Protein AF-A0A510KUV2-F1 (afdb_monomer_lite)

Radius of gyration: 23.82 Å; chains: 1; bounding box: 65×64×58 Å

Secondary structure (DSSP, 8-state):
-HHHHHHHHHHHHHHHHHHHTSS---HHHHHHHHHHTTTTTS-HHHHHHHHHHHHHHHHHHTTHHHH-HHHHHHHHHHHHHHHHT---STTSTTHHHHHHHIIIIIIHHHHHHS----HHHHHHHHHHHH-TT-SEEEEES-TTS-HHHHHHHHHHHHHTT-EEEEEETTTTEEEEEEEEEEETTEEEEEEEEEHHHHHHHHHHHH---TTTS---EEEEEETTTTEEEEEEE-HHHHTSTT--HHHHHHHHHHHHHHHHS-HHHHHHHHHHTTTTEEEEEEEHHHHS-HHHHHHHHHHHT--SHHHHHHHHHHHH-HHHHHHHHHHHHHHHHHHHHHHHHH--HHHHHGGGGGGGGGG-HHHHHHHHHHHHHHHHHHHHHHT--TTTSS-GGG---TT-EES-HHHHHHHHHTT---TT--HHHHHHHHHHHHHHHHHHHHHHHHHHHHHTSEEEEEE-TTS-EEEEEEEEETTEEEEEEEEHHHHHHHTT-GGGTTT-

Organism: NCBI:txid157687

pLDDT: mean 79.47, std 15.06, range [34.81, 98.44]

Structure (mmCIF, N/CA/C/O backbone):
data_AF-A0A510KUV2-F1
#
_entry.id   AF-A0A510KUV2-F1
#
loop_
_atom_site.group_PDB
_atom_site.id
_atom_site.type_symbol
_atom_site.label_atom_id
_atom_site.label_alt_id
_atom_site.label_comp_id
_atom_site.label_asym_id
_atom_site.label_entity_id
_atom_site.label_seq_id
_atom_site.pdbx_PDB_ins_code
_atom_site.Cartn_x
_atom_site.Cartn_y
_atom_site.Cartn_z
_atom_site.occupancy
_atom_site.B_iso_or_equiv
_atom_site.auth_seq_id
_atom_site.auth_comp_id
_atom_site.auth_asym_id
_atom_site.auth_atom_id
_atom_site.pdbx_PDB_model_num
ATOM 1 N N . MET A 1 1 ? 6.037 -0.897 -26.583 1.00 34.81 1 MET A N 1
ATOM 2 C CA . MET A 1 1 ? 5.662 -2.328 -26.552 1.00 34.81 1 MET A CA 1
ATOM 3 C C . MET A 1 1 ? 5.945 -2.971 -25.187 1.00 34.81 1 MET A C 1
ATOM 5 O O . MET A 1 1 ? 5.189 -3.845 -24.806 1.00 34.81 1 MET A O 1
ATOM 9 N N . LEU A 1 2 ? 6.930 -2.485 -24.410 1.00 50.53 2 LEU A N 1
ATOM 10 C CA . LEU A 1 2 ? 7.262 -2.973 -23.054 1.00 50.53 2 LEU A CA 1
ATOM 11 C C . LEU A 1 2 ? 6.284 -2.563 -21.923 1.00 50.53 2 LEU A C 1
ATOM 13 O O . LEU A 1 2 ? 6.117 -3.315 -20.972 1.00 50.53 2 LEU A O 1
ATOM 17 N N . LYS A 1 3 ? 5.611 -1.405 -22.005 1.00 57.34 3 LYS A N 1
ATOM 18 C CA . LYS A 1 3 ? 4.780 -0.874 -20.898 1.00 57.34 3 LYS A CA 1
ATOM 19 C C . LYS A 1 3 ? 3.388 -1.525 -20.783 1.00 57.34 3 LYS A C 1
ATOM 21 O O . LYS A 1 3 ? 3.021 -1.964 -19.701 1.00 57.34 3 LYS A O 1
ATOM 26 N N . LYS A 1 4 ? 2.708 -1.778 -21.905 1.00 57.59 4 LYS A N 1
ATOM 27 C CA . LYS A 1 4 ? 1.543 -2.684 -21.951 1.00 57.59 4 LYS A CA 1
ATOM 28 C C . LYS A 1 4 ? 1.831 -4.065 -21.336 1.00 57.59 4 LYS A C 1
ATOM 30 O O . LYS A 1 4 ? 1.107 -4.514 -20.451 1.00 57.59 4 LYS A O 1
ATOM 35 N N . SER A 1 5 ? 2.951 -4.691 -21.705 1.00 70.12 5 SER A N 1
ATOM 36 C CA . SER A 1 5 ? 3.403 -5.950 -21.088 1.00 70.12 5 SER A CA 1
ATOM 37 C C . SER A 1 5 ? 3.533 -5.850 -19.562 1.00 70.12 5 SER A C 1
ATOM 39 O O . SER A 1 5 ? 3.232 -6.812 -18.865 1.00 70.12 5 SER A O 1
ATOM 41 N N . TYR A 1 6 ? 3.932 -4.689 -19.036 1.00 78.75 6 TYR A N 1
ATOM 42 C CA . TYR A 1 6 ? 4.097 -4.451 -17.602 1.00 78.75 6 TYR A CA 1
ATOM 43 C C . TYR A 1 6 ? 2.765 -4.455 -16.837 1.00 78.75 6 TYR A C 1
ATOM 45 O O . TYR A 1 6 ? 2.638 -5.134 -15.822 1.00 78.75 6 TYR A O 1
ATOM 53 N N . ILE A 1 7 ? 1.737 -3.765 -17.344 1.00 84.56 7 ILE A N 1
ATOM 54 C CA . ILE A 1 7 ? 0.406 -3.728 -16.703 1.00 84.56 7 ILE A CA 1
ATOM 55 C C . ILE A 1 7 ? -0.229 -5.121 -16.686 1.00 84.56 7 ILE A C 1
ATOM 57 O O . ILE A 1 7 ? -0.811 -5.532 -15.676 1.00 84.56 7 ILE A O 1
ATOM 61 N N . LYS A 1 8 ? -0.098 -5.859 -17.796 1.00 86.62 8 LYS A N 1
ATOM 62 C CA . LYS A 1 8 ? -0.562 -7.246 -17.891 1.00 86.62 8 LYS A CA 1
ATOM 63 C C . LYS A 1 8 ? 0.186 -8.153 -16.916 1.00 86.62 8 LYS A C 1
ATOM 65 O O . LYS A 1 8 ? -0.460 -8.877 -16.167 1.00 86.62 8 LYS A O 1
ATOM 70 N N . ASN A 1 9 ? 1.514 -8.053 -16.872 1.00 88.19 9 ASN A N 1
ATOM 71 C CA . ASN A 1 9 ? 2.348 -8.804 -15.937 1.00 88.19 9 ASN A CA 1
ATOM 72 C C . ASN A 1 9 ? 1.904 -8.585 -14.485 1.00 88.19 9 ASN A C 1
ATOM 74 O O . ASN A 1 9 ? 1.613 -9.542 -13.774 1.00 88.19 9 ASN A O 1
ATOM 78 N N . ASN A 1 10 ? 1.766 -7.324 -14.065 1.00 91.50 10 ASN A N 1
ATOM 79 C CA . ASN A 1 10 ? 1.342 -7.005 -12.702 1.00 91.50 10 ASN A CA 1
ATOM 80 C C . ASN A 1 10 ? -0.032 -7.594 -12.391 1.00 91.50 10 ASN A C 1
ATOM 82 O O . ASN A 1 10 ? -0.239 -8.137 -11.311 1.00 91.50 10 ASN A O 1
ATOM 86 N N . ARG A 1 11 ? -0.973 -7.525 -13.341 1.00 92.38 11 ARG A N 1
ATOM 87 C CA . ARG A 1 11 ? -2.305 -8.111 -13.173 1.00 92.38 11 ARG A CA 1
ATOM 88 C C . ARG A 1 11 ? -2.234 -9.623 -12.947 1.00 92.38 11 ARG A C 1
ATOM 90 O O . ARG A 1 11 ? -2.893 -10.119 -12.039 1.00 92.38 11 ARG A O 1
ATOM 97 N N . GLU A 1 12 ? -1.452 -10.332 -13.756 1.00 92.12 12 GLU A N 1
ATOM 98 C CA . GLU A 1 12 ? -1.302 -11.788 -13.669 1.00 92.12 12 GLU A CA 1
ATOM 99 C C . GLU A 1 12 ? -0.668 -12.225 -12.342 1.00 92.12 12 GLU A C 1
ATOM 101 O O . GLU A 1 12 ? -1.142 -13.185 -11.730 1.00 92.12 12 GLU A O 1
ATOM 106 N N . VAL A 1 13 ? 0.355 -11.505 -11.867 1.00 93.50 13 VAL A N 1
ATOM 107 C CA . VAL A 1 13 ? 0.997 -11.793 -10.574 1.00 93.50 13 VAL A CA 1
ATOM 108 C C . VAL A 1 13 ? 0.054 -11.472 -9.406 1.00 93.50 13 VAL A C 1
ATOM 110 O O . VAL A 1 13 ? -0.105 -12.308 -8.516 1.00 93.50 13 VAL A O 1
ATOM 113 N N . ILE A 1 14 ? -0.653 -10.331 -9.437 1.00 95.69 14 ILE A N 1
ATOM 114 C CA . ILE A 1 14 ? -1.653 -9.975 -8.412 1.00 95.69 14 ILE A CA 1
ATOM 115 C C . ILE A 1 14 ? -2.740 -11.047 -8.312 1.00 95.69 14 ILE A C 1
ATOM 117 O O . ILE A 1 14 ? -3.031 -11.511 -7.215 1.00 95.69 14 ILE A O 1
ATOM 121 N N . ASP A 1 15 ? -3.336 -11.454 -9.436 1.00 94.00 15 ASP A N 1
ATOM 122 C CA . ASP A 1 15 ? -4.409 -12.455 -9.437 1.00 94.00 15 ASP A CA 1
ATOM 123 C C . ASP A 1 15 ? -3.908 -13.820 -8.936 1.00 94.00 15 ASP A C 1
ATOM 125 O O . ASP A 1 15 ? -4.649 -14.564 -8.290 1.00 94.00 15 ASP A O 1
ATOM 129 N N . ARG A 1 16 ? -2.638 -14.160 -9.194 1.00 92.31 16 ARG A N 1
ATOM 130 C CA . ARG A 1 16 ? -2.026 -15.387 -8.673 1.00 92.31 16 ARG A CA 1
ATOM 131 C C . ARG A 1 16 ? -1.849 -15.336 -7.157 1.00 92.31 16 ARG A C 1
ATOM 133 O O . ARG A 1 16 ? -2.196 -16.315 -6.497 1.00 92.31 16 ARG A O 1
ATOM 140 N N . TYR A 1 17 ? -1.331 -14.235 -6.614 1.00 94.00 17 TYR A N 1
ATOM 141 C CA . TYR A 1 17 ? -1.189 -14.055 -5.165 1.00 94.00 17 TYR A CA 1
ATOM 142 C C . TYR A 1 17 ? -2.551 -13.984 -4.468 1.00 94.00 17 TYR A C 1
ATOM 144 O O . TYR A 1 17 ? -2.753 -14.659 -3.463 1.00 94.00 17 TYR A O 1
ATOM 152 N N . GLU A 1 18 ? -3.526 -13.284 -5.051 1.00 94.25 18 GLU A N 1
ATOM 153 C CA . GLU A 1 18 ? -4.900 -13.249 -4.541 1.00 94.25 18 GLU A CA 1
ATOM 154 C C . GLU A 1 18 ? -5.516 -14.650 -4.484 1.00 94.25 18 GLU A C 1
ATOM 156 O O . GLU A 1 18 ? -6.133 -15.008 -3.484 1.00 94.25 18 GLU A O 1
ATOM 161 N N . LYS A 1 19 ? -5.294 -15.477 -5.513 1.00 92.06 19 LYS A N 1
ATOM 162 C CA . LYS A 1 19 ? -5.758 -16.868 -5.530 1.00 92.06 19 LYS A CA 1
ATOM 163 C C . LYS A 1 19 ? -5.098 -17.726 -4.451 1.00 92.06 19 LYS A C 1
ATOM 165 O O . LYS A 1 19 ? -5.760 -18.580 -3.870 1.00 92.06 19 LYS A O 1
ATOM 170 N N . LEU A 1 20 ? -3.808 -17.526 -4.178 1.00 90.56 20 LEU A N 1
ATOM 171 C CA . LEU A 1 20 ? -3.130 -18.244 -3.094 1.00 90.56 20 LEU A CA 1
ATOM 172 C C . LEU A 1 20 ? -3.740 -17.906 -1.729 1.00 90.56 20 LEU A C 1
ATOM 174 O O . LEU A 1 20 ? -3.715 -18.754 -0.844 1.00 90.56 20 LEU A O 1
ATOM 178 N N . TYR A 1 21 ? -4.267 -16.687 -1.567 1.00 90.62 21 TYR A N 1
ATOM 179 C CA . TYR A 1 21 ? -4.764 -16.148 -0.294 1.00 90.62 21 TYR A CA 1
ATOM 180 C C . TYR A 1 21 ? -6.306 -16.138 -0.223 1.00 90.62 21 TYR A C 1
ATOM 182 O O . TYR A 1 21 ? -6.891 -15.556 0.690 1.00 90.62 21 TYR A O 1
ATOM 190 N N . GLU A 1 22 ? -6.993 -16.757 -1.192 1.00 84.94 22 GLU A N 1
ATOM 191 C CA . GLU A 1 22 ? -8.449 -16.653 -1.356 1.00 84.94 22 GLU A CA 1
ATOM 192 C C . GLU A 1 22 ? -9.222 -17.200 -0.142 1.00 84.94 22 GLU A C 1
ATOM 194 O O . GLU A 1 22 ? -10.175 -16.564 0.342 1.00 84.94 22 GLU A O 1
ATOM 199 N N . GLU A 1 23 ? -8.794 -18.365 0.351 1.00 76.94 23 GLU A N 1
ATOM 200 C CA . GLU A 1 23 ? -9.389 -19.052 1.500 1.00 76.94 23 GLU A CA 1
ATOM 201 C C . GLU A 1 23 ? -8.731 -18.635 2.819 1.00 76.94 23 GLU A C 1
ATOM 203 O O . GLU A 1 23 ? -9.425 -18.204 3.740 1.00 76.94 23 GLU A O 1
ATOM 208 N N . LYS A 1 24 ? -7.401 -18.746 2.899 1.00 85.25 24 LYS A N 1
ATOM 209 C CA . LYS A 1 24 ? -6.587 -18.394 4.066 1.00 85.25 24 LYS A CA 1
ATOM 210 C C . LYS A 1 24 ? -5.170 -18.020 3.640 1.00 85.25 24 LYS A C 1
ATOM 212 O O . LYS A 1 24 ? -4.728 -18.406 2.560 1.00 85.25 24 LYS A O 1
ATOM 217 N N . ILE A 1 25 ? -4.458 -17.327 4.518 1.00 88.44 25 ILE A N 1
ATOM 218 C CA . ILE A 1 25 ? -3.015 -17.113 4.398 1.00 88.44 25 ILE A CA 1
ATOM 219 C C . ILE A 1 25 ? -2.347 -18.237 5.189 1.00 88.44 25 ILE A C 1
ATOM 221 O O . ILE A 1 25 ? -2.632 -18.413 6.369 1.00 88.44 25 ILE A O 1
ATOM 225 N N . ASP A 1 26 ? -1.535 -19.047 4.515 1.00 91.38 26 ASP A N 1
ATOM 226 C CA . ASP A 1 26 ? -0.843 -20.193 5.111 1.00 91.38 26 ASP A CA 1
ATOM 227 C C . ASP A 1 26 ? 0.569 -20.265 4.532 1.00 91.38 26 ASP A C 1
ATOM 229 O O . ASP A 1 26 ? 0.781 -20.633 3.368 1.00 91.38 26 ASP A O 1
ATOM 233 N N . ILE A 1 27 ? 1.537 -19.858 5.351 1.00 93.69 27 ILE A N 1
ATOM 234 C CA . ILE A 1 27 ? 2.932 -19.741 4.945 1.00 93.69 27 ILE A CA 1
ATOM 235 C C . ILE A 1 27 ? 3.556 -21.118 4.703 1.00 93.69 27 ILE A C 1
ATOM 237 O O . ILE A 1 27 ? 4.362 -21.275 3.785 1.00 93.69 27 ILE A O 1
ATOM 241 N N . GLU A 1 28 ? 3.178 -22.143 5.467 1.00 93.94 28 GLU A N 1
ATOM 242 C CA . GLU A 1 28 ? 3.708 -23.496 5.258 1.00 93.94 28 GLU A CA 1
ATOM 243 C C . GLU A 1 28 ? 3.168 -24.114 3.965 1.00 93.94 28 GLU A C 1
ATOM 245 O O . GLU A 1 28 ? 3.926 -24.709 3.191 1.00 93.94 28 GLU A O 1
ATOM 250 N N . TYR A 1 29 ? 1.889 -23.889 3.663 1.00 92.31 29 TYR A N 1
ATOM 251 C CA . TYR A 1 29 ? 1.299 -24.262 2.380 1.00 92.31 29 TYR A CA 1
ATOM 252 C C . TYR A 1 29 ? 1.978 -23.547 1.204 1.00 92.31 29 TYR A C 1
ATOM 254 O O . TYR A 1 29 ? 2.283 -24.173 0.186 1.00 92.31 29 TYR A O 1
ATOM 262 N N . LEU A 1 30 ? 2.278 -22.253 1.340 1.00 92.12 30 LEU A N 1
ATOM 263 C CA . LEU A 1 30 ? 3.019 -21.492 0.333 1.00 92.12 30 LEU A CA 1
ATOM 264 C C . LEU A 1 30 ? 4.423 -22.078 0.097 1.00 92.12 30 LEU A C 1
ATOM 266 O O . LEU A 1 30 ? 4.804 -22.314 -1.055 1.00 92.12 30 LEU A O 1
ATOM 270 N N . LYS A 1 31 ? 5.182 -22.362 1.166 1.00 94.06 31 LYS A N 1
ATOM 271 C CA . LYS A 1 31 ? 6.497 -23.021 1.067 1.00 94.06 31 LYS A CA 1
ATOM 272 C C . LYS A 1 31 ? 6.384 -24.369 0.357 1.00 94.06 31 LYS A C 1
ATOM 274 O O . LYS A 1 31 ? 7.181 -24.673 -0.530 1.00 94.06 31 LYS A O 1
ATOM 279 N N . GLN A 1 32 ? 5.373 -25.170 0.700 1.00 93.69 32 GLN A N 1
ATOM 280 C CA . GLN A 1 32 ? 5.108 -26.439 0.027 1.00 93.69 32 GLN A CA 1
ATOM 281 C C . GLN A 1 32 ? 4.841 -26.235 -1.473 1.00 93.69 32 GLN A C 1
ATOM 283 O O . GLN A 1 32 ? 5.453 -26.916 -2.296 1.00 93.69 32 GLN A O 1
ATOM 288 N N . LYS A 1 33 ? 4.004 -25.261 -1.855 1.00 91.00 33 LYS A N 1
ATOM 289 C CA . LYS A 1 33 ? 3.731 -24.943 -3.267 1.00 91.00 33 LYS A CA 1
ATOM 290 C C . LYS A 1 33 ? 4.984 -24.542 -4.038 1.00 91.00 33 LYS A C 1
ATOM 292 O O . LYS A 1 33 ? 5.142 -24.939 -5.197 1.00 91.00 33 LYS A O 1
ATOM 297 N N . LEU A 1 34 ? 5.894 -23.802 -3.409 1.00 90.19 34 LEU A N 1
ATOM 298 C CA . LEU A 1 34 ? 7.186 -23.446 -3.999 1.00 90.19 34 LEU A CA 1
ATOM 299 C C . LEU A 1 34 ? 8.051 -24.683 -4.265 1.00 90.19 34 LEU A C 1
ATOM 301 O O . LEU A 1 34 ? 8.547 -24.839 -5.385 1.00 90.19 34 LEU A O 1
ATOM 305 N N . ARG A 1 35 ? 8.151 -25.601 -3.295 1.00 91.31 35 ARG A N 1
ATOM 306 C CA . ARG A 1 35 ? 8.882 -26.876 -3.438 1.00 91.31 35 ARG A CA 1
ATOM 307 C C . ARG A 1 35 ? 8.279 -27.776 -4.523 1.00 91.31 35 ARG A C 1
ATOM 309 O O . ARG A 1 35 ? 9.002 -28.332 -5.350 1.00 91.31 35 ARG A O 1
ATOM 316 N N . GLU A 1 36 ? 6.949 -27.862 -4.583 1.00 91.19 36 GLU A N 1
ATOM 317 C CA . GLU A 1 36 ? 6.207 -28.595 -5.625 1.00 91.19 36 GLU A CA 1
ATOM 318 C C . GLU A 1 36 ? 6.411 -27.985 -7.022 1.00 91.19 36 GLU A C 1
ATOM 320 O O . GLU A 1 36 ? 6.270 -28.656 -8.048 1.00 91.19 36 GLU A O 1
ATOM 325 N N . GLY A 1 37 ? 6.834 -26.723 -7.080 1.00 86.12 37 GLY A N 1
ATOM 326 C CA . GLY A 1 37 ? 7.112 -26.024 -8.319 1.00 86.12 37 GLY A CA 1
ATOM 327 C C . GLY A 1 37 ? 5.900 -25.341 -8.930 1.00 86.12 37 GLY A C 1
ATOM 328 O O . GLY A 1 37 ? 5.857 -25.178 -10.146 1.00 86.12 37 GLY A O 1
ATOM 329 N N . TYR A 1 38 ? 4.952 -24.901 -8.103 1.00 87.06 38 TYR A N 1
ATOM 330 C CA . TYR A 1 38 ? 3.820 -24.066 -8.516 1.00 87.06 38 TYR A CA 1
ATOM 331 C C . TYR A 1 38 ? 4.264 -22.834 -9.330 1.00 87.06 38 TYR A C 1
ATOM 333 O O . TYR A 1 38 ? 3.587 -22.425 -10.267 1.00 87.06 38 TYR A O 1
ATOM 341 N N . PHE A 1 39 ? 5.453 -22.309 -9.019 1.00 82.56 39 PHE A N 1
ATOM 342 C CA . PHE A 1 39 ? 6.078 -21.153 -9.664 1.00 82.56 39 PHE A CA 1
ATOM 343 C C . PHE A 1 39 ? 7.127 -21.524 -10.736 1.00 82.56 39 PHE A C 1
ATOM 345 O O . PHE A 1 39 ? 7.815 -20.653 -11.250 1.00 82.56 39 PHE A O 1
ATOM 352 N N . LYS A 1 40 ? 7.298 -22.809 -11.100 1.00 68.56 40 LYS A N 1
ATOM 353 C CA . LYS A 1 40 ? 8.342 -23.236 -12.065 1.00 68.56 40 LYS A CA 1
ATOM 354 C C . LYS A 1 40 ? 8.146 -22.676 -13.475 1.00 68.56 40 LYS A C 1
ATOM 356 O O . LYS A 1 40 ? 9.126 -22.532 -14.195 1.00 68.56 40 LYS A O 1
ATOM 361 N N . ASN A 1 41 ? 6.902 -22.393 -13.858 1.00 64.00 41 ASN A N 1
ATOM 362 C CA . ASN A 1 41 ? 6.564 -21.820 -15.164 1.00 64.00 41 ASN A CA 1
ATOM 363 C C . ASN A 1 41 ? 6.624 -20.286 -15.171 1.00 64.00 41 ASN A C 1
ATOM 365 O O . ASN A 1 41 ? 6.270 -19.668 -16.171 1.00 64.00 41 ASN A O 1
ATOM 369 N N . GLU A 1 42 ? 7.003 -19.674 -14.052 1.00 66.62 42 GLU A N 1
ATOM 370 C CA . GLU A 1 42 ? 7.110 -18.232 -13.941 1.00 66.62 42 GLU A CA 1
ATOM 371 C C . GLU A 1 42 ? 8.475 -17.758 -14.423 1.00 66.62 42 GLU A C 1
ATOM 373 O O . GLU A 1 42 ? 9.508 -18.342 -14.088 1.00 66.62 42 GLU A O 1
ATOM 378 N N . ASP A 1 43 ? 8.477 -16.685 -15.211 1.00 73.44 43 ASP A N 1
ATOM 379 C CA . ASP A 1 43 ? 9.721 -16.017 -15.542 1.00 73.44 43 ASP A CA 1
ATOM 380 C C . ASP A 1 43 ? 10.171 -15.198 -14.326 1.00 73.44 43 ASP A C 1
ATOM 382 O O . ASP A 1 43 ? 9.413 -14.379 -13.806 1.00 73.44 43 ASP A O 1
ATOM 386 N N . VAL A 1 44 ? 11.407 -15.393 -13.865 1.00 81.81 44 VAL A N 1
ATOM 387 C CA . VAL A 1 44 ? 12.016 -14.550 -12.818 1.00 81.81 44 VAL A CA 1
ATOM 388 C C . VAL A 1 44 ? 11.949 -13.069 -13.218 1.00 81.81 44 VAL A C 1
ATOM 390 O O . VAL A 1 44 ? 11.810 -12.199 -12.360 1.00 81.81 44 VAL A O 1
ATOM 393 N N . GLU A 1 45 ? 11.956 -12.793 -14.522 1.00 80.88 45 GLU A N 1
ATOM 394 C CA . GLU A 1 45 ? 11.702 -11.478 -15.106 1.00 80.88 45 GLU A CA 1
ATOM 395 C C . GLU A 1 45 ? 10.321 -10.906 -14.732 1.00 80.88 45 GLU A C 1
ATOM 397 O O . GLU A 1 45 ? 10.225 -9.748 -14.322 1.00 80.88 45 GLU A O 1
ATOM 402 N N . SER A 1 46 ? 9.256 -11.712 -14.796 1.00 85.50 46 SER A N 1
ATOM 403 C CA . SER A 1 46 ? 7.893 -11.303 -14.425 1.00 85.50 46 SER A CA 1
ATOM 404 C C . SER A 1 46 ? 7.795 -10.875 -12.964 1.00 85.50 46 SER A C 1
ATOM 406 O O . SER A 1 46 ? 7.212 -9.832 -12.650 1.00 85.50 46 SER A O 1
ATOM 408 N N . LEU A 1 47 ? 8.416 -11.642 -12.068 1.00 89.38 47 LEU A N 1
ATOM 409 C CA . LEU A 1 47 ? 8.460 -11.325 -10.641 1.00 89.38 47 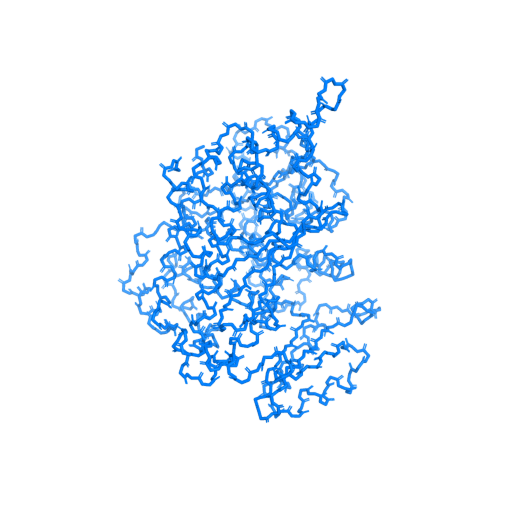LEU A CA 1
ATOM 410 C C . LEU A 1 47 ? 9.342 -10.102 -10.356 1.00 89.38 47 LEU A C 1
ATOM 412 O O . LEU A 1 47 ? 9.010 -9.303 -9.481 1.00 89.38 47 LEU A O 1
ATOM 416 N N . ALA A 1 48 ? 10.432 -9.910 -11.105 1.00 85.50 48 ALA A N 1
ATOM 417 C CA . ALA A 1 48 ? 11.279 -8.723 -10.990 1.00 85.50 48 ALA A CA 1
ATOM 418 C C . ALA A 1 48 ? 10.538 -7.446 -11.426 1.00 85.50 48 ALA A C 1
ATOM 420 O O . ALA A 1 48 ? 10.598 -6.430 -10.737 1.00 85.50 48 ALA A O 1
ATOM 421 N N . TYR A 1 49 ? 9.762 -7.495 -12.515 1.00 85.88 49 TYR A N 1
ATOM 422 C CA . TYR A 1 49 ? 8.869 -6.392 -12.884 1.00 85.88 49 TYR A CA 1
ATOM 423 C C . TYR A 1 49 ? 7.850 -6.088 -11.781 1.00 85.88 49 TYR A C 1
ATOM 425 O O . TYR A 1 49 ? 7.611 -4.917 -11.467 1.00 85.88 49 TYR A O 1
ATOM 433 N N . PHE A 1 50 ? 7.282 -7.137 -11.181 1.00 91.12 50 PHE A N 1
ATOM 434 C CA . PHE A 1 50 ? 6.328 -6.988 -10.092 1.00 91.12 50 PHE A CA 1
ATOM 435 C C . PHE A 1 50 ? 6.969 -6.418 -8.819 1.00 91.12 50 PHE A C 1
ATOM 437 O O . PHE A 1 50 ? 6.332 -5.635 -8.122 1.00 91.12 50 PHE A O 1
ATOM 444 N N . ARG A 1 51 ? 8.245 -6.715 -8.545 1.00 91.44 51 ARG A N 1
ATOM 445 C CA . ARG A 1 51 ? 8.992 -6.120 -7.426 1.00 91.44 51 ARG A CA 1
ATOM 446 C C . ARG A 1 51 ? 9.041 -4.597 -7.532 1.00 91.44 51 ARG A C 1
ATOM 448 O O . ARG A 1 51 ? 8.614 -3.917 -6.608 1.00 91.44 51 ARG A O 1
ATOM 455 N N . VAL A 1 52 ? 9.412 -4.073 -8.702 1.00 89.25 52 VAL A N 1
ATOM 456 C CA . VAL A 1 52 ? 9.390 -2.622 -8.971 1.00 89.25 52 VAL A CA 1
ATOM 457 C C . VAL A 1 52 ? 7.984 -2.035 -8.799 1.00 89.25 52 VAL A C 1
ATOM 459 O O . VAL A 1 52 ? 7.833 -0.908 -8.330 1.00 89.25 52 VAL A O 1
ATOM 462 N N . PHE A 1 53 ? 6.943 -2.794 -9.156 1.00 92.38 53 PHE A N 1
ATOM 463 C CA . PHE A 1 53 ? 5.559 -2.365 -8.968 1.00 92.38 53 PHE A CA 1
ATOM 464 C C . PHE A 1 53 ? 5.191 -2.263 -7.479 1.00 92.38 53 PHE A C 1
ATOM 466 O O . PHE A 1 53 ? 4.594 -1.264 -7.075 1.00 92.38 53 PHE A O 1
ATOM 473 N N . ILE A 1 54 ? 5.563 -3.256 -6.663 1.00 95.00 54 ILE A N 1
ATOM 474 C CA . ILE A 1 54 ? 5.353 -3.247 -5.206 1.00 95.00 54 ILE A CA 1
ATOM 475 C C . ILE A 1 54 ? 6.123 -2.090 -4.562 1.00 95.00 54 ILE A C 1
ATOM 477 O O . ILE A 1 54 ? 5.544 -1.342 -3.774 1.00 95.00 54 ILE A O 1
ATOM 481 N N . ASP A 1 55 ? 7.390 -1.897 -4.936 1.00 91.44 55 ASP A N 1
ATOM 482 C CA . ASP A 1 55 ? 8.211 -0.787 -4.443 1.00 91.44 55 ASP A CA 1
ATOM 483 C C . ASP A 1 55 ? 7.556 0.560 -4.780 1.00 91.44 55 ASP A C 1
ATOM 485 O O . ASP A 1 55 ? 7.478 1.471 -3.952 1.00 91.44 55 ASP A O 1
ATOM 489 N N . GLY A 1 56 ? 7.003 0.669 -5.990 1.00 91.50 56 GLY A N 1
ATOM 490 C CA . GLY A 1 56 ? 6.216 1.819 -6.405 1.00 91.50 56 GLY A CA 1
ATOM 491 C C . GLY A 1 56 ? 4.960 2.021 -5.559 1.00 91.50 56 GLY A C 1
ATOM 492 O O . GLY A 1 56 ? 4.708 3.140 -5.121 1.00 91.50 56 GLY A O 1
ATOM 493 N N . CYS A 1 57 ? 4.204 0.961 -5.266 1.00 94.06 57 CYS A N 1
ATOM 494 C CA . CYS A 1 57 ? 3.046 1.031 -4.370 1.00 94.06 57 CYS A CA 1
ATOM 495 C C . CYS A 1 57 ? 3.443 1.560 -2.984 1.00 94.06 57 CYS A C 1
ATOM 497 O O . CYS A 1 57 ? 2.786 2.456 -2.459 1.00 94.06 57 CYS A O 1
ATOM 499 N N . MET A 1 58 ? 4.550 1.063 -2.426 1.00 91.31 58 MET A N 1
ATOM 500 C CA . MET A 1 58 ? 5.056 1.489 -1.121 1.00 91.31 58 MET A CA 1
ATOM 501 C C . MET A 1 58 ? 5.432 2.980 -1.105 1.00 91.31 58 MET A C 1
ATOM 503 O O . MET A 1 58 ? 5.082 3.695 -0.165 1.00 91.31 58 MET A O 1
ATOM 507 N N . LEU A 1 59 ? 6.102 3.464 -2.157 1.00 88.31 59 LEU A N 1
ATOM 508 C CA . LEU A 1 59 ? 6.502 4.869 -2.305 1.00 88.31 59 LEU A CA 1
ATOM 509 C C . LEU A 1 59 ? 5.331 5.824 -2.542 1.00 88.31 59 LEU A C 1
ATOM 511 O O . LEU A 1 59 ? 5.364 6.972 -2.096 1.00 88.31 59 LEU A O 1
ATOM 515 N N . LEU A 1 60 ? 4.328 5.388 -3.306 1.00 90.00 60 LEU A N 1
ATOM 516 C CA . LEU A 1 60 ? 3.148 6.199 -3.583 1.00 90.00 60 LEU A CA 1
ATOM 517 C C . LEU A 1 60 ? 2.243 6.293 -2.356 1.00 90.00 60 LEU A C 1
ATOM 519 O O . LEU A 1 60 ? 1.733 7.379 -2.090 1.00 90.00 60 LEU A O 1
ATOM 523 N N . PHE A 1 61 ? 2.080 5.187 -1.620 1.00 89.94 61 PHE A N 1
ATOM 524 C CA . PHE A 1 61 ? 1.210 5.122 -0.450 1.00 89.94 61 PHE A CA 1
ATOM 525 C C . PHE A 1 61 ? 1.771 5.867 0.761 1.00 89.94 61 PHE A C 1
ATOM 527 O O . PHE A 1 61 ? 1.046 6.660 1.345 1.00 89.94 61 PHE A O 1
ATOM 534 N N . ASN A 1 62 ? 3.048 5.656 1.104 1.00 84.38 62 ASN A N 1
ATOM 535 C CA . ASN A 1 62 ? 3.683 6.298 2.263 1.00 84.38 62 ASN A CA 1
ATOM 536 C C . ASN A 1 62 ? 4.284 7.669 1.883 1.00 84.38 62 ASN A C 1
ATOM 538 O O . ASN A 1 62 ? 5.458 7.957 2.153 1.00 84.38 62 ASN A O 1
ATOM 542 N N . ASN A 1 63 ? 3.530 8.498 1.151 1.00 77.12 63 ASN A N 1
ATOM 543 C CA . ASN A 1 63 ? 4.032 9.779 0.646 1.00 77.12 63 ASN A CA 1
ATOM 544 C C . ASN A 1 63 ? 4.295 10.795 1.766 1.00 77.12 63 ASN A C 1
ATOM 546 O O . ASN A 1 63 ? 5.159 11.657 1.609 1.00 77.12 63 ASN A O 1
ATOM 550 N N . GLU A 1 64 ? 3.645 10.660 2.917 1.00 70.31 64 GLU A N 1
ATOM 551 C CA . GLU A 1 64 ? 3.878 11.471 4.106 1.00 70.31 64 GLU A CA 1
ATOM 552 C C . GLU A 1 64 ? 5.326 11.357 4.603 1.00 70.31 64 GLU A C 1
ATOM 554 O O . GLU A 1 64 ? 5.919 12.359 5.020 1.00 70.31 64 GLU A O 1
ATOM 559 N N . LYS A 1 65 ? 5.959 10.182 4.444 1.00 69.88 65 LYS A N 1
ATOM 560 C CA . LYS A 1 65 ? 7.394 9.997 4.719 1.00 69.88 65 LYS A CA 1
ATOM 561 C C . LYS A 1 65 ? 8.284 10.808 3.781 1.00 69.88 65 LYS A C 1
ATOM 563 O O . LYS A 1 65 ? 9.414 11.109 4.143 1.00 69.88 65 LYS A O 1
ATOM 568 N N . THR A 1 66 ? 7.783 11.185 2.601 1.00 62.66 66 THR A N 1
ATOM 569 C CA . THR A 1 66 ? 8.442 12.107 1.654 1.00 62.66 66 THR A CA 1
ATOM 570 C C . THR A 1 66 ? 7.987 13.563 1.762 1.00 62.66 66 THR A C 1
ATOM 572 O O . THR A 1 66 ? 8.573 14.432 1.115 1.00 62.66 66 THR A O 1
ATOM 575 N N . GLU A 1 67 ? 7.003 13.871 2.602 1.00 63.38 67 GLU A N 1
ATOM 576 C CA . GLU A 1 67 ? 6.599 15.250 2.892 1.00 63.38 67 GLU A CA 1
ATOM 577 C C . GLU A 1 67 ? 7.275 15.792 4.160 1.00 63.38 67 GLU A C 1
ATOM 579 O O . GLU A 1 67 ? 7.586 16.988 4.225 1.00 63.38 67 GLU A O 1
ATOM 584 N N . ASN A 1 68 ? 7.578 14.926 5.138 1.00 65.62 68 ASN A N 1
ATOM 585 C CA . ASN A 1 68 ? 8.275 15.314 6.364 1.00 65.62 68 ASN A CA 1
ATOM 586 C C . ASN A 1 68 ? 9.772 15.570 6.108 1.00 65.62 68 ASN A C 1
ATOM 588 O O . ASN A 1 68 ? 10.576 14.647 5.965 1.00 65.62 68 ASN A O 1
ATOM 592 N N . ASN A 1 69 ? 10.148 16.851 6.075 1.00 59.09 69 ASN A N 1
ATOM 593 C CA . ASN A 1 69 ? 11.480 17.299 5.672 1.00 59.09 69 ASN A CA 1
ATOM 594 C C . ASN A 1 69 ? 12.602 16.663 6.508 1.00 59.09 69 ASN A C 1
ATOM 596 O O . ASN A 1 69 ? 13.620 16.255 5.958 1.00 59.09 69 ASN A O 1
ATOM 600 N N . ASN A 1 70 ? 12.412 16.534 7.821 1.00 66.00 70 ASN A N 1
ATOM 601 C CA . ASN A 1 70 ? 13.482 16.108 8.717 1.00 66.00 70 ASN A CA 1
ATOM 602 C C . ASN A 1 70 ? 13.643 14.590 8.792 1.00 66.00 70 ASN A C 1
ATOM 604 O O . ASN A 1 70 ? 14.781 14.116 8.798 1.00 66.00 70 ASN A O 1
ATOM 608 N N . LEU A 1 71 ? 12.544 13.832 8.694 1.00 68.62 71 LEU A N 1
ATOM 609 C CA . LEU A 1 71 ? 12.618 12.384 8.491 1.00 68.62 71 LEU A CA 1
ATOM 610 C C . LEU A 1 71 ? 13.402 12.077 7.206 1.00 68.62 71 LEU A C 1
ATOM 612 O O . LEU A 1 71 ? 14.380 11.343 7.246 1.00 68.62 71 LEU A O 1
ATOM 616 N N . ILE A 1 72 ? 13.075 12.731 6.087 1.00 64.50 72 ILE A N 1
ATOM 617 C CA . ILE A 1 72 ? 13.791 12.556 4.809 1.00 64.50 72 ILE A CA 1
ATOM 618 C C . ILE A 1 72 ? 15.263 12.940 4.907 1.00 64.50 72 ILE A C 1
ATOM 620 O O . ILE A 1 72 ? 16.109 12.277 4.310 1.00 64.50 72 ILE A O 1
ATOM 624 N N . ILE A 1 73 ? 15.589 14.017 5.621 1.00 63.88 73 ILE A N 1
ATOM 625 C CA . ILE A 1 73 ? 16.977 14.449 5.804 1.00 63.88 73 ILE A CA 1
ATOM 626 C C . ILE A 1 73 ? 17.764 13.407 6.611 1.00 63.88 73 ILE A C 1
ATOM 628 O O . ILE A 1 73 ? 18.914 13.133 6.270 1.00 63.88 73 ILE A O 1
ATOM 632 N N . GLN A 1 74 ? 17.173 12.799 7.642 1.00 66.69 74 GLN A N 1
ATOM 633 C CA . GLN A 1 74 ? 17.815 11.714 8.394 1.00 66.69 74 GLN A CA 1
ATOM 634 C C . GLN A 1 74 ? 17.945 10.438 7.564 1.00 66.69 74 GLN A C 1
ATOM 636 O O . GLN A 1 74 ? 19.052 9.910 7.447 1.00 66.69 74 GLN A O 1
ATOM 641 N N . LEU A 1 75 ? 16.858 10.028 6.898 1.00 63.94 75 LEU A N 1
ATOM 642 C CA . LEU A 1 75 ? 16.832 8.948 5.908 1.00 63.94 75 LEU A CA 1
ATOM 643 C C . LEU A 1 75 ? 17.986 9.103 4.917 1.00 63.94 75 LEU A C 1
ATOM 645 O O . LEU A 1 75 ? 18.751 8.182 4.672 1.00 63.94 75 LEU A O 1
ATOM 649 N N . ALA A 1 76 ? 18.172 10.308 4.397 1.00 59.69 76 ALA A N 1
ATOM 650 C CA . ALA A 1 76 ? 19.215 10.626 3.447 1.00 59.69 76 ALA A CA 1
ATOM 651 C C . ALA A 1 76 ? 20.642 10.619 3.994 1.00 59.69 76 ALA A C 1
ATOM 653 O O . ALA A 1 76 ? 21.566 10.229 3.275 1.00 59.69 76 ALA A O 1
ATOM 654 N N . LYS A 1 77 ? 20.837 11.110 5.223 1.00 62.69 77 LYS A N 1
ATOM 655 C CA . LYS A 1 77 ? 22.144 11.131 5.890 1.00 62.69 77 LYS A CA 1
ATOM 656 C C . LYS A 1 77 ? 22.625 9.705 6.135 1.00 62.69 77 LYS A C 1
ATOM 658 O O . LYS A 1 77 ? 23.718 9.368 5.691 1.00 62.69 77 LYS A O 1
ATOM 663 N N . GLU A 1 78 ? 21.791 8.857 6.731 1.00 59.78 78 GLU A N 1
ATOM 664 C CA . GLU A 1 78 ? 22.146 7.453 6.954 1.00 59.78 78 GLU A CA 1
ATOM 665 C C . GLU A 1 78 ? 22.248 6.667 5.649 1.00 59.78 78 GLU A C 1
ATOM 667 O O . GLU A 1 78 ? 23.151 5.851 5.482 1.00 59.78 78 GLU A O 1
ATOM 672 N N . TYR A 1 79 ? 21.402 6.957 4.660 1.00 59.50 79 TYR A N 1
ATOM 673 C CA . TYR A 1 79 ? 21.524 6.318 3.355 1.00 59.50 79 TYR A CA 1
ATOM 674 C C . TYR A 1 79 ? 22.841 6.692 2.656 1.00 59.50 79 TYR A C 1
ATOM 676 O O . TYR A 1 79 ? 23.499 5.837 2.072 1.00 59.50 79 TYR A O 1
ATOM 684 N N . LYS A 1 80 ? 23.331 7.932 2.794 1.00 54.50 80 LYS A N 1
ATOM 685 C CA . LYS A 1 80 ? 24.687 8.296 2.346 1.00 54.50 80 LYS A CA 1
ATOM 686 C C . LYS A 1 80 ? 25.766 7.460 3.054 1.00 54.50 80 LYS A C 1
ATOM 688 O O . LYS A 1 80 ? 26.748 7.079 2.417 1.00 54.50 80 LYS A O 1
ATOM 693 N N . GLU A 1 81 ? 25.588 7.133 4.333 1.00 52.22 81 GLU A N 1
ATOM 694 C CA . GLU A 1 81 ? 26.512 6.279 5.093 1.00 52.22 81 GLU A CA 1
ATOM 695 C C . GLU A 1 81 ? 26.476 4.813 4.635 1.00 52.22 81 GLU A C 1
ATOM 697 O O . GLU A 1 81 ? 27.540 4.239 4.373 1.00 52.22 81 GLU A O 1
ATOM 702 N N . ILE A 1 82 ? 25.279 4.249 4.421 1.00 48.72 82 ILE A N 1
ATOM 703 C CA . ILE A 1 82 ? 25.057 2.895 3.881 1.00 48.72 82 ILE A CA 1
ATOM 704 C C . ILE A 1 82 ? 25.838 2.699 2.567 1.00 48.72 82 ILE A C 1
ATOM 706 O O . ILE A 1 82 ? 26.521 1.687 2.389 1.00 48.72 82 ILE A O 1
ATOM 710 N N . PHE A 1 83 ? 25.846 3.707 1.689 1.00 46.50 83 PHE A N 1
ATOM 711 C CA . PHE A 1 83 ? 26.531 3.665 0.387 1.00 46.50 83 PHE A CA 1
ATOM 712 C C . PHE A 1 83 ? 27.998 4.062 0.415 1.00 46.50 83 PHE A C 1
ATOM 714 O O . PHE A 1 83 ? 28.795 3.556 -0.383 1.00 46.50 83 PHE A O 1
ATOM 721 N N . SER A 1 84 ? 28.387 4.940 1.344 1.00 43.78 84 SER A N 1
ATOM 722 C CA . SER A 1 84 ? 29.801 5.219 1.621 1.00 43.78 84 SER A CA 1
ATOM 723 C C . SER A 1 84 ? 30.555 3.954 2.046 1.00 43.78 84 SER A C 1
ATOM 725 O O . SER A 1 84 ? 31.780 3.865 1.947 1.00 43.78 84 SER A O 1
ATOM 727 N N . GLY A 1 85 ? 29.815 2.932 2.492 1.00 36.62 85 GLY A N 1
ATOM 728 C CA . GLY A 1 85 ? 30.376 1.722 3.054 1.00 36.62 85 GLY A CA 1
ATOM 729 C C . GLY A 1 85 ? 30.966 1.947 4.448 1.00 36.62 85 GLY A C 1
ATOM 730 O O . GLY A 1 85 ? 31.651 1.060 4.962 1.00 36.62 85 GLY A O 1
ATOM 731 N N . ASN A 1 86 ? 30.671 3.078 5.090 1.00 39.06 86 ASN A N 1
ATOM 732 C CA . ASN A 1 86 ? 30.823 3.257 6.532 1.00 39.06 86 ASN A CA 1
ATOM 733 C C . ASN A 1 86 ? 29.632 2.617 7.261 1.00 39.06 86 ASN A C 1
ATOM 735 O O . ASN A 1 86 ? 28.918 3.251 8.024 1.00 39.06 86 ASN A O 1
ATOM 739 N N . LEU A 1 87 ? 29.414 1.327 7.003 1.00 45.50 87 LEU A N 1
ATOM 740 C CA . LEU A 1 87 ? 28.413 0.520 7.689 1.00 45.50 87 LEU A CA 1
ATOM 741 C C . LEU A 1 87 ? 28.978 0.100 9.051 1.00 45.50 87 LEU A C 1
ATOM 743 O O . LEU A 1 87 ? 29.614 -0.948 9.176 1.00 45.50 87 LEU A O 1
ATOM 747 N N . SER A 1 88 ? 28.759 0.933 10.067 1.00 40.03 88 SER A N 1
ATOM 748 C CA . SER A 1 88 ? 28.795 0.506 11.472 1.00 40.03 88 SER A CA 1
ATOM 749 C C . SER A 1 88 ? 27.586 -0.382 11.826 1.00 40.03 88 SER A C 1
ATOM 751 O O . SER A 1 88 ? 27.632 -1.100 12.822 1.00 40.03 88 SER A O 1
ATOM 753 N N . ASN A 1 89 ? 26.542 -0.397 10.983 1.00 42.62 89 ASN A N 1
ATOM 754 C CA . ASN A 1 89 ? 25.361 -1.252 11.123 1.00 42.62 89 ASN A CA 1
ATOM 755 C C . ASN A 1 89 ? 25.606 -2.682 10.606 1.00 42.62 89 ASN A C 1
ATOM 757 O O . ASN A 1 89 ? 26.055 -2.912 9.481 1.00 42.62 89 ASN A O 1
ATOM 761 N N . SER A 1 90 ? 25.289 -3.660 11.454 1.00 42.25 90 SER A N 1
ATOM 762 C CA . SER A 1 90 ? 25.618 -5.086 11.318 1.00 42.25 90 SER A CA 1
ATOM 763 C C . SER A 1 90 ? 24.808 -5.855 10.264 1.00 42.25 90 SER A C 1
ATOM 765 O O . SER A 1 90 ? 25.217 -6.954 9.895 1.00 42.25 90 SER A O 1
ATOM 767 N N . ILE A 1 91 ? 23.708 -5.302 9.746 1.00 45.34 91 ILE A N 1
ATOM 768 C CA . ILE A 1 91 ? 22.713 -6.059 8.962 1.00 45.34 91 ILE A CA 1
ATOM 769 C C . ILE A 1 91 ? 23.121 -6.253 7.482 1.00 45.34 91 ILE A C 1
ATOM 771 O O . ILE A 1 91 ? 22.812 -7.283 6.894 1.00 45.34 91 ILE A O 1
ATOM 775 N N . LEU A 1 92 ? 23.899 -5.339 6.881 1.00 46.72 92 LEU A N 1
ATOM 776 C CA . LEU A 1 92 ? 24.167 -5.322 5.422 1.00 46.72 92 LEU A CA 1
ATOM 777 C C . LEU A 1 92 ? 25.641 -5.556 5.035 1.00 46.72 92 LEU A C 1
ATOM 779 O O . LEU A 1 92 ? 26.067 -5.323 3.900 1.00 46.72 92 LEU A O 1
ATOM 783 N N . LYS A 1 93 ? 26.474 -6.019 5.973 1.00 43.88 93 LYS A N 1
ATOM 784 C CA . LYS A 1 93 ? 27.926 -6.149 5.749 1.00 43.88 93 LYS A CA 1
ATOM 785 C C . LYS A 1 93 ? 28.280 -7.144 4.631 1.00 43.88 93 LYS A C 1
ATOM 787 O O . LYS A 1 93 ? 29.241 -6.912 3.898 1.00 43.88 93 LYS A O 1
ATOM 792 N N . ASN A 1 94 ? 27.501 -8.217 4.482 1.00 45.50 94 ASN A N 1
ATOM 793 C CA . ASN A 1 94 ? 27.706 -9.246 3.453 1.00 45.50 94 ASN A CA 1
ATOM 794 C C . ASN A 1 94 ? 27.156 -8.820 2.078 1.00 45.50 94 ASN A C 1
ATOM 796 O O . ASN A 1 94 ? 27.796 -9.057 1.052 1.00 45.50 94 ASN A O 1
ATOM 800 N N . GLU A 1 95 ? 26.033 -8.104 2.073 1.00 50.16 95 GLU A N 1
ATOM 801 C CA . GLU A 1 95 ? 25.398 -7.492 0.898 1.00 50.16 95 GLU A CA 1
ATOM 802 C C . GLU A 1 95 ? 26.339 -6.484 0.207 1.00 50.16 95 GLU A C 1
ATOM 804 O O . GLU A 1 95 ? 26.472 -6.464 -1.017 1.00 50.16 95 GLU A O 1
ATOM 809 N N . ARG A 1 96 ? 27.129 -5.730 0.990 1.00 50.78 96 ARG A N 1
ATOM 810 C CA . ARG A 1 96 ? 28.122 -4.759 0.490 1.00 50.78 96 ARG A CA 1
ATOM 811 C C . ARG A 1 96 ? 29.086 -5.337 -0.552 1.00 50.78 96 ARG A C 1
ATOM 813 O O . ARG A 1 96 ? 29.415 -4.659 -1.526 1.00 50.78 96 ARG A O 1
ATOM 820 N N . LYS A 1 97 ? 29.585 -6.562 -0.347 1.00 54.12 97 LYS A N 1
ATOM 821 C CA . LYS A 1 97 ? 30.530 -7.199 -1.281 1.00 54.12 97 LYS A CA 1
ATOM 822 C C . LYS A 1 97 ? 29.824 -7.606 -2.574 1.00 54.12 97 LYS A C 1
ATOM 824 O O . LYS A 1 97 ? 30.335 -7.313 -3.650 1.00 54.12 97 LYS A O 1
ATOM 829 N N . LYS A 1 98 ? 28.626 -8.189 -2.457 1.00 56.28 98 LYS A N 1
ATOM 830 C CA . LYS A 1 98 ? 27.764 -8.571 -3.585 1.00 56.28 98 LYS A CA 1
ATOM 831 C C . LYS A 1 98 ? 27.437 -7.358 -4.464 1.00 56.28 98 LYS A C 1
ATOM 833 O O . LYS A 1 98 ? 27.633 -7.420 -5.677 1.00 56.28 98 LYS A O 1
ATOM 838 N N . TYR A 1 99 ? 27.060 -6.234 -3.853 1.00 56.09 99 TYR A N 1
ATOM 839 C CA . TYR A 1 99 ? 26.767 -4.988 -4.563 1.00 56.09 99 TYR A CA 1
ATOM 840 C C . TYR A 1 99 ? 27.998 -4.357 -5.202 1.00 56.09 99 TYR A C 1
ATOM 842 O O . TYR A 1 99 ? 27.945 -3.958 -6.365 1.00 56.09 99 TYR A O 1
ATOM 850 N N . LYS A 1 100 ? 29.128 -4.314 -4.486 1.00 55.69 100 LYS A N 1
ATOM 851 C CA . LYS A 1 100 ? 30.393 -3.823 -5.041 1.00 55.69 100 LYS A CA 1
ATOM 852 C C . LYS A 1 100 ? 30.809 -4.651 -6.262 1.00 55.69 100 LYS A C 1
ATOM 854 O O . LYS A 1 100 ? 31.086 -4.086 -7.316 1.00 55.69 100 LYS A O 1
ATOM 859 N N . ASP A 1 101 ? 30.798 -5.975 -6.156 1.00 58.62 101 ASP A N 1
ATOM 860 C CA . ASP A 1 101 ? 31.174 -6.857 -7.261 1.00 58.62 101 ASP A CA 1
ATOM 861 C C . ASP A 1 101 ? 30.201 -6.727 -8.444 1.00 58.62 101 ASP A C 1
ATOM 863 O O . ASP A 1 101 ? 30.633 -6.668 -9.594 1.00 58.62 101 ASP A O 1
ATOM 867 N N . PHE A 1 102 ? 28.896 -6.602 -8.192 1.00 60.06 102 PHE A N 1
ATOM 868 C CA . PHE A 1 102 ? 27.897 -6.345 -9.231 1.00 60.06 102 PHE A CA 1
ATOM 869 C C . PHE A 1 102 ? 28.149 -5.024 -9.972 1.00 60.06 102 PHE A C 1
ATOM 871 O O . PHE A 1 102 ? 28.220 -4.998 -11.204 1.00 60.06 102 PHE A O 1
ATOM 878 N N . ILE A 1 103 ? 28.337 -3.941 -9.221 1.00 56.81 103 ILE A N 1
ATOM 879 C CA . ILE A 1 103 ? 28.610 -2.602 -9.737 1.00 56.81 103 ILE A CA 1
ATOM 880 C C . ILE A 1 103 ? 29.859 -2.603 -10.625 1.00 56.81 103 ILE A C 1
ATOM 882 O O . ILE A 1 103 ? 29.808 -2.199 -11.791 1.00 56.81 103 ILE A O 1
ATOM 886 N N . PHE A 1 104 ? 30.986 -3.065 -10.080 1.00 59.03 104 PHE A N 1
ATOM 887 C CA . PHE A 1 104 ? 32.282 -2.890 -10.725 1.00 59.03 104 PHE A CA 1
ATOM 888 C C . PHE A 1 104 ? 32.533 -3.937 -11.809 1.00 59.03 104 PHE A C 1
ATOM 890 O O . PHE A 1 104 ? 33.098 -3.603 -12.851 1.00 59.03 104 PHE A O 1
ATOM 897 N N . ASN A 1 105 ? 32.075 -5.175 -11.607 1.00 60.09 105 ASN A N 1
ATOM 898 C CA . ASN A 1 105 ? 32.380 -6.275 -12.520 1.00 60.09 105 ASN A CA 1
ATOM 899 C C . ASN A 1 105 ? 31.282 -6.516 -13.556 1.00 60.09 105 ASN A C 1
ATOM 901 O O . ASN A 1 105 ? 31.591 -7.038 -14.617 1.00 60.09 105 ASN A O 1
ATOM 905 N N . LYS A 1 106 ? 30.015 -6.156 -13.300 1.00 59.50 106 LYS A N 1
ATOM 906 C CA . LYS A 1 106 ? 28.910 -6.428 -14.243 1.00 59.50 106 LYS A CA 1
ATOM 907 C C . LYS A 1 106 ? 28.278 -5.165 -14.811 1.00 59.50 106 LYS A C 1
ATOM 909 O O . LYS A 1 106 ? 28.068 -5.097 -16.018 1.00 59.50 106 LYS A O 1
ATOM 914 N N . TYR A 1 107 ? 27.970 -4.172 -13.980 1.00 60.22 107 TYR A N 1
ATOM 915 C CA . TYR A 1 107 ? 27.252 -2.977 -14.429 1.00 60.22 107 TYR A CA 1
ATOM 916 C C . TYR A 1 107 ? 28.140 -2.022 -15.232 1.00 60.22 107 TYR A C 1
ATOM 918 O O . TYR A 1 107 ? 27.767 -1.625 -16.331 1.00 60.22 107 TYR A O 1
ATOM 926 N N . LEU A 1 108 ? 29.353 -1.722 -14.755 1.00 60.25 108 LEU A N 1
ATOM 927 C CA . LEU A 1 108 ? 30.307 -0.923 -15.533 1.00 60.25 108 LEU A CA 1
ATOM 928 C C . LEU A 1 108 ? 30.689 -1.607 -16.851 1.00 60.25 108 LEU A C 1
ATOM 930 O O . LEU A 1 108 ? 30.827 -0.933 -17.868 1.00 60.25 108 LEU A O 1
ATOM 934 N N . GLN A 1 109 ? 30.829 -2.936 -16.857 1.00 61.84 109 GLN A N 1
ATOM 935 C CA . GLN A 1 109 ? 31.061 -3.690 -18.091 1.00 61.84 109 GLN A CA 1
ATOM 936 C C . GLN A 1 109 ? 29.853 -3.624 -19.032 1.00 61.84 109 GLN A C 1
ATOM 938 O O . GLN A 1 109 ? 30.044 -3.400 -20.223 1.00 61.84 109 GLN A O 1
ATOM 943 N N . TYR A 1 110 ? 28.625 -3.747 -18.513 1.00 57.34 110 TYR A N 1
ATOM 944 C CA . TYR A 1 110 ? 27.397 -3.544 -19.287 1.00 57.34 110 TYR A CA 1
ATOM 945 C C . TYR A 1 110 ? 27.366 -2.147 -19.911 1.00 57.34 110 TYR A C 1
ATOM 947 O O . TYR A 1 110 ? 27.304 -2.050 -21.126 1.00 57.34 110 TYR A O 1
ATOM 955 N N . LEU A 1 111 ? 27.536 -1.081 -19.124 1.00 55.66 111 LEU A N 1
ATOM 956 C CA . LEU A 1 111 ? 27.538 0.290 -19.644 1.00 55.66 111 LEU A CA 1
ATOM 957 C C . LEU A 1 111 ? 28.636 0.532 -20.690 1.00 55.66 111 LEU A C 1
ATOM 959 O O . LEU A 1 111 ? 28.396 1.217 -21.679 1.00 55.66 111 LEU A O 1
ATOM 963 N N . ASN A 1 112 ? 29.826 -0.048 -20.496 1.00 56.34 112 ASN A N 1
ATOM 964 C CA . ASN A 1 112 ? 30.927 0.048 -21.458 1.00 56.34 112 ASN A CA 1
ATOM 965 C C . ASN A 1 112 ? 30.703 -0.807 -22.724 1.00 56.34 112 ASN A C 1
ATOM 967 O O . ASN A 1 112 ? 31.327 -0.527 -23.745 1.00 56.34 112 ASN A O 1
ATOM 971 N N . SER A 1 113 ? 29.871 -1.856 -22.659 1.00 52.62 113 SER A N 1
ATOM 972 C CA . SER A 1 113 ? 29.598 -2.792 -23.767 1.00 52.62 113 SER A CA 1
ATOM 973 C C . SER A 1 113 ? 28.308 -2.484 -24.526 1.00 52.62 113 SER A C 1
ATOM 975 O O . SER A 1 113 ? 28.218 -2.805 -25.711 1.00 52.62 113 SER A O 1
ATOM 977 N N . THR A 1 114 ? 27.343 -1.796 -23.910 1.00 51.84 114 THR A N 1
ATOM 978 C CA . THR A 1 114 ? 26.314 -1.058 -24.641 1.00 51.84 114 THR A CA 1
ATOM 979 C C . THR A 1 114 ? 27.012 0.043 -25.419 1.00 51.84 114 THR A C 1
ATOM 981 O O . THR A 1 114 ? 27.412 1.067 -24.870 1.00 51.84 114 THR A O 1
ATOM 984 N N . SER A 1 115 ? 27.182 -0.193 -26.714 1.00 43.84 115 SER A N 1
ATOM 985 C CA . SER A 1 115 ? 27.746 0.701 -27.720 1.00 43.84 115 SER A CA 1
ATOM 986 C C . SER A 1 115 ? 26.858 1.927 -27.954 1.00 43.84 115 SER A C 1
ATOM 988 O O . SER A 1 115 ? 26.430 2.215 -29.067 1.00 43.84 115 SER A O 1
ATOM 990 N N . SER A 1 116 ? 26.570 2.685 -26.902 1.00 48.59 116 SER A N 1
ATOM 991 C CA . SER A 1 116 ? 25.964 3.995 -27.041 1.00 48.59 116 SER A CA 1
ATOM 992 C C . SER A 1 116 ? 27.099 5.016 -27.160 1.00 48.59 116 SER A C 1
ATOM 994 O O . SER A 1 116 ? 27.905 5.208 -26.247 1.00 48.59 116 SER A O 1
ATOM 996 N N . ASN A 1 117 ? 27.162 5.700 -28.301 1.00 51.25 117 ASN A N 1
ATOM 997 C CA . ASN A 1 117 ? 27.905 6.956 -28.422 1.00 51.25 117 ASN A CA 1
ATOM 998 C C . ASN A 1 117 ? 27.191 8.117 -27.711 1.00 51.25 117 ASN A C 1
ATOM 1000 O O . ASN A 1 117 ? 27.604 9.264 -27.868 1.00 51.25 117 ASN A O 1
ATOM 1004 N N . ASP A 1 118 ? 26.150 7.812 -26.936 1.00 53.06 118 ASP A N 1
ATOM 1005 C CA . ASP A 1 118 ? 25.359 8.768 -26.192 1.00 53.06 118 ASP A CA 1
ATOM 1006 C C . ASP A 1 118 ? 26.227 9.447 -25.124 1.00 53.06 118 ASP A C 1
ATOM 1008 O O . ASP A 1 118 ? 26.861 8.798 -24.280 1.00 53.06 118 ASP A O 1
ATOM 1012 N N . ALA A 1 119 ? 26.297 10.773 -25.213 1.00 58.59 119 ALA A N 1
ATOM 1013 C CA . ALA A 1 119 ? 27.045 11.597 -24.280 1.00 58.59 119 ALA A CA 1
ATOM 1014 C C . ALA A 1 119 ? 26.494 11.445 -22.854 1.00 58.59 119 ALA A C 1
ATOM 1016 O O . ALA A 1 119 ? 27.287 11.397 -21.913 1.00 58.59 119 ALA A O 1
ATOM 1017 N N . ASP A 1 120 ? 25.180 11.245 -22.713 1.00 52.66 120 ASP A N 1
ATOM 1018 C CA . ASP A 1 120 ? 24.490 11.137 -21.428 1.00 52.66 120 ASP A CA 1
ATOM 1019 C C . ASP A 1 120 ? 24.866 9.828 -20.706 1.00 52.66 120 ASP A C 1
ATOM 1021 O O . ASP A 1 120 ? 25.063 9.803 -19.489 1.00 52.66 120 ASP A O 1
ATOM 1025 N N . VAL A 1 121 ? 25.063 8.734 -21.452 1.00 55.09 121 VAL A N 1
ATOM 1026 C CA . VAL A 1 121 ? 25.504 7.436 -20.903 1.00 55.09 121 VAL A CA 1
ATOM 1027 C C . VAL A 1 121 ? 26.984 7.472 -20.515 1.00 55.09 121 VAL A C 1
ATOM 1029 O O . VAL A 1 121 ? 27.367 6.958 -19.462 1.00 55.09 121 VAL A O 1
ATOM 1032 N N . LYS A 1 122 ? 27.837 8.115 -21.323 1.00 61.56 122 LYS A N 1
ATOM 1033 C CA . LYS A 1 122 ? 29.255 8.319 -20.973 1.00 61.56 122 LYS A CA 1
ATOM 1034 C C . LYS A 1 122 ? 29.400 9.213 -19.742 1.00 61.56 122 LYS A C 1
ATOM 1036 O O . LYS A 1 122 ? 30.232 8.935 -18.877 1.00 61.56 122 LYS A O 1
ATOM 1041 N N . GLU A 1 123 ? 28.584 10.258 -19.639 1.00 61.94 123 GLU A N 1
ATOM 1042 C CA . GLU A 1 123 ? 28.512 11.115 -18.459 1.00 61.94 123 GLU A CA 1
ATOM 1043 C C . GLU A 1 123 ? 28.036 10.333 -17.228 1.00 61.94 123 GLU A C 1
ATOM 1045 O O . GLU A 1 123 ? 28.655 10.451 -16.170 1.00 61.94 123 GLU A O 1
ATOM 1050 N N . LEU A 1 124 ? 27.038 9.453 -17.370 1.00 59.47 124 LEU A N 1
ATOM 1051 C CA . LEU A 1 124 ? 26.596 8.556 -16.300 1.00 59.47 124 LEU A CA 1
ATOM 1052 C C . LEU A 1 124 ? 27.737 7.673 -15.783 1.00 59.47 124 LEU A C 1
ATOM 1054 O O . LEU A 1 124 ? 27.986 7.639 -14.580 1.00 59.47 124 LEU A O 1
ATOM 1058 N N . VAL A 1 125 ? 28.469 7.005 -16.682 1.00 60.22 125 VAL A N 1
ATOM 1059 C CA . VAL A 1 125 ? 29.628 6.161 -16.330 1.00 60.22 125 VAL A CA 1
ATOM 1060 C C . VAL A 1 125 ? 30.717 6.977 -15.633 1.00 60.22 125 VAL A C 1
ATOM 1062 O O . VAL A 1 125 ? 31.323 6.518 -14.663 1.00 60.22 125 VAL A O 1
ATOM 1065 N N . ASN A 1 126 ? 30.985 8.192 -16.108 1.00 63.31 126 ASN A N 1
ATOM 1066 C CA . ASN A 1 126 ? 32.006 9.058 -15.527 1.00 63.31 126 ASN A CA 1
ATOM 1067 C C . ASN A 1 126 ? 31.592 9.591 -14.149 1.00 63.31 126 ASN A C 1
ATOM 1069 O O . ASN A 1 126 ? 32.413 9.601 -13.233 1.00 63.31 126 ASN A O 1
ATOM 1073 N N . ASN A 1 127 ? 30.330 9.984 -13.972 1.00 61.22 127 ASN A N 1
ATOM 1074 C CA . ASN A 1 127 ? 29.780 10.407 -12.684 1.00 61.22 127 ASN A CA 1
ATOM 1075 C C . ASN A 1 127 ? 29.748 9.241 -11.686 1.00 61.22 127 ASN A C 1
ATOM 1077 O O . ASN A 1 127 ? 30.084 9.436 -10.519 1.00 61.22 127 ASN A O 1
ATOM 1081 N N . PHE A 1 128 ? 29.454 8.027 -12.159 1.00 57.69 128 PHE A N 1
ATOM 1082 C CA . PHE A 1 128 ? 29.556 6.789 -11.387 1.00 57.69 128 PHE A CA 1
ATOM 1083 C C . PHE A 1 128 ? 30.975 6.546 -10.871 1.00 57.69 128 PHE A C 1
ATOM 1085 O O . PHE A 1 128 ? 31.178 6.332 -9.680 1.00 57.69 128 PHE A O 1
ATOM 1092 N N . LYS A 1 129 ? 31.975 6.610 -11.757 1.00 60.66 129 LYS A N 1
ATOM 1093 C CA . LYS A 1 129 ? 33.386 6.397 -11.395 1.00 60.66 129 LYS A CA 1
ATOM 1094 C C . LYS A 1 129 ? 33.926 7.460 -10.433 1.00 60.66 129 LYS A C 1
ATOM 1096 O O . LYS A 1 129 ? 34.829 7.155 -9.662 1.00 60.66 129 LYS A O 1
ATOM 1101 N N . LYS A 1 130 ? 33.405 8.691 -10.494 1.00 62.94 130 LYS A N 1
ATOM 1102 C CA . LYS A 1 130 ? 33.801 9.801 -9.611 1.00 62.94 130 LYS A CA 1
ATOM 1103 C C . LYS A 1 130 ? 33.231 9.674 -8.201 1.00 62.94 130 LYS A C 1
ATOM 1105 O O . LYS A 1 130 ? 33.894 10.089 -7.258 1.00 62.94 130 LYS A O 1
ATOM 1110 N N . ASP A 1 131 ? 32.019 9.140 -8.064 1.00 57.12 131 ASP A N 1
ATOM 1111 C CA . ASP A 1 131 ? 31.366 8.965 -6.769 1.00 57.12 131 ASP A CA 1
ATOM 1112 C C . ASP A 1 131 ? 30.491 7.705 -6.765 1.00 57.12 131 ASP A C 1
ATOM 1114 O O . ASP A 1 131 ? 29.303 7.706 -7.110 1.00 57.12 131 ASP A O 1
ATOM 1118 N N . THR A 1 132 ? 31.114 6.604 -6.354 1.00 51.25 132 THR A N 1
ATOM 1119 C CA . THR A 1 132 ? 30.500 5.273 -6.280 1.00 51.25 132 THR A CA 1
ATOM 1120 C C . THR A 1 132 ? 29.525 5.143 -5.110 1.00 51.25 132 THR A C 1
ATOM 1122 O O . THR A 1 132 ? 28.963 4.073 -4.904 1.00 51.25 132 THR A O 1
ATOM 1125 N N . HIS A 1 133 ? 29.345 6.211 -4.326 1.00 50.62 133 HIS A N 1
ATOM 1126 C CA . HIS A 1 133 ? 28.421 6.274 -3.197 1.00 50.62 133 HIS A CA 1
ATOM 1127 C C . HIS A 1 133 ? 27.065 6.879 -3.583 1.00 50.62 133 HIS A C 1
ATOM 1129 O O . HIS A 1 133 ? 26.172 6.992 -2.745 1.00 50.62 133 HIS A O 1
ATOM 1135 N N . LYS A 1 134 ? 26.889 7.287 -4.845 1.00 53.88 134 LYS A N 1
ATOM 1136 C CA . LYS A 1 134 ? 25.595 7.737 -5.364 1.00 53.88 134 LYS A CA 1
ATOM 1137 C C . LYS A 1 134 ? 24.763 6.532 -5.787 1.00 53.88 134 LYS A C 1
ATOM 1139 O O . LYS A 1 134 ? 25.257 5.603 -6.397 1.00 53.88 134 LYS A O 1
ATOM 1144 N N . PHE A 1 135 ? 23.481 6.548 -5.463 1.00 50.50 135 PHE A N 1
ATOM 1145 C CA . PHE A 1 135 ? 22.567 5.465 -5.826 1.00 50.50 135 PHE A CA 1
ATOM 1146 C C . PHE A 1 135 ? 21.662 5.813 -7.015 1.00 50.50 135 PHE A C 1
ATOM 1148 O O . PHE A 1 135 ? 21.257 4.966 -7.810 1.00 50.50 135 PHE A O 1
ATOM 1155 N N . ILE A 1 136 ? 21.379 7.106 -7.136 1.00 60.81 136 ILE A N 1
ATOM 1156 C CA . ILE A 1 136 ? 20.556 7.693 -8.179 1.00 60.81 136 ILE A CA 1
ATOM 1157 C C . ILE A 1 136 ? 21.504 8.475 -9.072 1.00 60.81 136 ILE A C 1
ATOM 1159 O O . ILE A 1 136 ? 22.061 9.498 -8.659 1.00 60.81 136 ILE A O 1
ATOM 1163 N N . TYR A 1 137 ? 21.690 7.988 -10.289 1.00 62.44 137 TYR A N 1
ATOM 1164 C CA . TYR A 1 137 ? 22.566 8.618 -11.262 1.00 62.44 137 TYR A CA 1
ATOM 1165 C C . TYR A 1 137 ? 21.733 9.442 -12.218 1.00 62.44 137 TYR A C 1
ATOM 1167 O O . TYR A 1 137 ? 21.160 8.894 -13.153 1.00 62.44 137 TYR A O 1
ATOM 1175 N N . LEU A 1 138 ? 21.653 10.750 -11.979 1.00 64.19 138 LEU A N 1
ATOM 1176 C CA . LEU A 1 138 ? 20.982 11.649 -12.907 1.00 64.19 138 LEU A CA 1
ATOM 1177 C C . LEU A 1 138 ? 21.908 11.926 -14.098 1.00 64.19 138 LEU A C 1
ATOM 1179 O O . LEU A 1 138 ? 23.037 12.388 -13.915 1.00 64.19 138 LEU A O 1
ATOM 1183 N N . THR A 1 139 ? 21.425 11.640 -15.303 1.00 56.47 139 THR A N 1
ATOM 1184 C CA . THR A 1 139 ? 22.052 12.034 -16.573 1.00 56.47 139 THR A CA 1
ATOM 1185 C C . THR A 1 139 ? 21.636 13.435 -16.994 1.00 56.47 139 THR A C 1
ATOM 1187 O O . THR A 1 139 ? 22.353 14.105 -17.725 1.00 56.47 139 THR A O 1
ATOM 1190 N N . LYS A 1 140 ? 20.482 13.907 -16.509 1.00 60.41 140 LYS A N 1
ATOM 1191 C CA . LYS A 1 140 ? 19.959 15.238 -16.805 1.00 60.41 140 LYS A CA 1
ATOM 1192 C C . LYS A 1 140 ? 19.234 15.814 -15.597 1.00 60.41 140 LYS A C 1
ATOM 1194 O O . LYS A 1 140 ? 18.458 15.121 -14.943 1.00 60.41 140 LYS A O 1
ATOM 1199 N N . GLY A 1 141 ? 19.461 17.100 -15.330 1.00 59.09 141 GLY A N 1
ATOM 1200 C CA . GLY A 1 141 ? 19.009 17.787 -14.115 1.00 59.09 141 GLY A CA 1
ATOM 1201 C C . GLY A 1 141 ? 20.145 17.952 -13.099 1.00 59.09 141 GLY A C 1
ATOM 1202 O O . GLY A 1 141 ? 21.105 17.191 -13.104 1.00 59.09 141 GLY A O 1
ATOM 1203 N N . ASN A 1 142 ? 20.078 18.988 -12.258 1.00 53.66 142 ASN A N 1
ATOM 1204 C CA . ASN A 1 142 ? 21.201 19.348 -11.389 1.00 53.66 142 ASN A CA 1
ATOM 1205 C C . ASN A 1 142 ? 21.504 18.239 -10.353 1.00 53.66 142 ASN A C 1
ATOM 1207 O O . ASN A 1 142 ? 20.666 17.937 -9.501 1.00 53.66 142 ASN A O 1
ATOM 1211 N N . ASN A 1 143 ? 22.705 17.654 -10.423 1.00 56.22 143 ASN A N 1
ATOM 1212 C CA . ASN A 1 143 ? 23.189 16.614 -9.508 1.00 56.22 143 ASN A CA 1
ATOM 1213 C C . ASN A 1 143 ? 23.384 17.115 -8.065 1.00 56.22 143 ASN A C 1
ATOM 1215 O O . ASN A 1 143 ? 23.394 16.291 -7.141 1.00 56.22 143 ASN A O 1
ATOM 1219 N N . ASP A 1 144 ? 23.460 18.437 -7.877 1.00 56.88 144 ASP A N 1
ATOM 1220 C CA . ASP A 1 144 ? 23.560 19.113 -6.577 1.00 56.88 144 ASP A CA 1
ATOM 1221 C C . ASP A 1 144 ? 22.213 19.241 -5.860 1.00 56.88 144 ASP A C 1
ATOM 1223 O O . ASP A 1 144 ? 22.139 19.757 -4.747 1.00 56.88 144 ASP A O 1
ATOM 1227 N N . LYS A 1 145 ? 21.125 18.764 -6.479 1.00 60.53 145 LYS A N 1
ATOM 1228 C CA . LYS A 1 145 ? 19.830 18.677 -5.808 1.00 60.53 145 LYS A CA 1
ATOM 1229 C C . LYS A 1 145 ? 19.950 17.881 -4.512 1.00 60.53 145 LYS A C 1
ATOM 1231 O O . LYS A 1 145 ? 20.520 16.784 -4.492 1.00 60.53 145 LYS A O 1
ATOM 1236 N N . GLU A 1 146 ? 19.330 18.417 -3.465 1.00 63.94 146 GLU A N 1
ATOM 1237 C CA . GLU A 1 146 ? 19.135 17.714 -2.206 1.00 63.94 146 GLU A CA 1
ATOM 1238 C C . GLU A 1 146 ? 18.484 16.349 -2.455 1.00 63.94 146 GLU A C 1
ATOM 1240 O O . GLU A 1 146 ? 17.655 16.167 -3.354 1.00 63.94 146 GLU A O 1
ATOM 1245 N N . ILE A 1 147 ? 18.873 15.377 -1.639 1.00 65.12 147 ILE A N 1
ATOM 1246 C CA . ILE A 1 147 ? 18.335 14.014 -1.614 1.00 65.12 147 ILE A CA 1
ATOM 1247 C C . ILE A 1 147 ? 16.802 13.964 -1.670 1.00 65.12 147 ILE A C 1
ATOM 1249 O O . ILE A 1 147 ? 16.255 13.186 -2.444 1.00 65.12 147 ILE A O 1
ATOM 1253 N N . ARG A 1 148 ? 16.118 14.859 -0.948 1.00 67.94 148 ARG A N 1
ATOM 1254 C CA . ARG A 1 148 ? 14.665 15.003 -0.960 1.00 67.94 148 ARG A CA 1
ATOM 1255 C C . ARG A 1 148 ? 14.154 15.201 -2.377 1.00 67.94 148 ARG A C 1
ATOM 1257 O O . ARG A 1 148 ? 13.311 14.443 -2.841 1.00 67.94 148 ARG A O 1
ATOM 1264 N N . SER A 1 149 ? 14.730 16.161 -3.100 1.00 70.06 149 SER A N 1
ATOM 1265 C CA . SER A 1 149 ? 14.345 16.404 -4.484 1.00 70.06 149 SER A CA 1
ATOM 1266 C C . SER A 1 149 ? 14.612 15.166 -5.342 1.00 70.06 149 SER A C 1
ATOM 1268 O O . SER A 1 149 ? 13.794 14.822 -6.185 1.00 70.06 149 SER A O 1
ATOM 1270 N N . LYS A 1 150 ? 15.711 14.433 -5.134 1.00 72.94 150 LYS A N 1
ATOM 1271 C CA . LYS A 1 150 ? 15.974 13.188 -5.885 1.00 72.94 150 LYS A CA 1
ATOM 1272 C C . LYS A 1 150 ? 14.903 12.118 -5.629 1.00 72.94 150 LYS A C 1
ATOM 1274 O O . LYS A 1 150 ? 14.430 11.521 -6.593 1.00 72.94 150 LYS A O 1
ATOM 1279 N N . LEU A 1 151 ? 14.474 11.937 -4.380 1.00 74.19 151 LEU A N 1
ATOM 1280 C CA . LEU A 1 151 ? 13.407 11.001 -4.008 1.00 74.19 151 LEU A CA 1
ATOM 1281 C C . LEU A 1 151 ? 12.045 11.413 -4.566 1.00 74.19 151 LEU A C 1
ATOM 1283 O O . LEU A 1 151 ? 11.370 10.590 -5.180 1.00 74.19 151 LEU A O 1
ATOM 1287 N N . GLU A 1 152 ? 11.685 12.693 -4.459 1.00 76.38 152 GLU A N 1
ATOM 1288 C CA . GLU A 1 152 ? 10.478 13.243 -5.088 1.00 76.38 152 GLU A CA 1
ATOM 1289 C C . GLU A 1 152 ? 10.469 12.961 -6.596 1.00 76.38 152 GLU A C 1
ATOM 1291 O O . GLU A 1 152 ? 9.437 12.627 -7.171 1.00 76.38 152 GLU A O 1
ATOM 1296 N N . ASN A 1 153 ? 11.626 13.046 -7.256 1.00 76.19 153 ASN A N 1
ATOM 1297 C CA . ASN A 1 153 ? 11.724 12.769 -8.684 1.00 76.19 153 ASN A CA 1
ATOM 1298 C C . ASN A 1 153 ? 11.587 11.285 -9.027 1.00 76.19 153 ASN A C 1
ATOM 1300 O O . ASN A 1 153 ? 10.940 10.983 -10.028 1.00 76.19 153 ASN A O 1
ATOM 1304 N N . ILE A 1 154 ? 12.123 10.368 -8.217 1.00 78.19 154 ILE A N 1
ATOM 1305 C CA . ILE A 1 154 ? 11.860 8.931 -8.393 1.00 78.19 154 ILE A CA 1
ATOM 1306 C C . ILE A 1 154 ? 10.373 8.646 -8.222 1.00 78.19 154 ILE A C 1
ATOM 1308 O O . ILE A 1 154 ? 9.762 8.044 -9.102 1.00 78.19 154 ILE A O 1
ATOM 1312 N N . ARG A 1 155 ? 9.779 9.132 -7.130 1.00 83.00 155 ARG A N 1
ATOM 1313 C CA . ARG A 1 155 ? 8.355 8.955 -6.842 1.00 83.00 155 ARG A CA 1
ATOM 1314 C C . ARG A 1 155 ? 7.488 9.498 -7.977 1.00 83.00 155 ARG A C 1
ATOM 1316 O O . ARG A 1 155 ? 6.601 8.797 -8.444 1.00 83.00 155 ARG A O 1
ATOM 1323 N N . ASN A 1 156 ? 7.784 10.696 -8.481 1.00 82.19 156 ASN A N 1
ATOM 1324 C CA . ASN A 1 156 ? 7.083 11.272 -9.632 1.00 82.19 156 ASN A CA 1
ATOM 1325 C C . ASN A 1 156 ? 7.272 10.436 -10.906 1.00 82.19 156 ASN A C 1
ATOM 1327 O O . ASN A 1 156 ? 6.323 10.252 -11.663 1.00 82.19 156 ASN A O 1
ATOM 1331 N N . SER A 1 157 ? 8.471 9.891 -11.131 1.00 83.12 157 SER A N 1
ATOM 1332 C CA . SER A 1 157 ? 8.725 8.991 -12.264 1.00 83.12 157 SER A CA 1
ATOM 1333 C C . SER A 1 157 ? 7.850 7.736 -12.173 1.00 83.12 157 SER A C 1
ATOM 1335 O O . SER A 1 157 ? 7.291 7.305 -13.179 1.00 83.12 157 SER A O 1
ATOM 1337 N N . ILE A 1 158 ? 7.691 7.176 -10.970 1.00 86.44 158 ILE A N 1
ATOM 1338 C CA . ILE A 1 158 ? 6.827 6.019 -10.696 1.00 86.44 158 ILE A CA 1
ATOM 1339 C C . ILE A 1 158 ? 5.352 6.377 -10.883 1.00 86.44 158 ILE A C 1
ATOM 1341 O O . ILE A 1 158 ? 4.671 5.713 -11.662 1.00 86.44 158 ILE A O 1
ATOM 1345 N N . ALA A 1 159 ? 4.890 7.457 -10.247 1.00 85.38 159 ALA A N 1
ATOM 1346 C CA . ALA A 1 159 ? 3.520 7.966 -10.333 1.00 85.38 159 ALA A CA 1
ATOM 1347 C C . ALA A 1 159 ? 3.044 8.170 -11.777 1.00 85.38 159 ALA A C 1
ATOM 1349 O O . ALA A 1 159 ? 1.867 7.985 -12.059 1.00 85.38 159 ALA A O 1
ATOM 1350 N N . HIS A 1 160 ? 3.952 8.543 -12.681 1.00 83.75 160 HIS A N 1
ATOM 1351 C CA . HIS A 1 160 ? 3.641 8.838 -14.079 1.00 83.75 160 HIS A CA 1
ATOM 1352 C C . HIS A 1 160 ? 4.067 7.737 -15.063 1.00 83.75 160 HIS A C 1
ATOM 1354 O O . HIS A 1 160 ? 4.056 7.960 -16.276 1.00 83.75 160 HIS A O 1
ATOM 1360 N N . MET A 1 161 ? 4.462 6.549 -14.582 1.00 80.50 161 MET A N 1
ATOM 1361 C CA . MET A 1 161 ? 4.922 5.434 -15.431 1.00 80.50 161 MET A CA 1
ATOM 1362 C C . MET A 1 161 ? 6.078 5.820 -16.374 1.00 80.50 161 MET A C 1
ATOM 1364 O O . MET A 1 161 ? 6.199 5.360 -17.519 1.00 80.50 161 MET A O 1
ATOM 1368 N N . GLN A 1 162 ? 6.957 6.699 -15.901 1.00 81.62 162 GLN A N 1
ATOM 1369 C CA . GLN A 1 162 ? 8.101 7.239 -16.630 1.00 81.62 162 GLN A CA 1
ATOM 1370 C C . GLN A 1 162 ? 9.397 6.505 -16.259 1.00 81.62 162 GLN A C 1
ATOM 1372 O O . GLN A 1 162 ? 10.456 7.112 -16.131 1.00 81.62 162 GLN A O 1
ATOM 1377 N N . TYR A 1 163 ? 9.323 5.182 -16.116 1.00 78.25 163 TYR A N 1
ATOM 1378 C CA . TYR A 1 163 ? 10.469 4.317 -15.848 1.00 78.25 163 TYR A CA 1
ATOM 1379 C C . TYR A 1 163 ? 10.485 3.088 -16.764 1.00 78.25 163 TYR A C 1
ATOM 1381 O O . TYR A 1 163 ? 9.449 2.701 -17.312 1.00 78.25 163 TYR A O 1
ATOM 1389 N N . GLU A 1 164 ? 11.666 2.496 -16.950 1.00 74.31 164 GLU A N 1
ATOM 1390 C CA . GLU A 1 164 ? 11.899 1.290 -17.754 1.00 74.31 164 GLU A CA 1
ATOM 1391 C C . GLU A 1 164 ? 13.008 0.435 -17.119 1.00 74.31 164 GLU A C 1
ATOM 1393 O O . GLU A 1 164 ? 14.025 0.964 -16.676 1.00 74.31 164 GLU A O 1
ATOM 1398 N N . GLY A 1 165 ? 12.811 -0.884 -17.048 1.00 70.38 165 GLY A N 1
ATOM 1399 C CA . GLY A 1 165 ? 13.793 -1.818 -16.488 1.00 70.38 165 GLY A CA 1
ATOM 1400 C C . GLY A 1 165 ? 14.780 -2.328 -17.540 1.00 70.38 165 GLY A C 1
ATOM 1401 O O . GLY A 1 165 ? 14.376 -2.638 -18.660 1.00 70.38 165 GLY A O 1
ATOM 1402 N N . ASN A 1 166 ? 16.054 -2.462 -17.170 1.00 68.38 166 ASN A N 1
ATOM 1403 C CA . ASN A 1 166 ? 17.098 -3.079 -17.992 1.00 68.38 166 ASN A CA 1
ATOM 1404 C C . ASN A 1 166 ? 17.517 -4.435 -17.411 1.00 68.38 166 ASN A C 1
ATOM 1406 O O . ASN A 1 166 ? 17.728 -4.561 -16.200 1.00 68.38 166 ASN A O 1
ATOM 1410 N N . TYR A 1 167 ? 17.706 -5.425 -18.285 1.00 65.56 167 TYR A N 1
ATOM 1411 C CA . TYR A 1 167 ? 17.889 -6.828 -17.913 1.00 65.56 167 TYR A CA 1
ATOM 1412 C C . TYR A 1 167 ? 19.248 -7.398 -18.302 1.00 65.56 167 TYR A C 1
ATOM 1414 O O . TYR A 1 167 ? 19.881 -6.990 -19.274 1.00 65.56 167 TYR A O 1
ATOM 1422 N N . ASP A 1 168 ? 19.678 -8.403 -17.544 1.00 59.72 168 ASP A N 1
ATOM 1423 C CA . ASP A 1 168 ? 20.699 -9.342 -17.994 1.00 59.72 168 ASP A CA 1
ATOM 1424 C C . ASP A 1 168 ? 20.052 -10.512 -18.729 1.00 59.72 168 ASP A C 1
ATOM 1426 O O . ASP A 1 168 ? 19.429 -11.366 -18.101 1.00 59.72 168 ASP A O 1
ATOM 1430 N N . ASN A 1 169 ? 20.247 -10.583 -20.043 1.00 56.75 169 ASN A N 1
ATOM 1431 C CA . ASN A 1 169 ? 19.655 -11.622 -20.887 1.00 56.75 169 ASN A CA 1
ATOM 1432 C C . ASN A 1 169 ? 20.097 -13.053 -20.523 1.00 56.75 169 ASN A C 1
ATOM 1434 O O . ASN A 1 169 ? 19.409 -13.999 -20.891 1.00 56.75 169 ASN A O 1
ATOM 1438 N N . ASN A 1 170 ? 21.211 -13.237 -19.801 1.00 53.44 170 ASN A N 1
ATOM 1439 C CA . ASN A 1 170 ? 21.709 -14.571 -19.443 1.00 53.44 170 ASN A CA 1
ATOM 1440 C C . ASN A 1 170 ? 21.051 -15.143 -18.183 1.00 53.44 170 ASN A C 1
ATOM 1442 O O . ASN A 1 170 ? 20.955 -16.358 -18.037 1.00 53.44 170 ASN A O 1
ATOM 1446 N N . VAL A 1 171 ? 20.629 -14.278 -17.259 1.00 53.41 171 VAL A N 1
ATOM 1447 C CA . VAL A 1 171 ? 20.026 -14.678 -15.973 1.00 53.41 171 VAL A CA 1
ATOM 1448 C C . VAL A 1 171 ? 18.605 -14.146 -15.784 1.00 53.41 171 VAL A C 1
ATOM 1450 O O . VAL A 1 171 ? 17.972 -14.479 -14.789 1.00 53.41 171 VAL A O 1
ATOM 1453 N N . LYS A 1 172 ? 18.098 -13.347 -16.734 1.00 60.84 172 LYS A N 1
ATOM 1454 C CA . LYS A 1 172 ? 16.779 -12.694 -16.711 1.00 60.84 172 LYS A CA 1
ATOM 1455 C C . LYS A 1 172 ? 16.505 -11.904 -15.426 1.00 60.84 172 LYS A C 1
ATOM 1457 O O . LYS A 1 172 ? 15.404 -11.894 -14.889 1.00 60.84 172 LYS A O 1
ATOM 1462 N N . ILE A 1 173 ? 17.539 -11.237 -14.914 1.00 65.75 173 ILE A N 1
ATOM 1463 C CA . ILE A 1 173 ? 17.457 -10.420 -13.697 1.00 65.75 173 ILE A CA 1
ATOM 1464 C C . ILE A 1 173 ? 17.423 -8.950 -14.097 1.00 65.75 173 ILE A C 1
ATOM 1466 O O . ILE A 1 173 ? 18.275 -8.512 -14.881 1.00 65.75 173 ILE A O 1
ATOM 1470 N N . MET A 1 174 ? 16.470 -8.194 -13.542 1.00 71.44 174 MET A N 1
ATOM 1471 C CA . MET A 1 174 ? 16.473 -6.740 -13.673 1.00 71.44 174 MET A CA 1
ATOM 1472 C C . MET A 1 174 ? 17.671 -6.186 -12.909 1.00 71.44 174 MET A C 1
ATOM 1474 O O . MET A 1 174 ? 17.860 -6.455 -11.729 1.00 71.44 174 MET A O 1
ATOM 1478 N N . LYS A 1 175 ? 18.513 -5.432 -13.606 1.00 69.62 175 LYS A N 1
ATOM 1479 C CA . LYS A 1 175 ? 19.722 -4.842 -13.030 1.00 69.62 175 LYS A CA 1
ATOM 1480 C C . LYS A 1 175 ? 19.498 -3.401 -12.630 1.00 69.62 175 LYS A C 1
ATOM 1482 O O . LYS A 1 175 ? 19.963 -2.962 -11.579 1.00 69.62 175 LYS A O 1
ATOM 1487 N N . THR A 1 176 ? 18.833 -2.654 -13.503 1.00 70.88 176 THR A N 1
ATOM 1488 C CA . THR A 1 176 ? 18.635 -1.225 -13.317 1.00 70.88 176 THR A CA 1
ATOM 1489 C C . THR A 1 176 ? 17.267 -0.771 -13.761 1.00 70.88 176 THR A C 1
ATOM 1491 O O . THR A 1 176 ? 16.649 -1.361 -14.645 1.00 70.88 176 THR A O 1
ATOM 1494 N N . LEU A 1 177 ? 16.848 0.334 -13.165 1.00 74.88 177 LEU A N 1
ATOM 1495 C CA . LEU A 1 177 ? 15.662 1.082 -13.507 1.00 74.88 177 LEU A CA 1
ATOM 1496 C C . LEU A 1 177 ? 16.095 2.421 -14.103 1.00 74.88 177 LEU A C 1
ATOM 1498 O O . LEU A 1 177 ? 16.659 3.272 -13.414 1.00 74.88 177 LEU A O 1
ATOM 1502 N N . SER A 1 178 ? 15.845 2.615 -15.390 1.00 76.81 178 SER A N 1
ATOM 1503 C CA . SER A 1 178 ? 15.913 3.929 -16.017 1.00 76.81 178 SER A CA 1
ATOM 1504 C C . SER A 1 178 ? 14.691 4.732 -15.583 1.00 76.81 178 SER A C 1
ATOM 1506 O O . SER A 1 178 ? 13.566 4.266 -15.730 1.00 76.81 178 SER A O 1
ATOM 1508 N N . ILE A 1 179 ? 14.899 5.937 -15.060 1.00 79.38 179 ILE A N 1
ATOM 1509 C CA . ILE A 1 179 ? 13.846 6.842 -14.592 1.00 79.38 179 ILE A CA 1
ATOM 1510 C C . ILE A 1 179 ? 13.872 8.141 -15.394 1.00 79.38 179 ILE A C 1
ATOM 1512 O O . ILE A 1 179 ? 14.932 8.656 -15.756 1.00 79.38 179 ILE A O 1
ATOM 1516 N N . LYS A 1 180 ? 12.694 8.697 -15.658 1.00 78.94 180 LYS A N 1
ATOM 1517 C CA . LYS A 1 180 ? 12.503 9.999 -16.294 1.00 78.94 180 LYS A CA 1
ATOM 1518 C C . LYS A 1 180 ? 11.420 10.755 -15.544 1.00 78.94 180 LYS A C 1
ATOM 1520 O O . LYS A 1 180 ? 10.437 10.167 -15.125 1.00 78.94 180 LYS A O 1
ATOM 1525 N N . ASN A 1 181 ? 11.575 12.069 -15.448 1.00 76.38 181 ASN A N 1
ATOM 1526 C CA . ASN A 1 181 ? 10.510 12.968 -15.026 1.00 76.38 181 ASN A CA 1
ATOM 1527 C C . ASN A 1 181 ? 10.244 13.979 -16.148 1.00 76.38 181 ASN A C 1
ATOM 1529 O O . ASN A 1 181 ? 11.065 14.864 -16.409 1.00 76.38 181 ASN A O 1
ATOM 1533 N N . ILE A 1 182 ? 9.120 13.819 -16.839 1.00 76.81 182 ILE A N 1
ATOM 1534 C CA . ILE A 1 182 ? 8.620 14.691 -17.898 1.00 76.81 182 ILE A CA 1
ATOM 1535 C C . ILE A 1 182 ? 7.381 15.398 -17.359 1.00 76.81 182 ILE A C 1
ATOM 1537 O O . ILE A 1 182 ? 6.341 14.774 -17.164 1.00 76.81 182 ILE A O 1
ATOM 1541 N N . ASP A 1 183 ? 7.487 16.714 -17.202 1.00 70.19 183 ASP A N 1
ATOM 1542 C CA . ASP A 1 183 ? 6.400 17.574 -16.738 1.00 70.19 183 ASP A CA 1
ATOM 1543 C C . ASP A 1 183 ? 6.108 18.651 -17.791 1.00 70.19 183 ASP A C 1
ATOM 1545 O O . ASP A 1 183 ? 7.024 19.275 -18.341 1.00 70.19 183 ASP A O 1
ATOM 1549 N N . GLY A 1 184 ? 4.831 18.831 -18.133 1.00 68.44 184 GLY A N 1
ATOM 1550 C CA . GLY A 1 184 ? 4.396 19.746 -19.194 1.00 68.44 184 GLY A CA 1
ATOM 1551 C C . GLY A 1 184 ? 5.054 19.476 -20.555 1.00 68.44 184 GLY A C 1
ATOM 1552 O O . GLY A 1 184 ? 5.348 20.413 -21.296 1.00 68.44 184 GLY A O 1
ATOM 1553 N N . GLY A 1 185 ? 5.369 18.210 -20.856 1.00 70.88 185 GLY A N 1
ATOM 1554 C CA . GLY A 1 185 ? 6.080 17.804 -22.075 1.00 70.88 185 GLY A CA 1
ATOM 1555 C C . GLY A 1 185 ? 7.581 18.117 -22.080 1.00 70.88 185 GLY A C 1
ATOM 1556 O O . GLY A 1 185 ? 8.249 17.874 -23.084 1.00 70.88 185 GLY A O 1
ATOM 1557 N N . LYS A 1 186 ? 8.136 18.637 -20.978 1.00 73.38 186 LYS A N 1
ATOM 1558 C CA . LYS A 1 186 ? 9.563 18.943 -20.839 1.00 73.38 186 LYS A CA 1
ATOM 1559 C C . LYS A 1 186 ? 10.233 17.927 -19.924 1.00 73.38 186 LYS A C 1
ATOM 1561 O O . LYS A 1 186 ? 9.828 17.760 -18.778 1.00 73.38 186 LYS A O 1
ATOM 1566 N N . LEU A 1 187 ? 11.301 17.301 -20.414 1.00 75.06 187 LEU A N 1
ATOM 1567 C CA . LEU A 1 187 ? 12.160 16.441 -19.604 1.00 75.06 187 LEU A CA 1
ATOM 1568 C C . LEU A 1 187 ? 12.870 17.286 -18.537 1.00 75.06 187 LEU A C 1
ATOM 1570 O O . LEU A 1 187 ? 13.710 18.128 -18.860 1.00 75.06 187 LEU A O 1
ATOM 1574 N N . LYS A 1 188 ? 12.500 17.079 -17.274 1.00 73.56 188 LYS A N 1
ATOM 1575 C CA . LYS A 1 188 ? 13.086 17.742 -16.105 1.00 73.56 188 LYS A CA 1
ATOM 1576 C C . LYS A 1 188 ? 14.296 16.982 -15.594 1.00 73.56 188 LYS A C 1
ATOM 1578 O O . LYS A 1 188 ? 15.300 17.610 -15.264 1.00 73.56 188 LYS A O 1
ATOM 1583 N N . ILE A 1 189 ? 14.166 15.660 -15.502 1.00 72.12 189 ILE A N 1
ATOM 1584 C CA . ILE A 1 189 ? 15.188 14.764 -14.974 1.00 72.12 189 ILE A CA 1
ATOM 1585 C C . ILE A 1 189 ? 15.203 13.463 -15.760 1.00 72.12 189 ILE A C 1
ATOM 1587 O O . ILE A 1 189 ? 14.153 12.964 -16.155 1.00 72.12 189 ILE A O 1
ATOM 1591 N N . GLU A 1 190 ? 16.394 12.912 -15.937 1.00 75.19 190 GLU A N 1
ATOM 1592 C CA . GLU A 1 190 ? 16.618 11.553 -16.412 1.00 75.19 190 GLU A CA 1
ATOM 1593 C C . GLU A 1 190 ? 17.728 10.922 -15.582 1.00 75.19 190 GLU A C 1
ATOM 1595 O O . GLU A 1 190 ? 18.644 11.624 -15.144 1.00 75.19 190 GLU A O 1
ATOM 1600 N N . GLY A 1 191 ? 17.628 9.624 -15.321 1.00 72.50 191 GLY A N 1
ATOM 1601 C CA . GLY A 1 191 ? 18.649 8.912 -14.580 1.00 72.50 191 GLY A CA 1
ATOM 1602 C C . GLY A 1 191 ? 18.477 7.403 -14.560 1.00 72.50 191 GLY A C 1
ATOM 1603 O O . GLY A 1 191 ? 17.554 6.853 -15.157 1.00 72.50 191 GLY A O 1
ATOM 1604 N N . VAL A 1 192 ? 19.386 6.738 -13.856 1.00 71.88 192 VAL A N 1
ATOM 1605 C CA . VAL A 1 192 ? 19.364 5.290 -13.643 1.00 71.88 192 VAL A CA 1
ATOM 1606 C C . VAL A 1 192 ? 19.553 4.985 -12.163 1.00 71.88 192 VAL A C 1
ATOM 1608 O O . VAL A 1 192 ? 20.350 5.627 -11.475 1.00 71.88 192 VAL A O 1
ATOM 1611 N N . VAL A 1 193 ? 18.814 3.988 -11.696 1.00 72.81 193 VAL A N 1
ATOM 1612 C CA . VAL A 1 193 ? 18.822 3.471 -10.331 1.00 72.81 193 VAL A CA 1
ATOM 1613 C C . VAL A 1 193 ? 19.158 1.977 -10.389 1.00 72.81 193 VAL A C 1
ATOM 1615 O O . VAL A 1 193 ? 18.724 1.291 -11.314 1.00 72.81 193 VAL A O 1
ATOM 1618 N N . LEU A 1 194 ? 19.954 1.458 -9.450 1.00 72.38 194 LEU A N 1
ATOM 1619 C CA . LEU A 1 194 ? 20.211 0.010 -9.368 1.00 72.38 194 LEU A CA 1
ATOM 1620 C C . LEU A 1 194 ? 19.034 -0.654 -8.652 1.00 72.38 194 LEU A C 1
ATOM 1622 O O . LEU A 1 194 ? 18.673 -0.234 -7.561 1.00 72.38 194 LEU A O 1
ATOM 1626 N N . GLU A 1 195 ? 18.411 -1.654 -9.263 1.00 77.94 195 GLU A N 1
ATOM 1627 C CA . GLU A 1 195 ? 17.079 -2.078 -8.822 1.00 77.94 195 GLU A CA 1
ATOM 1628 C C . GLU A 1 195 ? 17.088 -2.828 -7.476 1.00 77.94 195 GLU A C 1
ATOM 1630 O O . GLU A 1 195 ? 16.312 -2.466 -6.601 1.00 77.94 195 GLU A O 1
ATOM 1635 N N . GLU A 1 196 ? 18.016 -3.760 -7.236 1.00 74.75 196 GLU A N 1
ATOM 1636 C CA . GLU A 1 196 ? 18.084 -4.490 -5.950 1.00 74.75 196 GLU A CA 1
ATOM 1637 C C . GLU A 1 196 ? 18.304 -3.544 -4.761 1.00 74.75 196 GLU A C 1
ATOM 1639 O O . GLU A 1 196 ? 17.680 -3.650 -3.712 1.00 74.75 196 GLU A O 1
ATOM 1644 N N . ILE A 1 197 ? 19.145 -2.539 -4.965 1.00 72.69 197 ILE A N 1
ATOM 1645 C CA . ILE A 1 197 ? 19.437 -1.545 -3.942 1.00 72.69 197 ILE A CA 1
ATOM 1646 C C . ILE A 1 197 ? 18.245 -0.580 -3.747 1.00 72.69 197 ILE A C 1
ATOM 1648 O O . ILE A 1 197 ? 18.049 -0.024 -2.662 1.00 72.69 197 ILE A O 1
ATOM 1652 N N . PHE A 1 198 ? 17.445 -0.364 -4.795 1.00 76.94 198 PHE A N 1
ATOM 1653 C CA . PHE A 1 198 ? 16.237 0.462 -4.723 1.00 76.94 198 PHE A CA 1
ATOM 1654 C C . PHE A 1 198 ? 15.191 -0.230 -3.874 1.00 76.94 198 PHE A C 1
ATOM 1656 O O . PHE A 1 198 ? 14.586 0.394 -3.010 1.00 76.94 198 PHE A O 1
ATOM 1663 N N . HIS A 1 199 ? 15.034 -1.524 -4.112 1.00 84.06 199 HIS A N 1
ATOM 1664 C CA . HIS A 1 199 ? 14.143 -2.379 -3.365 1.00 84.06 199 HIS A CA 1
ATOM 1665 C C . HIS A 1 199 ? 14.477 -2.365 -1.871 1.00 84.06 199 HIS A C 1
ATOM 1667 O O . HIS A 1 199 ? 13.619 -2.045 -1.049 1.00 84.06 199 HIS A O 1
ATOM 1673 N N . ASP A 1 200 ? 15.747 -2.583 -1.512 1.00 77.25 200 ASP A N 1
ATOM 1674 C CA . ASP A 1 200 ? 16.192 -2.527 -0.115 1.00 77.25 200 ASP A CA 1
ATOM 1675 C C . ASP A 1 200 ? 15.929 -1.160 0.522 1.00 77.25 200 ASP A C 1
ATOM 1677 O O . ASP A 1 200 ? 15.502 -1.067 1.674 1.00 77.25 200 ASP A O 1
ATOM 1681 N N . PHE A 1 201 ? 16.145 -0.082 -0.230 1.00 77.88 201 PHE A N 1
ATOM 1682 C CA . PHE A 1 201 ? 15.847 1.2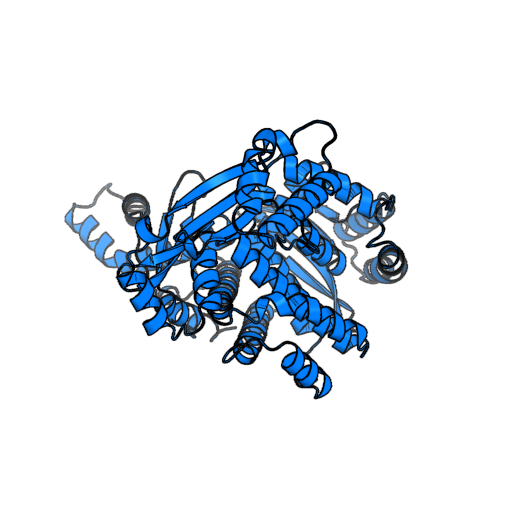75 0.216 1.00 77.88 201 PHE A CA 1
ATOM 1683 C C . PHE A 1 201 ? 14.374 1.493 0.515 1.00 77.88 201 PHE A C 1
ATOM 1685 O O . PHE A 1 201 ? 14.035 2.027 1.571 1.00 77.88 201 PHE A O 1
ATOM 1692 N N . VAL A 1 202 ? 13.503 1.086 -0.406 1.00 81.62 202 VAL A N 1
ATOM 1693 C CA . VAL A 1 202 ? 12.062 1.229 -0.233 1.00 81.62 202 VAL A CA 1
ATOM 1694 C C . VAL A 1 202 ? 11.598 0.395 0.960 1.00 81.62 202 VAL A C 1
ATOM 1696 O O . VAL A 1 202 ? 10.924 0.925 1.844 1.00 81.62 202 VAL A O 1
ATOM 1699 N N . ASN A 1 203 ? 12.034 -0.861 1.055 1.00 80.81 203 ASN A N 1
ATOM 1700 C CA . ASN A 1 203 ? 11.700 -1.735 2.176 1.00 80.81 203 ASN A CA 1
ATOM 1701 C C . ASN A 1 203 ? 12.191 -1.182 3.519 1.00 80.81 203 ASN A C 1
ATOM 1703 O O . ASN A 1 203 ? 11.449 -1.229 4.494 1.00 80.81 203 ASN A O 1
ATOM 1707 N N . THR A 1 204 ? 13.401 -0.624 3.576 1.00 75.94 204 THR A N 1
ATOM 1708 C CA . THR A 1 204 ? 13.973 -0.130 4.838 1.00 75.94 204 THR A CA 1
ATOM 1709 C C . THR A 1 204 ? 13.332 1.181 5.280 1.00 75.94 204 THR A C 1
ATOM 1711 O O . THR A 1 204 ? 13.066 1.374 6.459 1.00 75.94 204 THR A O 1
ATOM 1714 N N . LEU A 1 205 ? 13.088 2.112 4.356 1.00 77.75 205 LEU A N 1
ATOM 1715 C CA . LEU A 1 205 ? 12.741 3.488 4.734 1.00 77.75 205 LEU A CA 1
ATOM 1716 C C . LEU A 1 205 ? 11.247 3.793 4.613 1.00 77.75 205 LEU A C 1
ATOM 1718 O O . LEU A 1 205 ? 10.740 4.655 5.331 1.00 77.75 205 LEU A O 1
ATOM 1722 N N . PHE A 1 206 ? 10.530 3.092 3.735 1.00 80.44 206 PHE A N 1
ATOM 1723 C CA . PHE A 1 206 ? 9.111 3.350 3.486 1.00 80.44 206 PHE A CA 1
ATOM 1724 C C . PHE A 1 206 ? 8.187 2.337 4.155 1.00 80.44 206 PHE A C 1
ATOM 1726 O O . PHE A 1 206 ? 7.057 2.699 4.475 1.00 80.44 206 PHE A O 1
ATOM 1733 N N . SER A 1 207 ? 8.665 1.139 4.495 1.00 81.00 207 SER A N 1
ATOM 1734 C CA . SER A 1 207 ? 7.874 0.178 5.272 1.00 81.00 207 SER A CA 1
ATOM 1735 C C . SER A 1 207 ? 7.628 0.657 6.707 1.00 81.00 207 SER A C 1
ATOM 1737 O O . SER A 1 207 ? 8.510 1.250 7.333 1.00 81.00 207 SER A O 1
ATOM 1739 N N . ASN A 1 208 ? 6.431 0.385 7.231 1.00 81.19 208 ASN A N 1
ATOM 1740 C CA . ASN A 1 208 ? 6.094 0.520 8.654 1.00 81.19 208 ASN A CA 1
ATOM 1741 C C . ASN A 1 208 ? 6.299 -0.787 9.445 1.00 81.19 208 ASN A C 1
ATOM 1743 O O . ASN A 1 208 ? 5.946 -0.850 10.621 1.00 81.19 208 ASN A O 1
ATOM 1747 N N . ASN A 1 209 ? 6.888 -1.820 8.834 1.00 83.94 209 ASN A N 1
ATOM 1748 C CA . ASN A 1 209 ? 7.208 -3.057 9.537 1.00 83.94 209 ASN A CA 1
ATOM 1749 C C . ASN A 1 209 ? 8.348 -2.833 10.542 1.00 83.94 209 ASN A C 1
ATOM 1751 O O . ASN A 1 209 ? 9.386 -2.270 10.198 1.00 83.94 209 ASN A O 1
ATOM 1755 N N . ILE A 1 210 ? 8.173 -3.321 11.767 1.00 82.69 210 ILE A N 1
ATOM 1756 C CA . ILE A 1 210 ? 9.110 -3.090 12.871 1.00 82.69 210 ILE A CA 1
ATOM 1757 C C . ILE A 1 210 ? 10.469 -3.782 12.686 1.00 82.69 210 ILE A C 1
ATOM 1759 O O . ILE A 1 210 ? 11.489 -3.273 13.138 1.00 82.69 210 ILE A O 1
ATOM 1763 N N . ASN A 1 211 ? 10.500 -4.923 11.993 1.00 77.94 211 ASN A N 1
ATOM 1764 C CA . ASN A 1 211 ? 11.695 -5.763 11.903 1.00 77.94 211 ASN A CA 1
ATOM 1765 C C . ASN A 1 211 ? 12.663 -5.311 10.805 1.00 77.94 211 ASN A C 1
ATOM 1767 O O . ASN A 1 211 ? 13.860 -5.592 10.886 1.00 77.94 211 ASN A O 1
ATOM 1771 N N . ARG A 1 212 ? 12.158 -4.651 9.756 1.00 76.00 212 ARG A N 1
ATOM 1772 C CA . ARG A 1 212 ? 12.974 -4.235 8.601 1.00 76.00 212 ARG A CA 1
ATOM 1773 C C . ARG A 1 212 ? 12.797 -2.777 8.188 1.00 76.00 212 ARG A C 1
ATOM 1775 O O . ARG A 1 212 ? 13.684 -2.247 7.529 1.00 76.00 212 ARG A O 1
ATOM 1782 N N . GLY A 1 213 ? 11.662 -2.166 8.512 1.00 79.38 213 GLY A N 1
ATOM 1783 C CA . GLY A 1 213 ? 11.295 -0.829 8.067 1.00 79.38 213 GLY A CA 1
ATOM 1784 C C . GLY A 1 213 ? 11.714 0.280 9.028 1.00 79.38 213 GLY A C 1
ATOM 1785 O O . GLY A 1 213 ? 12.416 0.057 10.013 1.00 79.38 213 GLY A O 1
ATOM 1786 N N . LEU A 1 214 ? 11.207 1.480 8.743 1.00 80.94 214 LEU A N 1
ATOM 1787 C CA . LEU A 1 214 ? 11.261 2.635 9.629 1.00 80.94 214 LEU A CA 1
ATOM 1788 C C . LEU A 1 214 ? 9.829 3.004 10.028 1.00 80.94 214 LEU A C 1
ATOM 1790 O O . LEU A 1 214 ? 9.203 3.860 9.382 1.00 80.94 214 LEU A O 1
ATOM 1794 N N . PRO A 1 215 ? 9.267 2.330 11.044 1.00 84.88 215 PRO A N 1
ATOM 1795 C CA . PRO A 1 215 ? 7.961 2.685 11.564 1.00 84.88 215 PRO A CA 1
ATOM 1796 C C . PRO A 1 215 ? 8.015 4.063 12.217 1.00 84.88 215 PRO A C 1
ATOM 1798 O O . PRO A 1 215 ? 8.987 4.434 12.866 1.00 84.88 215 PRO A O 1
ATOM 1801 N N . TYR A 1 216 ? 6.933 4.818 12.077 1.00 84.81 216 TYR A N 1
ATOM 1802 C CA . TYR A 1 216 ? 6.746 6.096 12.773 1.00 84.81 216 TYR A CA 1
ATOM 1803 C C . TYR A 1 216 ? 5.407 6.160 13.512 1.00 84.81 216 TYR A C 1
ATOM 1805 O O . TYR A 1 216 ? 5.129 7.137 14.207 1.00 84.81 216 TYR A O 1
ATOM 1813 N N . LYS A 1 217 ? 4.579 5.120 13.367 1.00 90.56 217 LYS A N 1
ATOM 1814 C CA . LYS A 1 217 ? 3.250 4.992 13.951 1.00 90.56 217 LYS A CA 1
ATOM 1815 C C . LYS A 1 217 ? 3.004 3.538 14.337 1.00 90.56 217 LYS A C 1
ATOM 1817 O O . LYS A 1 217 ? 3.310 2.636 13.565 1.00 90.56 217 LYS A O 1
ATOM 1822 N N . ILE A 1 218 ? 2.466 3.321 15.533 1.00 92.81 218 ILE A N 1
ATOM 1823 C CA . ILE A 1 218 ? 1.973 2.019 15.995 1.00 92.81 218 ILE A CA 1
ATOM 1824 C C . ILE A 1 218 ? 0.577 2.226 16.570 1.00 92.81 218 ILE A C 1
ATOM 1826 O O . ILE A 1 218 ? 0.331 3.184 17.305 1.00 92.81 218 ILE A O 1
ATOM 1830 N N . SER A 1 219 ? -0.339 1.313 16.263 1.00 93.12 219 SER A N 1
ATOM 1831 C CA . SER A 1 219 ? -1.710 1.346 16.765 1.00 93.12 219 SER A CA 1
ATOM 1832 C C . SER A 1 219 ? -2.151 0.014 17.359 1.00 93.12 219 SER A C 1
ATOM 1834 O O . SER A 1 219 ? -1.621 -1.048 17.041 1.00 93.12 219 SER A O 1
ATOM 1836 N N . LYS A 1 220 ? -3.134 0.051 18.257 1.00 92.44 220 LYS A N 1
ATOM 1837 C CA . LYS A 1 220 ? -3.719 -1.121 18.910 1.00 92.44 220 LYS A CA 1
ATOM 1838 C C . LYS A 1 220 ? -5.218 -0.923 19.080 1.00 92.44 220 LYS A C 1
ATOM 1840 O O . LYS A 1 220 ? -5.678 0.143 19.491 1.00 92.44 220 LYS A O 1
ATOM 1845 N N . VAL A 1 221 ? -5.972 -1.988 18.826 1.00 91.56 221 VAL A N 1
ATOM 1846 C CA . VAL A 1 221 ? -7.356 -2.103 19.284 1.00 91.56 221 VAL A CA 1
ATOM 1847 C C . VAL A 1 221 ? -7.361 -2.852 20.614 1.00 91.56 221 VAL A C 1
ATOM 1849 O O . VAL A 1 221 ? -6.937 -4.002 20.685 1.00 91.56 221 VAL A O 1
ATOM 1852 N N . ILE A 1 222 ? -7.842 -2.196 21.667 1.00 89.62 222 ILE A N 1
ATOM 1853 C CA . ILE A 1 222 ? -8.023 -2.776 23.000 1.00 89.62 222 ILE A CA 1
ATOM 1854 C C . ILE A 1 222 ? -9.473 -3.247 23.100 1.00 89.62 222 ILE A C 1
ATOM 1856 O O . ILE A 1 222 ? -10.383 -2.445 23.338 1.00 89.62 222 ILE A O 1
ATOM 1860 N N . ASP A 1 223 ? -9.684 -4.543 22.878 1.00 85.06 223 ASP A N 1
ATOM 1861 C CA . ASP A 1 223 ? -11.015 -5.137 22.719 1.00 85.06 223 ASP A CA 1
ATOM 1862 C C . ASP A 1 223 ? -11.891 -4.983 23.971 1.00 85.06 223 ASP A C 1
ATOM 1864 O O . ASP A 1 223 ? -13.032 -4.528 23.878 1.00 85.06 223 ASP A O 1
ATOM 1868 N N . GLU A 1 224 ? -11.338 -5.263 25.157 1.00 84.62 224 GLU A N 1
ATOM 1869 C CA . GLU A 1 224 ? -12.062 -5.184 26.435 1.00 84.62 224 GLU A CA 1
ATOM 1870 C C . GLU A 1 224 ? -12.644 -3.790 26.693 1.00 84.62 224 GLU A C 1
ATOM 1872 O O . GLU A 1 224 ? -13.760 -3.644 27.192 1.00 84.62 224 GLU A O 1
ATOM 1877 N N . LYS A 1 225 ? -11.894 -2.751 26.313 1.00 85.75 225 LYS A N 1
ATOM 1878 C CA . LYS A 1 225 ? -12.292 -1.350 26.489 1.00 85.75 225 LYS A CA 1
ATOM 1879 C C . LYS A 1 225 ? -13.011 -0.779 25.264 1.00 85.75 225 LYS A C 1
ATOM 1881 O O . LYS A 1 225 ? -13.524 0.335 25.343 1.00 85.75 225 LYS A O 1
ATOM 1886 N N . LYS A 1 226 ? -13.035 -1.511 24.141 1.00 89.25 226 LYS A N 1
ATOM 1887 C CA . LYS A 1 226 ? -13.491 -1.043 22.820 1.00 89.25 226 LYS A CA 1
ATOM 1888 C C . LYS A 1 226 ? -12.827 0.276 22.419 1.00 89.25 226 LYS A C 1
ATOM 1890 O O . LYS A 1 226 ? -13.495 1.206 21.969 1.00 89.25 226 LYS A O 1
ATOM 1895 N N . ILE A 1 227 ? -11.514 0.361 22.607 1.00 92.31 227 ILE A N 1
ATOM 1896 C CA . ILE A 1 227 ? -10.721 1.562 22.324 1.00 92.31 227 ILE A CA 1
ATOM 1897 C C . ILE A 1 227 ? -9.773 1.278 21.168 1.00 92.31 227 ILE A C 1
ATOM 1899 O O . ILE A 1 227 ? -9.130 0.233 21.129 1.00 92.31 227 ILE A O 1
ATOM 1903 N N . PHE A 1 228 ? -9.662 2.237 20.261 1.00 94.31 228 PHE A N 1
ATOM 1904 C CA . PHE A 1 228 ? -8.536 2.352 19.354 1.00 94.31 228 PHE A CA 1
ATOM 1905 C C . PHE A 1 228 ? -7.545 3.361 19.928 1.00 94.31 228 PHE A C 1
ATOM 1907 O O . PHE A 1 228 ? -7.931 4.441 20.381 1.00 94.31 228 PHE A O 1
ATOM 1914 N N . LEU A 1 229 ? -6.276 2.977 19.947 1.00 94.56 229 LEU A N 1
ATOM 1915 C CA . LEU A 1 229 ? -5.181 3.787 20.449 1.00 94.56 229 LEU A CA 1
ATOM 1916 C C . LEU A 1 229 ? -4.051 3.749 19.428 1.00 94.56 229 LEU A C 1
ATOM 1918 O O . LEU A 1 229 ? -3.610 2.665 19.053 1.00 94.56 229 LEU A O 1
ATOM 1922 N N . SER A 1 230 ? -3.558 4.907 19.014 1.00 94.81 230 SER A N 1
ATOM 1923 C CA . SER A 1 230 ? -2.348 5.020 18.207 1.00 94.81 230 SER A CA 1
ATOM 1924 C C . SER A 1 230 ? -1.349 5.977 18.841 1.00 94.81 230 SER A C 1
ATOM 1926 O O . SER A 1 230 ? -1.694 6.890 19.601 1.00 94.81 230 SER A O 1
ATOM 1928 N N . ALA A 1 231 ? -0.084 5.724 18.537 1.00 94.50 231 ALA A N 1
ATOM 1929 C CA . ALA A 1 231 ? 1.039 6.562 18.888 1.00 94.50 231 ALA A CA 1
ATOM 1930 C C . ALA A 1 231 ? 1.866 6.816 17.637 1.00 94.50 231 ALA A C 1
ATOM 1932 O O . ALA A 1 231 ? 2.375 5.879 17.022 1.00 94.50 231 ALA A O 1
ATOM 1933 N N . THR A 1 232 ? 2.000 8.090 17.288 1.00 92.69 232 THR A N 1
ATOM 1934 C CA . THR A 1 232 ? 2.820 8.558 16.171 1.00 92.69 232 THR A CA 1
ATOM 1935 C C . THR A 1 232 ? 4.000 9.334 16.729 1.00 92.69 232 THR A C 1
ATOM 1937 O O . THR A 1 232 ? 3.819 10.154 17.631 1.00 92.69 232 THR A O 1
ATOM 1940 N N . LEU A 1 233 ? 5.204 9.115 16.209 1.00 90.50 233 LEU A N 1
ATOM 1941 C CA . LEU A 1 233 ? 6.359 9.931 16.569 1.00 90.50 233 LEU A CA 1
ATOM 1942 C C . LEU A 1 233 ? 6.099 11.398 16.239 1.00 90.50 233 LEU A C 1
ATOM 1944 O O . LEU A 1 233 ? 5.617 11.752 15.160 1.00 90.50 233 LEU A O 1
ATOM 1948 N N . LYS A 1 234 ? 6.424 12.261 17.196 1.00 88.81 234 LYS A N 1
ATOM 1949 C CA . LYS A 1 234 ? 6.357 13.704 17.024 1.00 88.81 234 LYS A CA 1
ATOM 1950 C C . LYS A 1 234 ? 7.443 14.167 16.072 1.00 88.81 234 LYS A C 1
ATOM 1952 O O . LYS A 1 234 ? 8.574 13.687 16.112 1.00 88.81 234 LYS A O 1
ATOM 1957 N N . THR A 1 235 ? 7.096 15.146 15.245 1.00 82.69 235 THR A N 1
ATOM 1958 C CA . THR A 1 235 ? 8.067 15.732 14.319 1.00 82.69 235 THR A CA 1
ATOM 1959 C C . THR A 1 235 ? 9.166 16.448 15.102 1.00 82.69 235 THR A C 1
ATOM 1961 O O . THR A 1 235 ? 10.329 16.273 14.782 1.00 82.69 235 THR A O 1
ATOM 1964 N N . GLU A 1 236 ? 8.829 17.106 16.211 1.00 83.31 236 GLU A N 1
ATOM 1965 C CA . GLU A 1 236 ? 9.779 17.771 17.109 1.00 83.31 236 GLU A CA 1
ATOM 1966 C C . GLU A 1 236 ? 10.802 16.796 17.720 1.00 83.31 236 GLU A C 1
ATOM 1968 O O . GLU A 1 236 ? 11.971 17.138 17.904 1.00 83.31 236 GLU A O 1
ATOM 1973 N N . TYR A 1 237 ? 10.379 15.560 18.006 1.00 84.06 237 TYR A N 1
ATOM 1974 C CA . TYR A 1 237 ? 11.278 14.513 18.489 1.00 84.06 237 TYR A CA 1
ATOM 1975 C C . TYR A 1 237 ? 12.237 14.057 17.385 1.00 84.06 237 TYR A C 1
ATOM 1977 O O . TYR A 1 237 ? 13.441 13.992 17.609 1.00 84.06 237 TYR A O 1
ATOM 1985 N N . ILE A 1 238 ? 11.720 13.817 16.176 1.00 79.12 238 ILE A N 1
ATOM 1986 C CA . ILE A 1 238 ? 12.544 13.473 15.006 1.00 79.12 238 ILE A CA 1
ATOM 1987 C C . ILE A 1 238 ? 13.532 14.609 14.698 1.00 79.12 238 ILE A C 1
ATOM 1989 O O . ILE A 1 238 ? 14.663 14.354 14.314 1.00 79.12 238 ILE A O 1
ATOM 1993 N N . GLU A 1 239 ? 13.136 15.863 14.897 1.00 75.81 239 GLU A N 1
ATOM 1994 C CA . GLU A 1 239 ? 13.944 17.057 14.624 1.00 75.81 239 GLU A CA 1
ATOM 1995 C C . GLU A 1 239 ? 15.032 17.352 15.658 1.00 75.81 239 GLU A C 1
ATOM 1997 O O . GLU A 1 239 ? 15.858 18.237 15.435 1.00 75.81 239 GLU A O 1
ATOM 2002 N N . SER A 1 240 ? 15.049 16.635 16.779 1.00 75.88 240 SER A N 1
ATOM 2003 C CA . SER A 1 240 ? 15.987 16.902 17.865 1.00 75.88 240 SER A CA 1
ATOM 2004 C C . SER A 1 240 ? 17.432 16.556 17.479 1.00 75.88 240 SER A C 1
ATOM 2006 O O . SER A 1 240 ? 17.708 15.513 16.879 1.00 75.88 240 SER A O 1
ATOM 2008 N N . ASP A 1 241 ? 18.374 17.426 17.859 1.00 70.50 241 ASP A N 1
ATOM 2009 C CA . ASP A 1 241 ? 19.802 17.223 17.608 1.00 70.50 241 ASP A CA 1
ATOM 2010 C C . ASP A 1 241 ? 20.281 15.890 18.204 1.00 70.50 241 ASP A C 1
ATOM 2012 O O . ASP A 1 241 ? 20.140 15.630 19.399 1.00 70.50 241 ASP A O 1
ATOM 2016 N N . GLY A 1 242 ? 20.882 15.050 17.359 1.00 71.25 242 GLY A N 1
ATOM 2017 C CA . GLY A 1 242 ? 21.447 13.761 17.758 1.00 71.25 242 GLY A CA 1
ATOM 2018 C C . GLY A 1 242 ? 20.507 12.560 17.638 1.00 71.25 242 GLY A C 1
ATOM 2019 O O . GLY A 1 242 ? 20.984 11.447 17.831 1.00 71.25 242 GLY A O 1
ATOM 2020 N N . ILE A 1 243 ? 19.233 12.745 17.275 1.00 77.88 243 ILE A N 1
ATOM 2021 C CA . ILE A 1 243 ? 18.331 11.628 16.959 1.00 77.88 243 ILE A CA 1
ATOM 2022 C C . ILE A 1 243 ? 18.669 11.075 15.569 1.00 77.88 243 ILE A C 1
ATOM 2024 O O . ILE A 1 243 ? 18.629 11.800 14.575 1.00 77.88 243 ILE A O 1
ATOM 2028 N N . GLY A 1 244 ? 19.042 9.795 15.500 1.00 75.69 244 GLY A N 1
ATOM 2029 C CA . GLY A 1 244 ? 19.224 9.045 14.253 1.00 75.69 244 GLY A CA 1
ATOM 2030 C C . GLY A 1 244 ? 18.123 8.007 14.016 1.00 75.69 244 GLY A C 1
ATOM 2031 O O . GLY A 1 244 ? 17.280 7.756 14.879 1.00 75.69 244 GLY A O 1
ATOM 2032 N N . ILE A 1 245 ? 18.162 7.319 12.870 1.00 76.06 245 ILE A N 1
ATOM 2033 C CA . ILE A 1 245 ? 17.231 6.220 12.552 1.00 76.06 245 ILE A CA 1
ATOM 2034 C C . ILE A 1 245 ? 17.383 5.095 13.573 1.00 76.06 245 ILE A C 1
ATOM 2036 O O . ILE A 1 245 ? 16.399 4.466 13.943 1.00 76.06 245 ILE A O 1
ATOM 2040 N N . LYS A 1 246 ? 18.597 4.850 14.084 1.00 78.44 246 LYS A N 1
ATOM 2041 C CA . LYS A 1 246 ? 18.810 3.853 15.144 1.00 78.44 246 LYS A CA 1
ATOM 2042 C C . LYS A 1 246 ? 18.024 4.179 16.419 1.00 78.44 246 LYS A C 1
ATOM 2044 O O . LYS A 1 246 ? 17.461 3.266 17.027 1.00 78.44 246 LYS A O 1
ATOM 2049 N N . ASP A 1 247 ? 17.978 5.447 16.818 1.00 83.94 247 ASP A N 1
ATOM 2050 C CA . ASP A 1 247 ? 17.227 5.887 17.998 1.00 83.94 247 ASP A CA 1
ATOM 2051 C C . ASP A 1 247 ? 15.723 5.799 17.746 1.00 83.94 247 ASP A C 1
ATOM 2053 O O . ASP A 1 247 ? 14.982 5.323 18.608 1.00 83.94 247 ASP A O 1
ATOM 2057 N N . ILE A 1 248 ? 15.286 6.167 16.535 1.00 84.69 248 ILE A N 1
ATOM 2058 C CA . ILE A 1 248 ? 13.903 5.992 16.079 1.00 84.69 248 ILE A CA 1
ATOM 2059 C C . ILE A 1 248 ? 13.508 4.512 16.144 1.00 84.69 248 ILE A C 1
ATOM 2061 O O . ILE A 1 248 ? 12.534 4.173 16.809 1.00 84.69 248 ILE A O 1
ATOM 2065 N N . ASN A 1 249 ? 14.286 3.619 15.532 1.00 84.88 249 ASN A N 1
ATOM 2066 C CA . ASN A 1 249 ? 14.016 2.182 15.516 1.00 84.88 249 ASN A CA 1
ATOM 2067 C C . ASN A 1 249 ? 14.001 1.590 16.923 1.00 84.88 249 ASN A C 1
ATOM 2069 O O . ASN A 1 249 ? 13.104 0.820 17.241 1.00 84.88 249 ASN A O 1
ATOM 2073 N N . SER A 1 250 ? 14.945 1.975 17.785 1.00 89.12 250 SER A N 1
ATOM 2074 C CA . SER A 1 250 ? 14.974 1.495 19.175 1.00 89.12 250 SER A CA 1
ATOM 2075 C C . SER A 1 250 ? 13.735 1.961 19.945 1.00 89.12 250 SER A C 1
ATOM 2077 O O . SER A 1 250 ? 13.077 1.165 20.607 1.00 89.12 250 SER A O 1
ATOM 2079 N N . THR A 1 251 ? 13.358 3.232 19.788 1.00 91.81 251 THR A N 1
ATOM 2080 C CA . THR A 1 251 ? 12.163 3.820 20.412 1.00 91.81 251 THR A CA 1
ATOM 2081 C C . THR A 1 251 ? 10.879 3.142 19.933 1.00 91.81 251 THR A C 1
ATOM 2083 O O . THR A 1 251 ? 9.985 2.848 20.728 1.00 91.81 251 THR A O 1
ATOM 2086 N N . MET A 1 252 ? 10.781 2.856 18.635 1.00 92.44 252 MET A N 1
ATOM 2087 C CA . MET A 1 252 ? 9.625 2.173 18.061 1.00 92.44 252 MET A CA 1
ATOM 2088 C C . MET A 1 252 ? 9.585 0.691 18.429 1.00 92.44 252 MET A C 1
ATOM 2090 O O . MET A 1 252 ? 8.498 0.167 18.660 1.00 92.44 252 MET A O 1
ATOM 2094 N N . GLN A 1 253 ? 10.739 0.028 18.541 1.00 92.44 253 GLN A N 1
ATOM 2095 C CA . GLN A 1 253 ? 10.847 -1.356 19.005 1.00 92.44 253 GLN A CA 1
ATOM 2096 C C . GLN A 1 253 ? 10.353 -1.483 20.448 1.00 92.44 253 GLN A C 1
ATOM 2098 O O . GLN A 1 253 ? 9.522 -2.342 20.736 1.00 92.44 253 GLN A O 1
ATOM 2103 N N . GLU A 1 254 ? 10.781 -0.586 21.340 1.00 94.12 254 GLU A N 1
ATOM 2104 C CA . GLU A 1 254 ? 10.271 -0.543 22.714 1.00 94.12 254 GLU A CA 1
ATOM 2105 C C . GLU A 1 254 ? 8.750 -0.340 22.741 1.00 94.12 254 GLU A C 1
ATOM 2107 O O . GLU A 1 254 ? 8.041 -1.038 23.470 1.00 94.12 254 GLU A O 1
ATOM 2112 N N . LEU A 1 255 ? 8.228 0.582 21.923 1.00 94.75 255 LEU A N 1
ATOM 2113 C CA . LEU A 1 255 ? 6.791 0.828 21.810 1.00 94.75 255 LEU A CA 1
ATOM 2114 C C . LEU A 1 255 ? 6.030 -0.417 21.305 1.00 94.75 255 LEU A C 1
ATOM 2116 O O . LEU A 1 255 ? 4.973 -0.745 21.851 1.00 94.75 255 LEU A O 1
ATOM 2120 N N . PHE A 1 256 ? 6.566 -1.125 20.306 1.00 92.81 256 PHE A N 1
ATOM 2121 C CA . PHE A 1 256 ? 6.006 -2.370 19.767 1.00 92.81 256 PHE A CA 1
ATOM 2122 C C . PHE A 1 256 ? 5.984 -3.493 20.812 1.00 92.81 256 PHE A C 1
ATOM 2124 O O . PHE A 1 256 ? 4.989 -4.203 20.961 1.00 92.81 256 PHE A O 1
ATOM 2131 N N . GLU A 1 257 ? 7.039 -3.622 21.614 1.00 93.25 257 GLU A N 1
ATOM 2132 C CA . GLU A 1 257 ? 7.060 -4.566 22.732 1.00 93.25 257 GLU A CA 1
ATOM 2133 C C . GLU A 1 257 ? 5.950 -4.262 23.746 1.00 93.25 257 GLU A C 1
ATOM 2135 O O . GLU A 1 257 ? 5.285 -5.182 24.223 1.00 93.25 257 GLU A O 1
ATOM 2140 N N . LYS A 1 258 ? 5.679 -2.979 24.037 1.00 94.25 258 LYS A N 1
ATOM 2141 C CA . LYS A 1 258 ? 4.572 -2.593 24.936 1.00 94.25 258 LYS A CA 1
ATOM 2142 C C . LYS A 1 258 ? 3.198 -2.819 24.316 1.00 94.25 258 LYS A C 1
ATOM 2144 O O . LYS A 1 258 ? 2.257 -3.140 25.037 1.00 94.25 258 LYS A O 1
ATOM 2149 N N . GLN A 1 259 ? 3.069 -2.683 22.997 1.00 91.12 259 GLN A N 1
ATOM 2150 C CA . GLN A 1 259 ? 1.841 -2.998 22.262 1.00 91.12 259 GLN A CA 1
ATOM 2151 C C . GLN A 1 259 ? 1.453 -4.478 22.428 1.00 91.12 259 GLN A C 1
ATOM 2153 O O . GLN A 1 259 ? 0.281 -4.786 22.672 1.00 91.12 259 GLN A O 1
ATOM 2158 N N . ASN A 1 260 ? 2.446 -5.370 22.344 1.00 85.25 260 ASN A N 1
ATOM 2159 C CA . ASN A 1 260 ? 2.291 -6.819 22.505 1.00 85.25 260 ASN A CA 1
ATOM 2160 C C . ASN A 1 260 ? 2.257 -7.281 23.973 1.00 85.25 260 ASN A C 1
ATOM 2162 O O . ASN A 1 260 ? 1.942 -8.440 24.246 1.00 85.25 260 ASN A O 1
ATOM 2166 N N . GLY A 1 261 ? 2.573 -6.384 24.910 1.00 84.75 261 GLY A N 1
ATOM 2167 C CA . GLY A 1 261 ? 2.447 -6.591 26.348 1.00 84.75 261 GLY A CA 1
ATOM 2168 C C . GLY A 1 261 ? 1.004 -6.485 26.855 1.00 84.75 261 GLY A C 1
ATOM 2169 O O . GLY A 1 261 ? 0.028 -6.636 26.112 1.00 84.75 261 GLY A O 1
ATOM 2170 N N . LYS A 1 262 ? 0.855 -6.216 28.158 1.00 81.69 262 LYS A N 1
ATOM 2171 C CA . LYS A 1 262 ? -0.469 -6.045 28.784 1.00 81.69 262 LYS A CA 1
ATOM 2172 C C . LYS A 1 262 ? -1.192 -4.815 28.227 1.00 81.69 262 LYS A C 1
ATOM 2174 O O . LYS A 1 262 ? -0.573 -3.839 27.811 1.00 81.69 262 LYS A O 1
ATOM 2179 N N . ASP A 1 263 ? -2.522 -4.833 28.257 1.00 73.88 263 ASP A N 1
ATOM 2180 C CA . ASP A 1 263 ? -3.353 -3.805 27.613 1.00 73.88 263 ASP A CA 1
ATOM 2181 C C . ASP A 1 263 ? -3.136 -2.373 28.118 1.00 73.88 263 ASP A C 1
ATOM 2183 O O . ASP A 1 263 ? -3.405 -1.418 27.391 1.00 73.88 263 ASP A O 1
ATOM 2187 N N . ASP A 1 264 ? -2.646 -2.197 29.342 1.00 85.69 264 ASP A N 1
ATOM 2188 C CA . ASP A 1 264 ? -2.322 -0.895 29.916 1.00 85.69 264 ASP A CA 1
ATOM 2189 C C . ASP A 1 264 ? -0.862 -0.464 29.705 1.00 85.69 264 ASP A C 1
ATOM 2191 O O . ASP A 1 264 ? -0.574 0.725 29.831 1.00 85.69 264 ASP A O 1
ATOM 2195 N N . GLU A 1 265 ? 0.051 -1.379 29.367 1.00 92.00 265 GLU A N 1
ATOM 2196 C CA . GLU A 1 265 ? 1.476 -1.069 29.173 1.00 92.00 265 GLU A CA 1
ATOM 2197 C C . GLU A 1 265 ? 1.694 -0.152 27.973 1.00 92.00 265 GLU A C 1
ATOM 2199 O O . GLU A 1 265 ? 2.443 0.820 28.078 1.00 92.00 265 GLU A O 1
ATOM 2204 N N . PHE A 1 266 ? 0.991 -0.410 26.867 1.00 93.06 266 PHE A N 1
ATOM 2205 C CA . PHE A 1 266 ? 1.053 0.426 25.670 1.00 93.06 266 PHE A CA 1
ATOM 2206 C C . PHE A 1 266 ? 0.637 1.869 25.978 1.00 93.06 266 PHE A C 1
ATOM 2208 O O . PHE A 1 266 ? 1.387 2.806 25.718 1.00 93.06 266 PHE A O 1
ATOM 2215 N N . GLU A 1 267 ? -0.523 2.054 26.617 1.00 93.50 267 GLU A N 1
ATOM 2216 C CA . GLU A 1 267 ? -1.032 3.385 26.959 1.00 93.50 267 GLU A CA 1
ATOM 2217 C C . GLU A 1 267 ? -0.116 4.118 27.954 1.00 93.50 267 GLU A C 1
ATOM 2219 O O . GLU A 1 267 ? 0.237 5.275 27.726 1.00 93.50 267 GLU A O 1
ATOM 2224 N N . LYS A 1 268 ? 0.331 3.431 29.013 1.00 94.50 268 LYS A N 1
ATOM 2225 C CA . LYS A 1 268 ? 1.233 3.996 30.030 1.00 94.50 268 LYS A CA 1
ATOM 2226 C C . LYS A 1 268 ? 2.584 4.407 29.459 1.00 94.50 268 LYS A C 1
ATOM 2228 O O . LYS A 1 268 ? 3.130 5.428 29.880 1.00 94.50 268 LYS A O 1
ATOM 2233 N N . TYR A 1 269 ? 3.139 3.624 28.536 1.00 95.69 269 TYR A N 1
ATOM 2234 C CA . TYR A 1 269 ? 4.413 3.948 27.904 1.00 95.69 269 TYR A CA 1
ATOM 2235 C C . TYR A 1 269 ? 4.296 5.209 27.048 1.00 95.69 269 TYR A C 1
ATOM 2237 O O . TYR A 1 269 ? 5.152 6.086 27.156 1.00 95.69 269 TYR A O 1
ATOM 2245 N N . ILE A 1 270 ? 3.213 5.337 26.272 1.00 95.50 270 ILE A N 1
ATOM 2246 C CA . ILE A 1 270 ? 2.937 6.541 25.476 1.00 95.50 270 ILE A CA 1
ATOM 2247 C C . ILE A 1 270 ? 2.796 7.762 26.391 1.00 95.50 270 ILE A C 1
ATOM 2249 O O . ILE A 1 270 ? 3.410 8.793 26.132 1.00 95.50 270 ILE A O 1
ATOM 2253 N N . ASP A 1 271 ? 2.038 7.641 27.485 1.00 95.62 271 ASP A N 1
ATOM 2254 C CA . ASP A 1 271 ? 1.823 8.747 28.427 1.00 95.62 271 ASP A CA 1
ATOM 2255 C C . ASP A 1 271 ? 3.131 9.176 29.119 1.00 95.62 271 ASP A C 1
ATOM 2257 O O . ASP A 1 271 ? 3.387 10.370 29.292 1.00 95.62 271 ASP A O 1
ATOM 2261 N N . SER A 1 272 ? 3.995 8.211 29.453 1.00 96.88 272 SER A N 1
ATOM 2262 C CA . SER A 1 272 ? 5.309 8.457 30.070 1.00 96.88 272 SER A CA 1
ATOM 2263 C C . SER A 1 272 ? 6.346 9.028 29.094 1.00 96.88 272 SER A C 1
ATOM 2265 O O . SER A 1 272 ? 7.317 9.630 29.537 1.00 96.88 272 SER A O 1
ATOM 2267 N N . ASN A 1 273 ? 6.141 8.855 27.785 1.00 96.19 273 ASN A N 1
ATOM 2268 C CA . ASN A 1 273 ? 6.998 9.361 26.707 1.00 96.19 273 ASN A CA 1
ATOM 2269 C C . ASN A 1 273 ? 6.228 10.363 25.825 1.00 96.19 273 ASN A C 1
ATOM 2271 O O . ASN A 1 273 ? 6.338 10.367 24.595 1.00 96.19 273 ASN A O 1
ATOM 2275 N N . SER A 1 274 ? 5.390 11.195 26.449 1.00 95.38 274 SER A N 1
ATOM 2276 C CA . SER A 1 274 ? 4.551 12.169 25.742 1.00 95.38 274 SER A CA 1
ATOM 2277 C C . SER A 1 274 ? 5.351 13.272 25.044 1.00 95.38 274 SER A C 1
ATOM 2279 O O . SER A 1 274 ? 4.822 13.952 24.169 1.00 95.38 274 SER A O 1
ATOM 2281 N N . ASP A 1 275 ? 6.627 13.447 25.379 1.00 93.38 275 ASP A N 1
ATOM 2282 C CA . ASP A 1 275 ? 7.598 14.255 24.642 1.00 93.38 275 ASP A CA 1
ATOM 2283 C C . ASP A 1 275 ? 7.923 13.661 23.260 1.00 93.38 275 ASP A C 1
ATOM 2285 O O . ASP A 1 275 ? 8.110 14.416 22.308 1.00 93.38 275 ASP A O 1
ATOM 2289 N N . LYS A 1 276 ? 7.900 12.328 23.123 1.00 93.88 276 LYS A N 1
ATOM 2290 C CA . LYS A 1 276 ? 8.234 11.609 21.881 1.00 93.88 276 LYS A CA 1
ATOM 2291 C C . LYS A 1 276 ? 7.022 11.311 21.010 1.00 93.88 276 LYS A C 1
ATOM 2293 O O . LYS A 1 276 ? 7.124 11.333 19.785 1.00 93.88 276 LYS A O 1
ATOM 2298 N N . PHE A 1 277 ? 5.874 11.027 21.624 1.00 95.25 277 PHE A N 1
ATOM 2299 C CA . PHE A 1 277 ? 4.706 10.504 20.915 1.00 95.25 277 PHE A CA 1
ATOM 2300 C C . PHE A 1 277 ? 3.505 11.444 20.948 1.00 95.25 277 PHE A C 1
ATOM 2302 O O . PHE A 1 277 ? 3.129 12.005 21.979 1.00 95.25 277 PHE A O 1
ATOM 2309 N N . LYS A 1 278 ? 2.840 11.561 19.801 1.00 94.94 278 LYS A N 1
ATOM 2310 C CA . LYS A 1 278 ? 1.472 12.048 19.682 1.00 94.94 278 LYS A CA 1
ATOM 2311 C C . LYS A 1 278 ? 0.530 10.863 19.893 1.00 94.94 278 LYS A C 1
ATOM 2313 O O . LYS A 1 278 ? 0.554 9.913 19.116 1.00 94.94 278 LYS A O 1
ATOM 2318 N N . LYS A 1 279 ? -0.296 10.941 20.935 1.00 95.94 279 LYS A N 1
ATOM 2319 C CA . LYS A 1 279 ? -1.313 9.940 21.279 1.00 95.94 279 LYS A CA 1
ATOM 2320 C C . LYS A 1 279 ? -2.656 10.300 20.645 1.00 95.94 279 LYS A C 1
ATOM 2322 O O . LYS A 1 279 ? -3.137 11.414 20.846 1.00 95.94 279 LYS A O 1
ATOM 2327 N N . GLU A 1 280 ? -3.291 9.353 19.964 1.00 95.25 280 GLU A N 1
ATOM 2328 C CA . GLU A 1 280 ? -4.685 9.464 19.515 1.00 95.25 280 GLU A CA 1
ATOM 2329 C C . GLU A 1 280 ? -5.494 8.312 20.108 1.00 95.25 280 GLU A C 1
ATOM 2331 O O . GLU A 1 280 ? -5.078 7.155 20.070 1.00 95.25 280 GLU A O 1
ATOM 2336 N N . LYS A 1 281 ? -6.636 8.636 20.718 1.00 94.69 281 LYS A N 1
ATOM 2337 C CA . LYS A 1 281 ? -7.464 7.679 21.453 1.00 94.69 281 LYS A CA 1
ATOM 2338 C C . LYS A 1 281 ? -8.926 7.890 21.108 1.00 94.69 281 LYS A C 1
ATOM 2340 O O . LYS A 1 281 ? -9.472 8.960 21.369 1.00 94.69 281 LYS A O 1
ATOM 2345 N N . GLU A 1 282 ? -9.568 6.845 20.603 1.00 93.94 282 GLU A N 1
ATOM 2346 C CA . GLU A 1 282 ? -10.965 6.886 20.184 1.00 93.94 282 GLU A CA 1
ATOM 2347 C C . GLU A 1 282 ? -11.737 5.668 20.695 1.00 93.94 282 GLU A C 1
ATOM 2349 O O . GLU A 1 282 ? -11.211 4.559 20.801 1.00 93.94 282 GLU A O 1
ATOM 2354 N N . TYR A 1 283 ? -13.016 5.864 21.015 1.00 92.56 283 TYR A N 1
ATOM 2355 C CA . TYR A 1 283 ? -13.908 4.769 21.387 1.00 92.56 283 TYR A CA 1
ATOM 2356 C C . TYR A 1 283 ? -14.548 4.182 20.133 1.00 92.56 283 TYR A C 1
ATOM 2358 O O . TYR A 1 283 ? -15.288 4.863 19.422 1.00 92.56 283 TYR A O 1
ATOM 2366 N N . ILE A 1 284 ? -14.331 2.890 19.897 1.00 88.75 284 ILE A N 1
ATOM 2367 C CA . ILE A 1 284 ? -14.853 2.165 18.732 1.00 88.75 284 ILE A CA 1
ATOM 2368 C C . ILE A 1 284 ? -16.375 2.224 18.694 1.00 88.75 284 ILE A C 1
ATOM 2370 O O . ILE A 1 284 ? -16.949 2.354 17.623 1.00 88.75 284 ILE A O 1
ATOM 2374 N N . THR A 1 285 ? -17.041 2.186 19.847 1.00 85.25 285 THR A N 1
ATOM 2375 C CA . THR A 1 285 ? -18.505 2.293 19.940 1.00 85.25 285 THR A CA 1
ATOM 2376 C C . THR A 1 285 ? -19.039 3.670 19.540 1.00 85.25 285 THR A C 1
ATOM 2378 O O . THR A 1 285 ? -20.177 3.769 19.073 1.00 85.25 285 THR A O 1
ATOM 2381 N N . SER A 1 286 ? -18.228 4.722 19.684 1.00 84.56 286 SER A N 1
ATOM 2382 C CA . SER A 1 286 ? -18.549 6.074 19.213 1.00 84.56 286 SER A CA 1
ATOM 2383 C C . SER A 1 286 ? -18.401 6.192 17.695 1.00 84.56 286 SER A C 1
ATOM 2385 O O . SER A 1 286 ? -19.205 6.873 17.060 1.00 84.56 286 SER A O 1
ATOM 2387 N N . LEU A 1 287 ? -17.419 5.500 17.110 1.00 82.69 287 LEU A N 1
ATOM 2388 C CA . LEU A 1 287 ? -17.177 5.471 15.661 1.00 82.69 287 LEU A CA 1
ATOM 2389 C C . LEU A 1 287 ? -18.167 4.549 14.938 1.00 82.69 287 LEU A C 1
ATOM 2391 O O . LEU A 1 287 ? -18.788 4.911 13.938 1.00 82.69 287 LEU A O 1
ATOM 2395 N N . TYR A 1 288 ? -18.363 3.355 15.489 1.00 85.38 288 TYR A N 1
ATOM 2396 C CA . TYR A 1 288 ? -19.150 2.278 14.917 1.00 85.38 288 TYR A CA 1
ATOM 2397 C C . TYR A 1 288 ? -20.143 1.740 15.941 1.00 85.38 288 TYR A C 1
ATOM 2399 O O . TYR A 1 288 ? -19.793 1.151 16.963 1.00 85.38 288 TYR A O 1
ATOM 2407 N N . LYS A 1 289 ? -21.433 1.856 15.619 1.00 86.00 289 LYS A N 1
ATOM 2408 C CA . LYS A 1 289 ? -22.486 1.196 16.400 1.00 86.00 289 LYS A CA 1
ATOM 2409 C C . LYS A 1 289 ? -22.274 -0.319 16.375 1.00 86.00 289 LYS A C 1
ATOM 2411 O O . LYS A 1 289 ? -21.952 -0.870 15.324 1.00 86.00 289 LYS A O 1
ATOM 2416 N N . GLU A 1 290 ? -22.596 -1.019 17.463 1.00 85.81 290 GLU A N 1
ATOM 2417 C CA . GLU A 1 290 ? -22.501 -2.491 17.513 1.00 85.81 290 GLU A CA 1
ATOM 2418 C C . GLU A 1 290 ? -23.239 -3.181 16.360 1.00 85.81 290 GLU A C 1
ATOM 2420 O O . GLU A 1 290 ? -22.771 -4.171 15.807 1.00 85.81 290 GLU A O 1
ATOM 2425 N N . ASN A 1 291 ? -24.398 -2.648 15.962 1.00 89.06 291 ASN A N 1
ATOM 2426 C CA . ASN A 1 291 ? -25.144 -3.182 14.826 1.00 89.06 291 ASN A CA 1
ATOM 2427 C C . ASN A 1 291 ? -24.368 -3.038 13.502 1.00 89.06 291 ASN A C 1
ATOM 2429 O O . ASN A 1 291 ? -24.487 -3.888 12.629 1.00 89.06 291 ASN A O 1
ATOM 2433 N N . THR A 1 292 ? -23.562 -1.986 13.340 1.00 91.56 292 THR A N 1
ATOM 2434 C CA . THR A 1 292 ? -22.663 -1.836 12.186 1.00 91.56 292 THR A CA 1
ATOM 2435 C C . THR A 1 292 ? -21.585 -2.920 12.202 1.00 91.56 292 THR A C 1
ATOM 2437 O O . THR A 1 292 ? -21.394 -3.579 11.183 1.00 91.56 292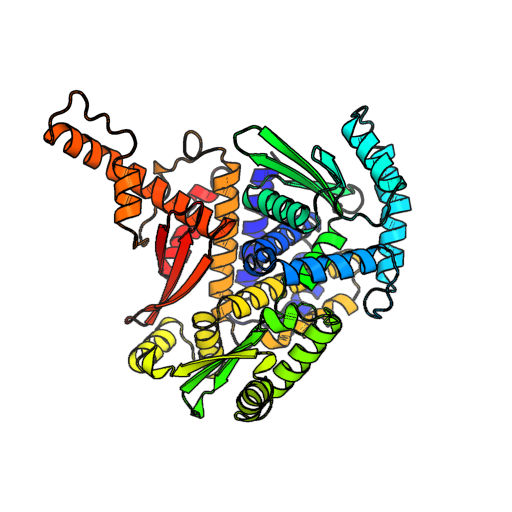 THR A O 1
ATOM 2440 N N . ILE A 1 293 ? -20.972 -3.175 13.364 1.00 90.12 293 ILE A N 1
ATOM 2441 C CA . ILE A 1 293 ? -19.968 -4.238 13.555 1.00 90.12 293 ILE A CA 1
ATOM 2442 C C . ILE A 1 293 ? -20.571 -5.629 13.262 1.00 90.12 293 ILE A C 1
ATOM 2444 O O . ILE A 1 293 ? -20.007 -6.438 12.533 1.00 90.12 293 ILE A O 1
ATOM 2448 N N . LYS A 1 294 ? -21.794 -5.897 13.730 1.00 91.00 294 LYS A N 1
ATOM 2449 C CA . LYS A 1 294 ? -22.500 -7.154 13.420 1.00 91.00 294 LYS A CA 1
ATOM 2450 C C . LYS A 1 294 ? -22.768 -7.319 11.919 1.00 91.00 294 LYS A C 1
ATOM 2452 O O . LYS A 1 294 ? -22.683 -8.431 11.396 1.00 91.00 294 LYS A O 1
ATOM 2457 N N . LYS A 1 295 ? -23.089 -6.229 11.211 1.00 94.06 295 LYS A N 1
ATOM 2458 C CA . LYS A 1 295 ? -23.320 -6.258 9.758 1.00 94.06 295 LYS A CA 1
ATOM 2459 C C . LYS A 1 295 ? -22.044 -6.551 8.974 1.00 94.06 295 LYS A C 1
ATOM 2461 O O . LYS A 1 295 ? -22.117 -7.381 8.075 1.00 94.06 295 LYS A O 1
ATOM 2466 N N . ILE A 1 296 ? -20.913 -5.926 9.319 1.00 92.25 296 ILE A N 1
ATOM 2467 C CA . ILE A 1 296 ? -19.626 -6.201 8.657 1.00 92.25 296 ILE A CA 1
ATOM 2468 C C . ILE A 1 296 ? -19.214 -7.665 8.872 1.00 92.25 296 ILE A C 1
ATOM 2470 O O . ILE A 1 296 ? -18.967 -8.362 7.890 1.00 92.25 296 ILE A O 1
ATOM 2474 N N . CYS A 1 297 ? -19.293 -8.194 10.103 1.00 91.38 297 CYS A N 1
ATOM 2475 C CA . CYS A 1 297 ? -18.992 -9.608 10.365 1.00 91.38 297 CYS A CA 1
ATOM 2476 C C . CYS A 1 297 ? -19.865 -10.548 9.528 1.00 91.38 297 CYS A C 1
ATOM 2478 O O . CYS A 1 297 ? -19.365 -11.481 8.904 1.00 91.38 297 CYS A O 1
ATOM 2480 N N . LYS A 1 298 ? -21.176 -10.273 9.454 1.00 92.75 298 LYS A N 1
ATOM 2481 C CA . LYS A 1 298 ? -22.105 -11.071 8.648 1.00 92.75 298 LYS A CA 1
ATOM 2482 C C . LYS A 1 298 ? -21.815 -10.969 7.148 1.00 92.75 298 LYS A C 1
ATOM 2484 O O . LYS A 1 298 ? -21.881 -11.983 6.460 1.00 92.75 298 LYS A O 1
ATOM 2489 N N . LYS A 1 299 ? -21.536 -9.765 6.636 1.00 91.62 299 LYS A N 1
ATOM 2490 C CA . LYS A 1 299 ? -21.302 -9.516 5.205 1.00 91.62 299 LYS A CA 1
ATOM 2491 C C . LYS A 1 299 ? -20.040 -10.229 4.720 1.00 91.62 299 LYS A C 1
ATOM 2493 O O . LYS A 1 299 ? -20.091 -10.909 3.698 1.00 91.62 299 LYS A O 1
ATOM 2498 N N . TYR A 1 300 ? -18.953 -10.120 5.478 1.00 89.62 300 TYR A N 1
ATOM 2499 C CA . TYR A 1 300 ? -17.639 -10.637 5.087 1.00 89.62 300 TYR A CA 1
ATOM 2500 C C . TYR A 1 300 ? -17.293 -11.994 5.701 1.00 89.62 300 TYR A C 1
ATOM 2502 O O . TYR A 1 300 ? -16.208 -12.509 5.459 1.00 89.62 300 TYR A O 1
ATOM 2510 N N . LYS A 1 301 ? -18.232 -12.605 6.437 1.00 89.44 301 LYS A N 1
ATOM 2511 C CA . LYS A 1 301 ? -18.054 -13.898 7.116 1.00 89.44 301 LYS A CA 1
ATOM 2512 C C . LYS A 1 301 ? -16.854 -13.896 8.076 1.00 89.44 301 LYS A C 1
ATOM 2514 O O . LYS A 1 301 ? -16.157 -14.897 8.189 1.00 89.44 301 LYS A O 1
ATOM 2519 N N . ILE A 1 302 ? -16.642 -12.783 8.777 1.00 87.44 302 ILE A N 1
ATOM 2520 C CA . ILE A 1 302 ? -15.613 -12.667 9.816 1.00 87.44 302 ILE A CA 1
ATOM 2521 C C . ILE A 1 302 ? -16.139 -13.390 11.056 1.00 87.44 302 ILE A C 1
ATOM 2523 O O . ILE A 1 302 ? -17.095 -12.928 11.688 1.00 87.44 302 ILE A O 1
ATOM 2527 N N . VAL A 1 303 ? -15.557 -14.551 11.355 1.00 82.69 303 VAL A N 1
ATOM 2528 C CA . VAL A 1 303 ? -15.953 -15.405 12.490 1.00 82.69 303 VAL A CA 1
ATOM 2529 C C . VAL A 1 303 ? -15.003 -15.228 13.672 1.00 82.69 303 VAL A C 1
ATOM 2531 O O . VAL A 1 303 ? -15.442 -15.228 14.821 1.00 82.69 303 VAL A O 1
ATOM 2534 N N . GLU A 1 304 ? -13.710 -15.060 13.403 1.00 80.62 304 GLU A N 1
ATOM 2535 C CA . GLU A 1 304 ? -12.695 -14.941 14.443 1.00 80.62 304 GLU A CA 1
ATOM 2536 C C . GLU A 1 304 ? -12.604 -13.515 14.986 1.00 80.62 304 GLU A C 1
ATOM 2538 O O . GLU A 1 304 ? -12.561 -12.542 14.232 1.00 80.62 304 GLU A O 1
ATOM 2543 N N . ASN A 1 305 ? -12.518 -13.384 16.315 1.00 84.88 305 ASN A N 1
ATOM 2544 C CA . ASN A 1 305 ? -12.385 -12.072 16.950 1.00 84.88 305 ASN A CA 1
ATOM 2545 C C . ASN A 1 305 ? -11.099 -11.361 16.506 1.00 84.88 305 ASN A C 1
ATOM 2547 O O . ASN A 1 305 ? -11.114 -10.158 16.283 1.00 84.88 305 ASN A O 1
ATOM 2551 N N . LYS A 1 306 ? -9.997 -12.100 16.320 1.00 85.81 306 LYS A N 1
ATOM 2552 C CA . LYS A 1 306 ? -8.729 -11.527 15.845 1.00 85.81 306 LYS A CA 1
ATOM 2553 C C . LYS A 1 306 ? -8.889 -10.867 14.476 1.00 85.81 306 LYS A C 1
ATOM 2555 O O . LYS A 1 306 ? -8.538 -9.701 14.345 1.00 85.81 306 LYS A O 1
ATOM 2560 N N . ASP A 1 307 ? -9.498 -11.552 13.511 1.00 87.06 307 ASP A N 1
ATOM 2561 C CA . ASP A 1 307 ? -9.744 -11.002 12.171 1.00 87.06 307 ASP A CA 1
ATOM 2562 C C . ASP A 1 307 ? -10.633 -9.742 12.221 1.00 87.06 307 ASP A C 1
ATOM 2564 O O . ASP A 1 307 ? -10.371 -8.751 11.538 1.00 87.06 307 ASP A O 1
ATOM 2568 N N . LEU A 1 308 ? -11.629 -9.703 13.118 1.00 89.50 308 LEU A N 1
ATOM 2569 C CA . LEU A 1 308 ? -12.411 -8.487 13.363 1.00 89.50 308 LEU A CA 1
ATOM 2570 C C . LEU A 1 308 ? -11.547 -7.341 13.913 1.00 89.50 308 LEU A C 1
ATOM 2572 O O . LEU A 1 308 ? -11.666 -6.211 13.438 1.00 89.50 308 LEU A O 1
ATOM 2576 N N . LEU A 1 309 ? -10.695 -7.601 14.907 1.00 89.75 309 LEU A N 1
ATOM 2577 C CA . LEU A 1 309 ? -9.827 -6.577 15.497 1.00 89.75 309 LEU A CA 1
ATOM 2578 C C . LEU A 1 309 ? -8.839 -6.020 14.466 1.00 89.75 309 LEU A C 1
ATOM 2580 O O . LEU A 1 309 ? -8.678 -4.802 14.393 1.00 89.75 309 LEU A O 1
ATOM 2584 N N . TYR A 1 310 ? -8.255 -6.880 13.630 1.00 89.50 310 TYR A N 1
ATOM 2585 C CA . TYR A 1 310 ? -7.412 -6.465 12.503 1.00 89.50 310 TYR A CA 1
ATOM 2586 C C . TYR A 1 310 ? -8.197 -5.666 11.462 1.00 89.50 310 TYR A C 1
ATOM 2588 O O . TYR A 1 310 ? -7.732 -4.623 11.016 1.00 89.50 310 TYR A O 1
ATOM 2596 N N . THR A 1 311 ? -9.425 -6.072 11.135 1.00 91.56 311 THR A N 1
ATOM 2597 C CA . THR A 1 311 ? -10.296 -5.323 10.214 1.00 91.56 311 THR A CA 1
ATOM 2598 C C . THR A 1 311 ? -10.608 -3.920 10.741 1.00 91.56 311 THR A C 1
ATOM 2600 O O . THR A 1 311 ? -10.551 -2.940 9.997 1.00 91.56 311 THR A O 1
ATOM 2603 N N . LEU A 1 312 ? -10.931 -3.802 12.034 1.00 92.38 312 LEU A N 1
ATOM 2604 C CA . LEU A 1 312 ? -11.173 -2.510 12.680 1.00 92.38 312 LEU A CA 1
ATOM 2605 C C . LEU A 1 312 ? -9.906 -1.655 12.684 1.00 92.38 312 LEU A C 1
ATOM 2607 O O . LEU A 1 312 ? -9.977 -0.476 12.349 1.00 92.38 312 LEU A O 1
ATOM 2611 N N . LYS A 1 313 ? -8.755 -2.253 13.008 1.00 92.56 313 LYS A N 1
ATOM 2612 C CA . LYS A 1 313 ? -7.454 -1.585 12.965 1.00 92.56 313 LYS A CA 1
ATOM 2613 C C . LYS A 1 313 ? -7.129 -1.087 11.555 1.00 92.56 313 LYS A C 1
ATOM 2615 O O . LYS A 1 313 ? -6.785 0.076 11.419 1.00 92.56 313 LYS A O 1
ATOM 2620 N N . PHE A 1 314 ? -7.351 -1.890 10.512 1.00 93.25 314 PHE A N 1
ATOM 2621 C CA . PHE A 1 314 ? -7.164 -1.490 9.112 1.00 93.25 314 PHE A CA 1
ATOM 2622 C C . PHE A 1 314 ? -8.028 -0.284 8.726 1.00 93.25 314 PHE A C 1
ATOM 2624 O O . PHE A 1 314 ? -7.561 0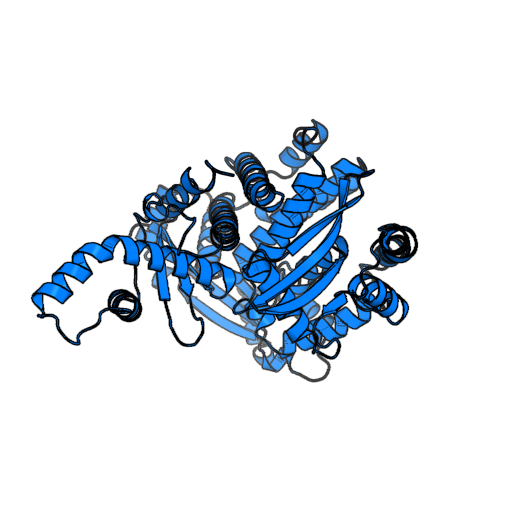.619 8.040 1.00 93.25 314 PHE A O 1
ATOM 2631 N N . CYS A 1 315 ? -9.280 -0.229 9.189 1.00 93.19 315 CYS A N 1
ATOM 2632 C CA . CYS A 1 315 ? -10.158 0.913 8.914 1.00 93.19 315 CYS A CA 1
ATOM 2633 C C . CYS A 1 315 ? -9.748 2.182 9.680 1.00 93.19 315 CYS A C 1
ATOM 2635 O O . CYS A 1 315 ? -10.006 3.283 9.211 1.00 93.19 315 CYS A O 1
ATOM 2637 N N . LEU A 1 316 ? -9.160 2.040 10.871 1.00 93.44 316 LEU A N 1
ATOM 2638 C CA . LEU A 1 316 ? -8.781 3.163 11.739 1.00 93.44 316 LEU A CA 1
ATOM 2639 C C . LEU A 1 316 ? -7.335 3.632 11.521 1.00 93.44 316 LEU A C 1
ATOM 2641 O O . LEU A 1 316 ? -7.002 4.770 11.836 1.00 93.44 316 LEU A O 1
ATOM 2645 N N . ASP A 1 317 ? -6.487 2.770 10.965 1.00 92.81 317 ASP A N 1
ATOM 2646 C CA . ASP A 1 317 ? -5.071 3.012 10.711 1.00 92.81 317 ASP A CA 1
ATOM 2647 C C . ASP A 1 317 ? -4.613 2.393 9.384 1.00 92.81 317 ASP A C 1
ATOM 2649 O O . ASP A 1 317 ? -3.695 1.573 9.323 1.00 92.81 317 ASP A O 1
ATOM 2653 N N . ILE A 1 318 ? -5.276 2.786 8.296 1.00 92.12 318 ILE A N 1
ATOM 2654 C CA . ILE A 1 318 ? -4.963 2.274 6.958 1.00 92.12 318 ILE A CA 1
ATOM 2655 C C . ILE A 1 318 ? -3.503 2.532 6.556 1.00 92.12 318 ILE A C 1
ATOM 2657 O O . ILE A 1 318 ? -2.907 1.696 5.886 1.00 92.12 318 ILE A O 1
ATOM 2661 N N . GLU A 1 319 ? -2.919 3.654 6.987 1.00 88.50 319 GLU A N 1
ATOM 2662 C CA . GLU A 1 319 ? -1.525 4.036 6.716 1.00 88.50 319 GLU A CA 1
ATOM 2663 C C . GLU A 1 319 ? -0.546 2.956 7.199 1.00 88.50 319 GLU A C 1
ATOM 2665 O O . GLU A 1 319 ? 0.319 2.500 6.451 1.00 88.50 319 GLU A O 1
ATOM 2670 N N . THR A 1 320 ? -0.705 2.484 8.436 1.00 88.81 320 THR A N 1
ATOM 2671 C CA . THR A 1 320 ? 0.151 1.424 8.977 1.00 88.81 320 THR A CA 1
ATOM 2672 C C . THR A 1 320 ? -0.201 0.073 8.360 1.00 88.81 320 THR A C 1
ATOM 2674 O O . THR A 1 320 ? 0.678 -0.631 7.859 1.00 88.81 320 THR A O 1
ATOM 2677 N N . GLU A 1 321 ? -1.485 -0.291 8.350 1.00 91.12 321 GLU A N 1
ATOM 2678 C CA . GLU A 1 321 ? -1.890 -1.659 8.015 1.00 91.12 321 GLU A CA 1
ATOM 2679 C C . GLU A 1 321 ? -1.735 -1.981 6.525 1.00 91.12 321 GLU A C 1
ATOM 2681 O O . GLU A 1 321 ? -1.286 -3.073 6.176 1.00 91.12 321 GLU A O 1
ATOM 2686 N N . LEU A 1 322 ? -2.046 -1.042 5.624 1.00 92.44 322 LEU A N 1
ATOM 2687 C CA . LEU A 1 322 ? -1.839 -1.260 4.193 1.00 92.44 322 LEU A CA 1
ATOM 2688 C C . LEU A 1 322 ? -0.345 -1.251 3.839 1.00 92.44 322 LEU A C 1
ATOM 2690 O O . LEU A 1 322 ? 0.073 -2.071 3.025 1.00 92.44 322 LEU A O 1
ATOM 2694 N N . SER A 1 323 ? 0.467 -0.406 4.487 1.00 90.62 323 SER A N 1
ATOM 2695 C CA . SER A 1 323 ? 1.932 -0.419 4.341 1.00 90.62 323 SER A CA 1
ATOM 2696 C C . SER A 1 323 ? 2.514 -1.782 4.738 1.00 90.62 323 SER A C 1
ATOM 2698 O O . SER A 1 323 ? 3.277 -2.375 3.973 1.00 90.62 323 SER A O 1
ATOM 2700 N N . ASN A 1 324 ? 2.056 -2.360 5.854 1.00 90.00 324 ASN A N 1
ATOM 2701 C CA . ASN A 1 324 ? 2.445 -3.710 6.272 1.00 90.00 324 ASN A CA 1
ATOM 2702 C C . ASN A 1 324 ? 2.002 -4.789 5.269 1.00 90.00 324 ASN A C 1
ATOM 2704 O O . ASN A 1 324 ? 2.798 -5.655 4.914 1.00 90.00 324 ASN A O 1
ATOM 2708 N N . CYS A 1 325 ? 0.783 -4.704 4.724 1.00 92.94 325 CYS A N 1
ATOM 2709 C CA . CYS A 1 325 ? 0.320 -5.653 3.705 1.00 92.94 325 CYS A CA 1
ATOM 2710 C C . CYS A 1 325 ? 1.133 -5.561 2.394 1.00 92.94 325 CYS A C 1
ATOM 2712 O O . CYS A 1 325 ? 1.408 -6.580 1.757 1.00 92.94 325 CYS A O 1
ATOM 2714 N N . ILE A 1 326 ? 1.536 -4.356 1.969 1.00 94.44 326 ILE A N 1
ATOM 2715 C CA . ILE A 1 326 ? 2.413 -4.169 0.797 1.00 94.44 326 ILE A CA 1
ATOM 2716 C C . ILE A 1 326 ? 3.803 -4.747 1.093 1.00 94.44 326 ILE A C 1
ATOM 2718 O O . ILE A 1 326 ? 4.382 -5.427 0.245 1.00 94.44 326 ILE A O 1
ATOM 2722 N N . PHE A 1 327 ? 4.324 -4.532 2.304 1.00 92.44 327 PHE A N 1
ATOM 2723 C CA . PHE A 1 327 ? 5.603 -5.091 2.738 1.00 92.44 327 PHE A CA 1
ATOM 2724 C C . PHE A 1 327 ? 5.574 -6.624 2.758 1.00 92.44 327 PHE A C 1
ATOM 2726 O O . PHE A 1 327 ? 6.502 -7.258 2.263 1.00 92.44 327 PHE A O 1
ATOM 2733 N N . HIS A 1 328 ? 4.479 -7.230 3.216 1.00 93.19 328 HIS A N 1
ATOM 2734 C CA . HIS A 1 328 ? 4.278 -8.673 3.125 1.00 93.19 328 HIS A CA 1
ATOM 2735 C C . HIS A 1 328 ? 4.429 -9.172 1.681 1.00 93.19 328 HIS A C 1
ATOM 2737 O O . HIS A 1 328 ? 5.153 -10.134 1.424 1.00 93.19 328 HIS A O 1
ATOM 2743 N N . MET A 1 329 ? 3.782 -8.506 0.716 1.00 95.00 329 MET A N 1
ATOM 2744 C CA . MET A 1 329 ? 3.910 -8.858 -0.706 1.00 95.00 329 MET A CA 1
ATOM 2745 C C . MET A 1 329 ? 5.342 -8.675 -1.223 1.00 95.00 329 MET A C 1
ATOM 2747 O O . MET A 1 329 ? 5.795 -9.468 -2.048 1.00 95.00 329 MET A O 1
ATOM 2751 N N . SER A 1 330 ? 6.059 -7.663 -0.727 1.00 93.50 330 SER A N 1
ATOM 2752 C CA . SER A 1 330 ? 7.469 -7.407 -1.046 1.00 93.50 330 SER A CA 1
ATOM 2753 C C . SER A 1 330 ? 8.351 -8.599 -0.658 1.00 93.50 330 SER A C 1
ATOM 2755 O O . SER A 1 330 ? 9.009 -9.188 -1.517 1.00 93.50 330 SER A O 1
ATOM 2757 N N . ILE A 1 331 ? 8.268 -9.032 0.604 1.00 91.75 331 ILE A N 1
ATOM 2758 C CA . ILE A 1 331 ? 9.032 -10.165 1.151 1.00 91.75 331 ILE A CA 1
ATOM 2759 C C . ILE A 1 331 ? 8.655 -11.482 0.482 1.00 91.75 331 ILE A C 1
ATOM 2761 O O . ILE A 1 331 ? 9.531 -12.295 0.175 1.00 91.75 331 ILE A O 1
ATOM 2765 N N . LEU A 1 332 ? 7.359 -11.691 0.238 1.00 94.12 332 LEU A N 1
ATOM 2766 C CA . LEU A 1 332 ? 6.866 -12.845 -0.500 1.00 94.12 332 LEU A CA 1
ATOM 2767 C C . LEU A 1 332 ? 7.540 -12.924 -1.873 1.00 94.12 332 LEU A C 1
ATOM 2769 O O . LEU A 1 332 ? 8.154 -13.934 -2.215 1.00 94.12 332 LEU A O 1
ATOM 2773 N N . ASN A 1 333 ? 7.459 -11.839 -2.643 1.00 94.06 333 ASN A N 1
ATOM 2774 C CA . ASN A 1 333 ? 7.982 -11.780 -3.998 1.00 94.06 333 ASN A CA 1
ATOM 2775 C C . ASN A 1 333 ? 9.513 -11.926 -4.031 1.00 94.06 333 ASN A C 1
ATOM 2777 O O . ASN A 1 333 ? 10.035 -12.705 -4.827 1.00 94.06 333 ASN A O 1
ATOM 2781 N N . GLU A 1 334 ? 10.230 -11.235 -3.138 1.00 90.81 334 GLU A N 1
ATOM 2782 C CA . GLU A 1 334 ? 11.687 -11.347 -2.974 1.00 90.81 334 GLU A CA 1
ATOM 2783 C C . GLU A 1 334 ? 12.107 -12.797 -2.691 1.00 90.81 334 GLU A C 1
ATOM 2785 O O . GLU A 1 334 ? 12.959 -13.355 -3.386 1.00 90.81 334 GLU A O 1
ATOM 2790 N N . SER A 1 335 ? 11.462 -13.440 -1.716 1.00 91.38 335 SER A N 1
ATOM 2791 C CA . SER A 1 335 ? 11.786 -14.807 -1.299 1.00 91.38 335 SER A CA 1
ATOM 2792 C C . SER A 1 335 ? 11.535 -15.819 -2.418 1.00 91.38 335 SER A C 1
ATOM 2794 O O . SER A 1 335 ? 12.342 -16.728 -2.623 1.00 91.38 335 SER A O 1
ATOM 2796 N N . ILE A 1 336 ? 10.454 -15.645 -3.190 1.00 92.00 336 ILE A N 1
ATOM 2797 C CA . ILE A 1 336 ? 10.163 -16.481 -4.361 1.00 92.00 336 ILE A CA 1
ATOM 2798 C C . ILE A 1 336 ? 11.244 -16.291 -5.428 1.00 92.00 336 ILE A C 1
ATOM 2800 O O . ILE A 1 336 ? 11.784 -17.283 -5.917 1.00 92.00 336 ILE A O 1
ATOM 2804 N N . ILE A 1 337 ? 11.590 -15.047 -5.775 1.00 89.06 337 ILE A N 1
ATOM 2805 C CA . ILE A 1 337 ? 12.633 -14.741 -6.765 1.00 89.06 337 ILE A CA 1
ATOM 2806 C C . ILE A 1 337 ? 13.951 -15.424 -6.385 1.00 89.06 337 ILE A C 1
ATOM 2808 O O . ILE A 1 337 ? 14.542 -16.135 -7.202 1.00 89.06 337 ILE A O 1
ATOM 2812 N N . GLU A 1 338 ? 14.414 -15.231 -5.151 1.00 87.56 338 GLU A N 1
ATOM 2813 C CA . GLU A 1 338 ? 15.706 -15.751 -4.707 1.00 87.56 338 GLU A CA 1
ATOM 2814 C C . GLU A 1 338 ? 15.707 -17.282 -4.592 1.00 87.56 338 GLU A C 1
ATOM 2816 O O . GLU A 1 338 ? 16.663 -17.932 -5.033 1.00 87.56 338 GLU A O 1
ATOM 2821 N N . TYR A 1 339 ? 14.610 -17.886 -4.122 1.00 90.06 339 TYR A N 1
ATOM 2822 C CA . TYR A 1 339 ? 14.449 -19.340 -4.136 1.00 90.06 339 TYR A CA 1
ATOM 2823 C C . TYR A 1 339 ? 14.435 -19.901 -5.563 1.00 90.06 339 TYR A C 1
ATOM 2825 O O . TYR A 1 339 ? 15.061 -20.924 -5.842 1.00 90.06 339 TYR A O 1
ATOM 2833 N N . LEU A 1 340 ? 13.752 -19.248 -6.507 1.00 87.81 340 LEU A N 1
ATOM 2834 C CA . LEU A 1 340 ? 13.714 -19.708 -7.895 1.00 87.81 340 LEU A CA 1
ATOM 2835 C C . LEU A 1 340 ? 15.099 -19.669 -8.551 1.00 87.81 340 LEU A C 1
ATOM 2837 O O . LEU A 1 340 ? 15.422 -20.609 -9.283 1.00 87.81 340 LEU A O 1
ATOM 2841 N N . LYS A 1 341 ? 15.912 -18.651 -8.239 1.00 82.94 341 LYS A N 1
ATOM 2842 C CA . LYS A 1 341 ? 17.293 -18.494 -8.724 1.00 82.94 341 LYS A CA 1
ATOM 2843 C C . LYS A 1 341 ? 18.264 -19.519 -8.136 1.00 82.94 341 LYS A C 1
ATOM 2845 O O . LYS A 1 341 ? 19.092 -20.056 -8.865 1.00 82.94 341 LYS A O 1
ATOM 2850 N N . THR A 1 342 ? 18.206 -19.741 -6.824 1.00 85.25 342 THR A N 1
ATOM 2851 C CA . THR A 1 342 ? 19.266 -20.452 -6.080 1.00 85.25 342 THR A CA 1
ATOM 2852 C C . THR A 1 342 ? 18.877 -21.859 -5.643 1.00 85.25 342 THR A C 1
ATOM 2854 O O . THR A 1 342 ? 19.753 -22.701 -5.468 1.00 85.25 342 THR A O 1
ATOM 2857 N N . LYS A 1 343 ? 17.574 -22.116 -5.476 1.00 88.06 343 LYS A N 1
ATOM 2858 C CA . LYS A 1 343 ? 17.013 -23.298 -4.801 1.00 88.06 343 LYS A CA 1
ATOM 2859 C C . LYS A 1 343 ? 17.459 -23.454 -3.344 1.00 88.06 343 LYS A C 1
ATOM 2861 O O . LYS A 1 343 ? 17.370 -24.550 -2.801 1.00 88.06 343 LYS A O 1
ATOM 2866 N N . ASP A 1 344 ? 17.901 -22.371 -2.710 1.00 88.88 344 ASP A N 1
ATOM 2867 C CA . ASP A 1 344 ? 18.284 -22.365 -1.300 1.00 88.88 344 ASP A CA 1
ATOM 2868 C C . ASP A 1 344 ? 17.043 -22.251 -0.393 1.00 88.88 344 ASP A C 1
ATOM 2870 O O . ASP A 1 344 ? 16.301 -21.266 -0.438 1.00 88.88 344 ASP A O 1
ATOM 2874 N N . GLU A 1 345 ? 16.825 -23.270 0.444 1.00 91.12 345 GLU A N 1
ATOM 2875 C CA . GLU A 1 345 ? 15.737 -23.337 1.430 1.00 91.12 345 GLU A CA 1
ATOM 2876 C C . GLU A 1 345 ? 15.795 -22.198 2.460 1.00 91.12 345 GLU A C 1
ATOM 2878 O O . GLU A 1 345 ? 14.760 -21.823 3.009 1.00 91.12 345 GLU A O 1
ATOM 2883 N N . GLY A 1 346 ? 16.960 -21.577 2.674 1.00 89.38 346 GLY A N 1
ATOM 2884 C CA . GLY A 1 346 ? 17.091 -20.397 3.526 1.00 89.38 346 GLY A CA 1
ATOM 2885 C C . GLY A 1 346 ? 16.175 -19.245 3.100 1.00 89.38 346 GLY A C 1
ATOM 2886 O O . GLY A 1 346 ? 15.664 -18.527 3.959 1.00 89.38 346 GLY A O 1
ATOM 2887 N N . TYR A 1 347 ? 15.891 -19.096 1.799 1.00 88.81 347 TYR A N 1
ATOM 2888 C CA . TYR A 1 347 ? 14.929 -18.102 1.307 1.00 88.81 347 TYR A CA 1
ATOM 2889 C C . TYR A 1 347 ? 13.474 -18.499 1.563 1.00 88.81 347 TYR A C 1
ATOM 2891 O O . TYR A 1 347 ? 12.639 -17.620 1.749 1.00 88.81 347 TYR A O 1
ATOM 2899 N N . LEU A 1 348 ? 13.158 -19.795 1.636 1.00 90.81 348 LEU A N 1
ATOM 2900 C CA . LEU A 1 348 ? 11.828 -20.231 2.066 1.00 90.81 348 LEU A CA 1
ATOM 2901 C C . LEU A 1 348 ? 11.628 -19.977 3.557 1.00 90.81 348 LEU A C 1
ATOM 2903 O O . LEU A 1 348 ? 10.552 -19.545 3.958 1.00 90.81 348 LEU A O 1
ATOM 2907 N N . GLU A 1 349 ? 12.655 -20.179 4.383 1.00 91.00 349 GLU A N 1
ATOM 2908 C CA . GLU A 1 349 ? 12.550 -19.929 5.823 1.00 91.00 349 GLU A CA 1
ATOM 2909 C C . GLU A 1 349 ? 12.373 -18.446 6.177 1.00 91.00 349 GLU A C 1
ATOM 2911 O O . GLU A 1 349 ? 11.742 -18.149 7.193 1.00 91.00 349 GLU A O 1
ATOM 2916 N N . ARG A 1 350 ? 12.806 -17.511 5.317 1.00 88.44 350 ARG A N 1
ATOM 2917 C CA . ARG A 1 350 ? 12.478 -16.076 5.460 1.00 88.44 350 ARG A CA 1
ATOM 2918 C C . ARG A 1 350 ? 10.974 -15.809 5.455 1.00 88.44 350 ARG A C 1
ATOM 2920 O O . ARG A 1 350 ? 10.520 -14.895 6.132 1.00 88.44 350 ARG A O 1
ATOM 2927 N N . LEU A 1 351 ? 10.184 -16.636 4.766 1.00 91.56 351 LEU A N 1
ATOM 2928 C CA . LEU A 1 351 ? 8.726 -16.488 4.742 1.00 91.56 351 LEU A CA 1
ATOM 2929 C C . LEU A 1 351 ? 8.092 -16.671 6.129 1.00 91.56 351 LEU A C 1
ATOM 2931 O O . LEU A 1 351 ? 6.964 -16.239 6.325 1.00 91.56 351 LEU A O 1
ATOM 2935 N N . ASN A 1 352 ? 8.793 -17.256 7.112 1.00 91.44 352 ASN A N 1
ATOM 2936 C CA . ASN A 1 352 ? 8.291 -17.321 8.490 1.00 91.44 352 ASN A CA 1
ATOM 2937 C C . ASN A 1 352 ? 8.029 -15.941 9.104 1.00 91.44 352 ASN A C 1
ATOM 2939 O O . ASN A 1 352 ? 7.186 -15.850 9.993 1.00 91.44 352 ASN A O 1
ATOM 2943 N N . GLU A 1 353 ? 8.711 -14.891 8.634 1.00 87.06 353 GLU A N 1
ATOM 2944 C CA . GLU A 1 353 ? 8.451 -13.506 9.052 1.00 87.06 353 GLU A CA 1
ATOM 2945 C C . GLU A 1 353 ? 7.002 -13.086 8.756 1.00 87.06 353 GLU A C 1
ATOM 2947 O O . GLU A 1 353 ? 6.449 -12.254 9.460 1.00 87.06 353 GLU A O 1
ATOM 2952 N N . LEU A 1 354 ? 6.357 -13.719 7.773 1.00 90.25 354 LEU A N 1
ATOM 2953 C CA . LEU A 1 354 ? 5.001 -13.404 7.324 1.00 90.25 354 LEU A CA 1
ATOM 2954 C C . LEU A 1 354 ? 3.901 -14.134 8.106 1.00 90.25 354 LEU A C 1
ATOM 2956 O O . LEU A 1 354 ? 2.717 -13.937 7.836 1.00 90.25 354 LEU A O 1
ATOM 2960 N N . LYS A 1 355 ? 4.264 -14.989 9.073 1.00 89.81 355 LYS A N 1
ATOM 2961 C CA . LYS A 1 355 ? 3.288 -15.745 9.877 1.00 89.81 355 LYS A CA 1
ATOM 2962 C C . LYS A 1 355 ? 2.411 -14.851 10.750 1.00 89.81 355 LYS A C 1
ATOM 2964 O O . LYS A 1 355 ? 1.305 -15.249 11.105 1.00 89.81 355 LYS A O 1
ATOM 2969 N N . GLU A 1 356 ? 2.880 -13.648 11.084 1.00 83.75 356 GLU A N 1
ATOM 2970 C CA . GLU A 1 356 ? 2.094 -12.675 11.850 1.00 83.75 356 GLU A CA 1
ATOM 2971 C C . GLU A 1 356 ? 0.803 -12.252 11.132 1.00 83.75 356 GLU A C 1
ATOM 2973 O O . GLU A 1 356 ? -0.184 -11.927 11.791 1.00 83.75 356 GLU A O 1
ATOM 2978 N N . ASP A 1 357 ? 0.778 -12.350 9.801 1.00 86.81 357 ASP A N 1
ATOM 2979 C CA . ASP A 1 357 ? -0.340 -11.933 8.957 1.00 86.81 357 ASP A CA 1
ATOM 2980 C C . ASP A 1 357 ? -1.362 -13.050 8.676 1.00 86.81 357 ASP A C 1
ATOM 2982 O O . ASP A 1 357 ? -2.427 -12.786 8.112 1.00 86.81 357 ASP A O 1
ATOM 2986 N N . GLU A 1 358 ? -1.103 -14.297 9.099 1.00 86.38 358 GLU A N 1
ATOM 2987 C CA . GLU A 1 358 ? -2.017 -15.436 8.874 1.00 86.38 358 GLU A CA 1
ATOM 2988 C C . GLU A 1 358 ? -3.409 -15.225 9.502 1.00 86.38 358 GLU A C 1
ATOM 2990 O O . GLU A 1 358 ? -4.401 -15.819 9.078 1.00 86.38 358 GLU A O 1
ATOM 2995 N N . VAL A 1 359 ? -3.490 -14.338 10.497 1.00 79.12 359 VAL A N 1
ATOM 2996 C CA . VAL A 1 359 ? -4.682 -14.061 11.310 1.00 79.12 359 VAL A CA 1
ATOM 2997 C C . VAL A 1 359 ? -5.741 -13.191 10.628 1.00 79.12 359 VAL A C 1
ATOM 2999 O O . VAL A 1 359 ? -6.829 -13.045 11.186 1.00 79.12 359 VAL A O 1
ATOM 3002 N N . SER A 1 360 ? -5.459 -12.588 9.465 1.00 76.69 360 SER A N 1
ATOM 3003 C CA . SER A 1 360 ? -6.440 -11.731 8.785 1.00 76.69 360 SER A CA 1
ATOM 3004 C C . SER A 1 360 ? -6.404 -11.857 7.257 1.00 76.69 360 SER A C 1
ATOM 3006 O O . SER A 1 360 ? -5.930 -10.977 6.540 1.00 76.69 360 SER A O 1
ATOM 3008 N N . PRO A 1 361 ? -6.979 -12.930 6.691 1.00 82.19 361 PRO A N 1
ATOM 3009 C CA . PRO A 1 361 ? -7.108 -13.057 5.240 1.00 82.19 361 PRO A CA 1
ATOM 3010 C C . PRO A 1 361 ? -8.022 -11.979 4.628 1.00 82.19 361 PRO A C 1
ATOM 3012 O O . PRO A 1 361 ? -7.915 -11.675 3.438 1.00 82.19 361 PRO A O 1
ATOM 3015 N N . PHE A 1 362 ? -8.935 -11.382 5.408 1.00 88.12 362 PHE A N 1
ATOM 3016 C CA . PHE A 1 362 ? -9.856 -10.370 4.893 1.00 88.12 362 PHE A CA 1
ATOM 3017 C C . PHE A 1 362 ? -9.155 -9.058 4.517 1.00 88.12 362 PHE A C 1
ATOM 3019 O O . PHE A 1 362 ? -9.430 -8.528 3.437 1.00 88.12 362 PHE A O 1
ATOM 3026 N N . ILE A 1 363 ? -8.217 -8.553 5.329 1.00 90.88 363 ILE A N 1
ATOM 3027 C CA . ILE A 1 363 ? -7.500 -7.309 4.992 1.00 90.88 363 ILE A CA 1
ATOM 3028 C C . ILE A 1 363 ? -6.680 -7.466 3.705 1.00 90.88 363 ILE A C 1
ATOM 3030 O O . ILE A 1 363 ? -6.610 -6.536 2.903 1.00 90.88 363 ILE A O 1
ATOM 3034 N N . PHE A 1 364 ? -6.161 -8.667 3.425 1.00 92.06 364 PHE A N 1
ATOM 3035 C CA . PHE A 1 364 ? -5.448 -8.945 2.178 1.00 92.06 364 PHE A CA 1
ATOM 3036 C C . PHE A 1 364 ? -6.367 -8.851 0.958 1.00 92.06 364 PHE A C 1
ATOM 3038 O O . PHE A 1 364 ? -5.947 -8.338 -0.078 1.00 92.06 364 PHE A O 1
ATOM 3045 N N . LYS A 1 365 ? -7.650 -9.224 1.078 1.00 92.06 365 LYS A N 1
ATOM 3046 C CA . LYS A 1 365 ? -8.642 -9.000 0.007 1.00 92.06 365 LYS A CA 1
ATOM 3047 C C . LYS A 1 365 ? -8.802 -7.513 -0.306 1.00 92.06 365 LYS A C 1
ATOM 3049 O O . LYS A 1 365 ? -8.905 -7.150 -1.475 1.00 92.06 365 LYS A O 1
ATOM 3054 N N . LEU A 1 366 ? -8.782 -6.653 0.713 1.00 94.25 366 LEU A N 1
ATOM 3055 C CA . LEU A 1 366 ? -8.820 -5.198 0.536 1.00 94.25 366 LEU A CA 1
ATOM 3056 C C . LEU A 1 366 ? -7.508 -4.664 -0.058 1.00 94.25 366 LEU A C 1
ATOM 3058 O O . LEU A 1 366 ? -7.541 -3.832 -0.964 1.00 94.25 366 LEU A O 1
ATOM 3062 N N . MET A 1 367 ? -6.358 -5.182 0.378 1.00 95.31 367 MET A N 1
ATOM 3063 C CA . MET A 1 367 ? -5.055 -4.815 -0.180 1.00 95.31 367 MET A CA 1
ATOM 3064 C C . MET A 1 367 ? -4.928 -5.198 -1.663 1.00 95.31 367 MET A C 1
ATOM 3066 O O . MET A 1 367 ? -4.458 -4.384 -2.458 1.00 95.31 367 MET A O 1
ATOM 3070 N N . PHE A 1 368 ? -5.430 -6.359 -2.098 1.00 96.69 368 PHE A N 1
ATOM 3071 C CA . PHE A 1 368 ? -5.438 -6.704 -3.524 1.00 96.69 368 PHE A CA 1
ATOM 3072 C C . PHE A 1 368 ? -6.290 -5.735 -4.358 1.00 96.69 368 PHE A C 1
ATOM 3074 O O . PHE A 1 368 ? -5.932 -5.443 -5.501 1.00 96.69 368 PHE A O 1
ATOM 3081 N N . LEU A 1 369 ? -7.376 -5.174 -3.805 1.00 96.94 369 LEU A N 1
ATOM 3082 C CA . LEU A 1 369 ? -8.118 -4.095 -4.474 1.00 96.94 369 LEU A CA 1
ATOM 3083 C C . LEU A 1 369 ? -7.265 -2.834 -4.629 1.00 96.94 369 LEU A C 1
ATOM 3085 O O . LEU A 1 369 ? -7.311 -2.200 -5.687 1.00 96.94 369 LEU A O 1
ATOM 3089 N N . TYR A 1 370 ? -6.463 -2.490 -3.620 1.00 96.81 370 TYR A N 1
ATOM 3090 C CA . TYR A 1 370 ? -5.509 -1.388 -3.711 1.00 96.81 370 TYR A CA 1
ATOM 3091 C C . TYR A 1 370 ? -4.438 -1.646 -4.786 1.00 96.81 370 TYR A C 1
ATOM 3093 O O . TYR A 1 370 ? -4.271 -0.815 -5.678 1.00 96.81 370 TYR A O 1
ATOM 3101 N N . LEU A 1 371 ? -3.788 -2.817 -4.800 1.00 97.44 371 LEU A N 1
ATOM 3102 C CA . LEU A 1 371 ? -2.790 -3.148 -5.830 1.00 97.44 371 LEU A CA 1
ATOM 3103 C C . LEU A 1 371 ? -3.393 -3.095 -7.242 1.00 97.44 371 LEU A C 1
ATOM 3105 O O . LEU A 1 371 ? -2.819 -2.501 -8.154 1.00 97.44 371 LEU A O 1
ATOM 3109 N N . LYS A 1 372 ? -4.599 -3.639 -7.438 1.00 96.88 372 LYS A N 1
ATOM 3110 C CA . LYS A 1 372 ? -5.308 -3.538 -8.727 1.00 96.88 372 LYS A CA 1
ATOM 3111 C C . LYS A 1 372 ? -5.616 -2.086 -9.100 1.00 96.88 372 LYS A C 1
ATOM 3113 O O . LYS A 1 372 ? -5.524 -1.731 -10.274 1.00 96.88 372 LYS A O 1
ATOM 3118 N N . SER A 1 373 ? -5.927 -1.244 -8.115 1.00 96.94 373 SER A N 1
ATOM 3119 C CA . SER A 1 373 ? -6.159 0.191 -8.306 1.00 96.94 373 SER A CA 1
ATOM 3120 C C . SER A 1 373 ? -4.898 0.914 -8.788 1.00 96.94 373 SER A C 1
ATOM 3122 O O . SER A 1 373 ? -4.969 1.652 -9.770 1.00 96.94 373 SER A O 1
ATOM 3124 N N . VAL A 1 374 ? -3.733 0.646 -8.186 1.00 95.19 374 VAL A N 1
ATOM 3125 C CA . VAL A 1 374 ? -2.443 1.201 -8.644 1.00 95.19 374 VAL A CA 1
ATOM 3126 C C . VAL A 1 374 ? -2.060 0.660 -10.029 1.00 95.19 374 VAL A C 1
ATOM 3128 O O . VAL A 1 374 ? -1.534 1.388 -10.869 1.00 95.19 374 VAL A O 1
ATOM 3131 N N . ASN A 1 375 ? -2.383 -0.594 -10.350 1.00 92.88 375 ASN A N 1
ATOM 3132 C CA . ASN A 1 375 ? -2.148 -1.101 -11.704 1.00 92.88 375 ASN A CA 1
ATOM 3133 C C . ASN A 1 375 ? -3.024 -0.384 -12.758 1.00 92.88 375 ASN A C 1
ATOM 3135 O O . ASN A 1 375 ? -2.590 -0.151 -13.885 1.00 92.88 375 ASN A O 1
ATOM 3139 N N . ILE A 1 376 ? -4.242 0.029 -12.389 1.00 91.06 376 ILE A N 1
ATOM 3140 C CA . ILE A 1 376 ? -5.117 0.845 -13.248 1.00 91.06 376 ILE A CA 1
ATOM 3141 C C . ILE A 1 376 ? -4.641 2.294 -13.342 1.00 91.06 376 ILE A C 1
ATOM 3143 O O . ILE A 1 376 ? -4.702 2.865 -14.430 1.00 91.06 376 ILE A O 1
ATOM 3147 N N . LEU A 1 377 ? -4.122 2.881 -12.258 1.00 90.50 377 LEU A N 1
ATOM 3148 C CA . LEU A 1 377 ? -3.393 4.155 -12.311 1.00 90.50 377 LEU A CA 1
ATOM 3149 C C . LEU A 1 377 ? -2.334 4.099 -13.421 1.00 90.50 377 LEU A C 1
ATOM 3151 O O . LEU A 1 377 ? -2.327 4.953 -14.308 1.00 90.50 377 LEU A O 1
ATOM 3155 N N . ASN A 1 378 ? -1.497 3.061 -13.406 1.00 86.06 378 ASN A N 1
ATOM 3156 C CA . ASN A 1 378 ? -0.425 2.885 -14.380 1.00 86.06 378 ASN A CA 1
ATOM 3157 C C . ASN A 1 378 ? -0.947 2.799 -15.823 1.00 86.06 378 ASN A C 1
ATOM 3159 O O . ASN A 1 378 ? -0.363 3.393 -16.729 1.00 86.06 378 ASN A O 1
ATOM 3163 N N . TYR A 1 379 ? -2.080 2.125 -16.039 1.00 84.38 379 TYR A N 1
ATOM 3164 C CA . TYR A 1 379 ? -2.765 2.102 -17.335 1.00 84.38 379 TYR A CA 1
ATOM 3165 C C . TYR A 1 379 ? -3.254 3.482 -17.781 1.00 84.38 379 TYR A C 1
ATOM 3167 O O . TYR A 1 379 ? -3.044 3.880 -18.932 1.00 84.38 379 TYR A O 1
ATOM 3175 N N . ILE A 1 380 ? -3.884 4.232 -16.874 1.00 82.56 380 ILE A N 1
ATOM 3176 C CA . ILE A 1 380 ? -4.375 5.585 -17.154 1.00 82.56 380 ILE A CA 1
ATOM 3177 C C . ILE A 1 380 ? -3.201 6.505 -17.529 1.00 82.56 380 ILE A C 1
ATOM 3179 O O . ILE A 1 380 ? -3.309 7.250 -18.504 1.00 82.56 380 ILE A O 1
ATOM 3183 N N . GLU A 1 381 ? -2.071 6.416 -16.825 1.00 80.44 381 GLU A N 1
ATOM 3184 C CA . GLU A 1 381 ? -0.853 7.189 -17.111 1.00 80.44 381 GLU A CA 1
ATOM 3185 C C . GLU A 1 381 ? -0.185 6.776 -18.437 1.00 80.44 381 GLU A C 1
ATOM 3187 O O . GLU A 1 381 ? 0.138 7.639 -19.261 1.00 80.44 381 GLU A O 1
ATOM 3192 N N . GLU A 1 382 ? -0.035 5.470 -18.715 1.00 72.56 382 GLU A N 1
ATOM 3193 C CA . GLU A 1 382 ? 0.580 4.986 -19.964 1.00 72.56 382 GLU A CA 1
ATOM 3194 C C . GLU A 1 382 ? -0.209 5.423 -21.201 1.00 72.56 382 GLU A C 1
ATOM 3196 O O . GLU A 1 382 ? 0.385 5.780 -22.223 1.00 72.56 382 GLU A O 1
ATOM 3201 N N . SER A 1 383 ? -1.542 5.429 -21.114 1.00 62.34 383 SER A N 1
ATOM 3202 C CA . SER A 1 383 ? -2.440 5.707 -22.240 1.00 62.34 383 SER A CA 1
ATOM 3203 C C . SER A 1 383 ? -2.322 7.121 -22.841 1.00 62.34 383 SER A C 1
ATOM 3205 O O . SER A 1 383 ? -3.082 7.456 -23.744 1.00 62.34 383 SER A O 1
ATOM 3207 N N . LYS A 1 384 ? -1.354 7.940 -22.390 1.00 54.16 384 LYS A N 1
ATOM 3208 C CA . LYS A 1 384 ? -1.038 9.293 -22.868 1.00 54.16 384 LYS A CA 1
ATOM 3209 C C . LYS A 1 384 ? -2.298 10.138 -23.038 1.00 54.16 384 LYS A C 1
ATOM 3211 O O . LYS A 1 384 ? -2.787 10.351 -24.144 1.00 54.16 384 LYS A O 1
ATOM 3216 N N . CYS A 1 385 ? -2.716 10.734 -21.928 1.00 49.38 385 CYS A N 1
ATOM 3217 C CA . CYS A 1 385 ? -3.772 11.738 -21.845 1.00 49.38 385 CYS A CA 1
ATOM 3218 C C . CYS A 1 385 ? -5.188 11.196 -22.098 1.00 49.38 385 CYS A C 1
ATOM 3220 O O . CYS A 1 385 ? -5.517 10.659 -23.156 1.00 49.38 385 CYS A O 1
ATOM 3222 N N . LEU A 1 386 ? -6.071 11.539 -21.159 1.00 49.47 386 LEU A N 1
ATOM 3223 C CA . LEU A 1 386 ? -7.541 11.521 -21.202 1.00 49.47 386 LEU A CA 1
ATOM 3224 C C . LEU A 1 386 ? -8.184 12.111 -22.483 1.00 49.47 386 LEU A C 1
ATOM 3226 O O . LEU A 1 386 ? -9.401 12.122 -22.600 1.00 49.47 386 LEU A O 1
ATOM 3230 N N . ASN A 1 387 ? -7.394 12.567 -23.460 1.00 49.41 387 ASN A N 1
ATOM 3231 C CA . ASN A 1 387 ? -7.858 13.270 -24.645 1.00 49.41 387 ASN A CA 1
ATOM 3232 C C . ASN A 1 387 ? -7.908 12.443 -25.935 1.00 49.41 387 ASN A C 1
ATOM 3234 O O . ASN A 1 387 ? -8.612 12.891 -26.826 1.00 49.41 387 ASN A O 1
ATOM 3238 N N . ASN A 1 388 ? -7.230 11.290 -26.093 1.00 44.62 388 ASN A N 1
ATOM 3239 C CA . ASN A 1 388 ? -7.259 10.598 -27.403 1.00 44.62 388 ASN A CA 1
ATOM 3240 C C . ASN A 1 388 ? -7.161 9.058 -27.428 1.00 4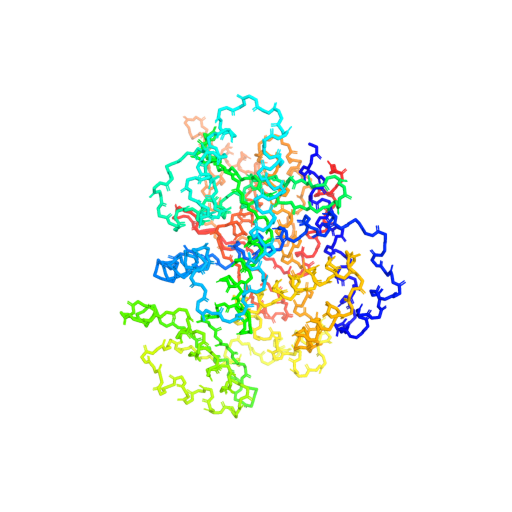4.62 388 ASN A C 1
ATOM 3242 O O . ASN A 1 388 ? -7.356 8.495 -28.505 1.00 44.62 388 ASN A O 1
ATOM 3246 N N . GLN A 1 389 ? -6.864 8.349 -26.328 1.00 47.41 389 GLN A N 1
ATOM 3247 C CA . GLN A 1 389 ? -6.610 6.891 -26.418 1.00 47.41 389 GLN A CA 1
ATOM 3248 C C . GLN A 1 389 ? -7.287 6.009 -25.368 1.00 47.41 389 GLN A C 1
ATOM 3250 O O . GLN A 1 389 ? -7.518 4.831 -25.646 1.00 47.41 389 GLN A O 1
ATOM 3255 N N . ILE A 1 390 ? -7.709 6.541 -24.218 1.00 53.09 390 ILE A N 1
ATOM 3256 C CA . ILE A 1 390 ? -8.662 5.802 -23.391 1.00 53.09 390 ILE A CA 1
ATOM 3257 C C . ILE A 1 390 ? -9.992 5.866 -24.140 1.00 53.09 390 ILE A C 1
ATOM 3259 O O . ILE A 1 390 ? -10.516 6.953 -24.395 1.00 53.09 390 ILE A O 1
ATOM 3263 N N . LYS A 1 391 ? -10.607 4.722 -24.451 1.00 59.09 391 LYS A N 1
ATOM 3264 C CA . LYS A 1 391 ? -12.056 4.704 -24.690 1.00 59.09 391 LYS A CA 1
ATOM 3265 C C . LYS A 1 391 ? -12.745 4.994 -23.348 1.00 59.09 391 LYS A C 1
ATOM 3267 O O . LYS A 1 391 ? -13.435 4.128 -22.828 1.00 59.09 391 LYS A O 1
ATOM 3272 N N . VAL A 1 392 ? -12.559 6.195 -22.774 1.00 61.25 392 VAL A N 1
ATOM 3273 C CA . VAL A 1 392 ? -13.155 6.649 -21.497 1.00 61.25 392 VAL A CA 1
ATOM 3274 C C . VAL A 1 392 ? -14.654 6.379 -21.523 1.00 61.25 392 VAL A C 1
ATOM 3276 O O . VAL A 1 392 ? -15.253 5.984 -20.529 1.00 61.25 392 VAL A O 1
ATOM 3279 N N . LYS A 1 393 ? -15.249 6.509 -22.715 1.00 66.81 393 LYS A N 1
ATOM 3280 C CA . LYS A 1 393 ? -16.642 6.181 -22.998 1.00 66.81 393 LYS A CA 1
ATOM 3281 C C . LYS A 1 393 ? -17.056 4.790 -22.498 1.00 66.81 393 LYS A C 1
ATOM 3283 O O . LYS A 1 393 ? -18.167 4.670 -21.984 1.00 66.81 393 LYS A O 1
ATOM 3288 N N . ASN A 1 394 ? -16.185 3.790 -22.613 1.00 79.88 394 ASN A N 1
ATOM 3289 C CA . ASN A 1 394 ? -16.481 2.394 -22.297 1.00 79.88 394 ASN A CA 1
ATOM 3290 C C . ASN A 1 394 ? -16.192 2.030 -20.839 1.00 79.88 394 ASN A C 1
ATOM 3292 O O . ASN A 1 394 ? -16.752 1.055 -20.361 1.00 79.88 394 ASN A O 1
ATOM 3296 N N . ILE A 1 395 ? -15.386 2.817 -20.119 1.00 87.38 395 ILE A N 1
ATOM 3297 C CA . ILE A 1 395 ? -15.145 2.558 -18.698 1.00 87.38 395 ILE A CA 1
ATOM 3298 C C . ILE A 1 395 ? -16.429 2.870 -17.927 1.00 87.38 395 ILE A C 1
ATOM 3300 O O . ILE A 1 395 ? -16.991 3.970 -18.022 1.00 87.38 395 ILE A O 1
ATOM 3304 N N . ASN A 1 396 ? -16.911 1.885 -17.182 1.00 91.62 396 ASN A N 1
ATOM 3305 C CA . ASN A 1 396 ? -17.979 2.037 -16.219 1.00 91.62 396 ASN A CA 1
ATOM 3306 C C . ASN A 1 396 ? -17.415 2.614 -14.910 1.00 91.62 396 ASN A C 1
ATOM 3308 O O . ASN A 1 396 ? -16.410 2.135 -14.392 1.00 91.62 396 ASN A O 1
ATOM 3312 N N . ILE A 1 397 ? -18.067 3.649 -14.388 1.00 93.81 397 ILE A N 1
ATOM 3313 C CA . ILE A 1 397 ? -17.750 4.296 -13.107 1.00 93.81 397 ILE A CA 1
ATOM 3314 C C . ILE A 1 397 ? -18.895 4.135 -12.091 1.00 93.81 397 ILE A C 1
ATOM 3316 O O . ILE A 1 397 ? -18.946 4.839 -11.084 1.00 93.81 397 ILE A O 1
ATOM 3320 N N . ASP A 1 398 ? -19.851 3.248 -12.366 1.00 94.88 398 ASP A N 1
ATOM 3321 C CA . ASP A 1 398 ? -20.982 2.987 -11.485 1.00 94.88 398 ASP A CA 1
ATOM 3322 C C . ASP A 1 398 ? -20.494 2.563 -10.096 1.00 94.88 398 ASP A C 1
ATOM 3324 O O . ASP A 1 398 ? -19.597 1.734 -9.939 1.00 94.88 398 ASP A O 1
ATOM 3328 N N . GLY A 1 399 ? -21.123 3.132 -9.071 1.00 95.19 399 GLY A N 1
ATOM 3329 C CA . GLY A 1 399 ? -20.764 2.903 -7.674 1.00 95.19 399 GLY A CA 1
ATOM 3330 C C . GLY A 1 399 ? -19.846 3.968 -7.077 1.00 95.19 399 GLY A C 1
ATOM 3331 O O . GLY A 1 399 ? -19.806 4.061 -5.849 1.00 95.19 399 GLY A O 1
ATOM 3332 N N . PHE A 1 400 ? -19.193 4.805 -7.894 1.00 97.31 400 PHE A N 1
ATOM 3333 C CA . PHE A 1 400 ? -18.501 5.991 -7.391 1.00 97.31 400 PHE A CA 1
ATOM 3334 C C . PHE A 1 400 ? -19.492 7.071 -6.942 1.00 97.31 400 PHE A C 1
ATOM 3336 O O . PHE A 1 400 ? -20.480 7.369 -7.617 1.00 97.31 400 PHE A O 1
ATOM 3343 N N . LYS A 1 401 ? -19.192 7.701 -5.809 1.00 96.56 401 LYS A N 1
ATOM 3344 C CA . LYS A 1 401 ? -19.851 8.905 -5.300 1.00 96.56 401 LYS A CA 1
ATOM 3345 C C . LYS A 1 401 ? -18.863 10.057 -5.320 1.00 96.56 401 LYS A C 1
ATOM 3347 O O . LYS A 1 401 ? -17.710 9.878 -4.948 1.00 96.56 401 LYS A O 1
ATOM 3352 N N . ILE A 1 402 ? -19.321 11.233 -5.733 1.00 95.00 402 ILE A N 1
ATOM 3353 C CA . ILE A 1 402 ? -18.535 12.467 -5.694 1.00 95.00 402 ILE A CA 1
ATOM 3354 C C . ILE A 1 402 ? -18.963 13.243 -4.453 1.00 95.00 402 ILE A C 1
ATOM 3356 O O . ILE A 1 402 ? -20.126 13.626 -4.349 1.00 95.00 402 ILE A O 1
ATOM 3360 N N . ASN A 1 403 ? -18.032 13.501 -3.538 1.00 92.06 403 ASN A N 1
ATOM 3361 C CA . ASN A 1 403 ? -18.330 14.213 -2.292 1.00 92.06 403 ASN A CA 1
ATOM 3362 C C . ASN A 1 403 ? -17.957 15.699 -2.351 1.00 92.06 403 ASN A C 1
ATOM 3364 O O . ASN A 1 403 ? -18.502 16.514 -1.609 1.00 92.06 403 ASN A O 1
ATOM 3368 N N . THR A 1 404 ? -17.099 16.091 -3.292 1.00 89.50 404 THR A N 1
ATOM 3369 C CA . THR A 1 404 ? -16.691 17.485 -3.524 1.00 89.50 404 THR A CA 1
ATOM 3370 C C . THR A 1 404 ? -17.416 18.092 -4.723 1.00 89.50 404 THR A C 1
ATOM 3372 O O . THR A 1 404 ? -16.815 18.394 -5.756 1.00 89.50 404 THR A O 1
ATOM 3375 N N . TYR A 1 405 ? -18.729 18.303 -4.587 1.00 83.12 405 TYR A N 1
ATOM 3376 C CA . TYR A 1 405 ? -19.576 18.817 -5.673 1.00 83.12 405 TYR A CA 1
ATOM 3377 C C . TYR A 1 405 ? -19.125 20.174 -6.223 1.00 83.12 405 TYR A C 1
ATOM 3379 O O . TYR A 1 405 ? -19.224 20.392 -7.424 1.00 83.12 405 TYR A O 1
ATOM 3387 N N . CYS A 1 406 ? -18.601 21.078 -5.392 1.00 83.56 406 CYS A N 1
ATOM 3388 C CA . CYS A 1 406 ? -18.124 22.383 -5.863 1.00 83.56 406 CYS A CA 1
ATOM 3389 C C . CYS A 1 406 ? -16.934 22.256 -6.830 1.00 83.56 406 CYS A C 1
ATOM 3391 O O . CYS A 1 406 ? -16.914 22.917 -7.869 1.00 83.56 406 CYS A O 1
ATOM 3393 N N . ASP A 1 407 ? -15.972 21.382 -6.517 1.00 84.81 407 ASP A N 1
ATOM 3394 C CA . ASP A 1 407 ? -14.831 21.102 -7.396 1.00 84.81 407 ASP A CA 1
ATOM 3395 C C . ASP A 1 407 ? -15.300 20.448 -8.704 1.00 84.81 407 ASP A C 1
ATOM 3397 O O . ASP A 1 407 ? -14.923 20.881 -9.793 1.00 84.81 407 ASP A O 1
ATOM 3401 N N . PHE A 1 408 ? -16.220 19.486 -8.608 1.00 87.31 408 PHE A N 1
ATOM 3402 C CA . PHE A 1 408 ? -16.833 18.857 -9.775 1.00 87.31 408 PHE A CA 1
ATOM 3403 C C . PHE A 1 408 ? -17.601 19.856 -10.659 1.00 87.31 408 PHE A C 1
ATOM 3405 O O . PHE A 1 408 ? -17.419 19.874 -11.876 1.00 87.31 408 PHE A O 1
ATOM 3412 N N . CYS A 1 409 ? -18.395 20.754 -10.069 1.00 81.88 409 CYS A N 1
ATOM 3413 C CA . CYS A 1 409 ? -19.110 21.807 -10.793 1.00 81.88 409 CYS A CA 1
ATOM 3414 C C . CYS A 1 409 ? -18.158 22.728 -11.567 1.00 81.88 409 CYS A C 1
ATOM 3416 O O . CYS A 1 409 ? -18.479 23.134 -12.682 1.00 81.88 409 CYS A O 1
ATOM 3418 N N . ARG A 1 410 ? -16.974 23.031 -11.023 1.00 82.31 410 ARG A N 1
ATOM 3419 C CA . ARG A 1 410 ? -15.947 23.818 -11.722 1.00 82.31 410 ARG A CA 1
ATOM 3420 C C . ARG A 1 410 ? -15.398 23.086 -12.953 1.00 82.31 410 ARG A C 1
ATOM 3422 O O . ARG A 1 410 ? -15.197 23.700 -14.001 1.00 82.31 410 ARG A O 1
ATOM 3429 N N . VAL A 1 411 ? -15.205 21.771 -12.867 1.00 82.75 411 VAL A N 1
ATOM 3430 C CA . VAL A 1 411 ? -14.798 20.945 -14.020 1.00 82.75 411 VAL A CA 1
ATOM 3431 C C . VAL A 1 411 ? -15.912 20.884 -15.072 1.00 82.75 411 VAL A C 1
ATOM 3433 O O . VAL A 1 411 ? -15.664 21.069 -16.270 1.00 82.75 411 VAL A O 1
ATOM 3436 N N . LEU A 1 412 ? -17.167 20.728 -14.638 1.00 81.25 412 LEU A N 1
ATOM 3437 C CA . LEU A 1 412 ? -18.331 20.756 -15.526 1.00 81.25 412 LEU A CA 1
ATOM 3438 C C . LEU A 1 412 ? -18.440 22.069 -16.313 1.00 81.25 412 LEU A C 1
ATOM 3440 O O . LEU A 1 412 ? -18.724 22.035 -17.512 1.00 81.25 412 LEU A O 1
ATOM 3444 N N . THR A 1 413 ? -18.157 23.211 -15.685 1.00 75.44 413 THR A N 1
ATOM 3445 C CA . THR A 1 413 ? -18.267 24.537 -16.317 1.00 75.44 413 THR A CA 1
ATOM 3446 C C . THR A 1 413 ? -17.018 24.976 -17.085 1.00 75.44 413 THR A C 1
ATOM 3448 O O . THR A 1 413 ? -17.079 25.938 -17.852 1.00 75.44 413 THR A O 1
ATOM 3451 N N . THR A 1 414 ? -15.898 24.255 -16.971 1.00 76.38 414 THR A N 1
ATOM 3452 C CA . THR A 1 414 ? -14.674 24.560 -17.729 1.00 76.38 414 THR A CA 1
ATOM 3453 C C . THR A 1 414 ? -14.920 24.435 -19.238 1.00 76.38 414 THR A C 1
ATOM 3455 O O . THR A 1 414 ? -15.455 23.429 -19.711 1.00 76.38 414 THR A O 1
ATOM 3458 N N . GLY A 1 415 ? -14.532 25.460 -20.004 1.00 65.94 415 GLY A N 1
ATOM 3459 C CA . GLY A 1 415 ? -14.695 25.501 -21.464 1.00 65.94 415 GLY A CA 1
ATOM 3460 C C . GLY A 1 415 ? -16.082 25.935 -21.956 1.00 65.94 415 GLY A C 1
ATOM 3461 O O . GLY A 1 415 ? -16.268 26.089 -23.163 1.00 65.94 415 GLY A O 1
ATOM 3462 N N . VAL A 1 416 ? -17.040 26.192 -21.055 1.00 66.75 416 VAL A N 1
ATOM 3463 C CA . VAL A 1 416 ? -18.328 26.803 -21.413 1.00 66.75 416 VAL A CA 1
ATOM 3464 C C . VAL A 1 416 ? -18.085 28.274 -21.753 1.00 66.75 416 VAL A C 1
ATOM 3466 O O . VAL A 1 416 ? -17.948 29.114 -20.867 1.00 66.75 416 VAL A O 1
ATOM 3469 N N . LYS A 1 417 ? -18.014 28.603 -23.047 1.00 57.97 417 LYS A N 1
ATOM 3470 C CA . LYS A 1 417 ? -17.994 30.000 -23.500 1.00 57.97 417 LYS A CA 1
ATOM 3471 C C . LYS A 1 417 ? -19.390 30.593 -23.322 1.00 57.97 417 LYS A C 1
ATOM 3473 O O . LYS A 1 417 ? -20.309 30.257 -24.063 1.00 57.97 417 LYS A O 1
ATOM 3478 N N . THR A 1 418 ? -19.546 31.485 -22.352 1.00 57.53 418 THR A N 1
ATOM 3479 C CA . THR A 1 418 ? -20.797 32.217 -22.093 1.00 57.53 418 THR A CA 1
ATOM 3480 C C . THR A 1 418 ? -21.043 33.359 -23.079 1.00 57.53 418 THR A C 1
ATOM 3482 O O . THR A 1 418 ? -22.114 33.954 -23.061 1.00 57.53 418 THR A O 1
ATOM 3485 N N . GLU A 1 419 ? -20.090 33.666 -23.964 1.00 52.78 419 GLU A N 1
ATOM 3486 C CA . GLU A 1 419 ? -20.090 34.946 -24.680 1.00 52.78 419 GLU A CA 1
ATOM 3487 C C . GLU A 1 419 ? -21.220 35.128 -25.709 1.00 52.78 419 GLU A C 1
ATOM 3489 O O . GLU A 1 419 ? -21.478 36.270 -26.077 1.00 52.78 419 GLU A O 1
ATOM 3494 N N . LYS A 1 420 ? -21.941 34.078 -26.146 1.00 50.50 420 LYS A N 1
ATOM 3495 C CA . LYS A 1 420 ? -23.108 34.209 -27.060 1.00 50.50 420 LYS A CA 1
ATOM 3496 C C . LYS A 1 420 ? -24.197 33.130 -26.902 1.00 50.50 420 LYS A C 1
ATOM 3498 O O . LYS A 1 420 ? -24.898 32.840 -27.865 1.00 50.50 420 LYS A O 1
ATOM 3503 N N . GLY A 1 421 ? -24.326 32.510 -25.728 1.00 57.47 421 GLY A N 1
ATOM 3504 C CA . GLY A 1 421 ? -25.298 31.432 -25.492 1.00 57.47 421 GLY A CA 1
ATOM 3505 C C . GLY A 1 421 ? -26.360 31.806 -24.461 1.00 57.47 421 GLY A C 1
ATOM 3506 O O . GLY A 1 421 ? -26.050 32.344 -23.402 1.00 57.47 421 GLY A O 1
ATOM 3507 N N . THR A 1 422 ? -27.621 31.494 -24.739 1.00 66.75 422 THR A N 1
ATOM 3508 C CA . THR A 1 422 ? -28.708 31.543 -23.753 1.00 66.75 422 THR A CA 1
ATOM 3509 C C . THR A 1 422 ? -28.456 30.541 -22.616 1.00 66.75 422 THR A C 1
ATOM 3511 O O . THR A 1 422 ? -27.826 29.499 -22.808 1.00 66.75 422 THR A O 1
ATOM 3514 N N . PHE A 1 423 ? -29.016 30.784 -21.424 1.00 68.12 423 PHE A N 1
ATOM 3515 C CA . PHE A 1 423 ? -28.963 29.839 -20.291 1.00 68.12 423 PHE A CA 1
ATOM 3516 C C . PHE A 1 423 ? -29.411 28.412 -20.675 1.00 68.12 423 PHE A C 1
ATOM 3518 O O . PHE A 1 423 ? -28.878 27.417 -20.186 1.00 68.12 423 PHE A O 1
ATOM 3525 N N . LYS A 1 424 ? -30.357 28.305 -21.617 1.00 71.69 424 LYS A N 1
ATOM 3526 C CA . LYS A 1 424 ? -30.860 27.036 -22.155 1.00 71.69 424 LYS A CA 1
ATOM 3527 C C . LYS A 1 424 ? -29.803 26.270 -22.961 1.00 71.69 424 LYS A C 1
ATOM 3529 O O . LYS A 1 424 ? -29.757 25.045 -22.882 1.00 71.69 424 LYS A O 1
ATOM 3534 N N . GLU A 1 425 ? -28.951 26.965 -23.710 1.00 68.31 425 GLU A N 1
ATOM 3535 C CA . GLU A 1 425 ? -27.858 26.353 -24.477 1.00 68.31 425 GLU A CA 1
ATOM 3536 C C . GLU A 1 425 ? -26.734 25.870 -23.563 1.00 68.31 425 GLU A C 1
ATOM 3538 O O . GLU A 1 425 ? -26.236 24.762 -23.756 1.00 68.31 425 GLU A O 1
ATOM 3543 N N . ALA A 1 426 ? -26.415 26.633 -22.512 1.00 67.88 426 ALA A N 1
ATOM 3544 C CA . ALA A 1 426 ? -25.490 26.195 -21.470 1.00 67.88 426 ALA A CA 1
ATOM 3545 C C . ALA A 1 426 ? -26.009 24.941 -20.740 1.00 67.88 426 ALA A C 1
ATOM 3547 O O . ALA A 1 426 ? -25.265 23.980 -20.562 1.00 67.88 426 ALA A O 1
ATOM 3548 N N . LEU A 1 427 ? -27.301 24.900 -20.386 1.00 71.44 427 LEU A N 1
ATOM 3549 C CA . LEU A 1 427 ? -27.934 23.716 -19.790 1.00 71.44 427 LEU A CA 1
ATOM 3550 C C . LEU A 1 427 ? -27.923 22.498 -20.721 1.00 71.44 427 LEU A C 1
ATOM 3552 O O . LEU A 1 427 ? -27.726 21.380 -20.248 1.00 71.44 427 LEU A O 1
ATOM 3556 N N . ARG A 1 428 ? -28.146 22.691 -22.027 1.00 72.94 428 ARG A N 1
ATOM 3557 C CA . ARG A 1 428 ? -28.091 21.597 -23.008 1.00 72.94 428 ARG A CA 1
ATOM 3558 C C . ARG A 1 428 ? -26.670 21.050 -23.134 1.00 72.94 428 ARG A C 1
ATOM 3560 O O . ARG A 1 428 ? -26.488 19.851 -22.980 1.00 72.94 428 ARG A O 1
ATOM 3567 N N . TYR A 1 429 ? -25.679 21.928 -23.293 1.00 73.12 429 TYR A N 1
ATOM 3568 C CA . TYR A 1 429 ? -24.267 21.542 -23.315 1.00 73.12 429 TYR A CA 1
ATOM 3569 C C . TYR A 1 429 ? -23.864 20.772 -22.051 1.00 73.12 429 TYR A C 1
ATOM 3571 O O . TYR A 1 429 ? -23.249 19.714 -22.138 1.00 73.12 429 TYR A O 1
ATOM 3579 N N . LEU A 1 430 ? -24.260 21.263 -20.871 1.00 73.38 430 LEU A N 1
ATOM 3580 C CA . LEU A 1 430 ? -23.974 20.586 -19.609 1.00 73.38 430 LEU A CA 1
ATOM 3581 C C . LEU A 1 430 ? -24.613 19.197 -19.542 1.00 73.38 430 LEU A C 1
ATOM 3583 O O . LEU A 1 430 ? -23.963 18.289 -19.045 1.00 73.38 430 LEU A O 1
ATOM 3587 N N . LYS A 1 431 ? -25.838 19.006 -20.052 1.00 76.69 431 LYS A N 1
ATOM 3588 C CA . LYS A 1 431 ? -26.478 17.680 -20.125 1.00 76.69 431 LYS A CA 1
ATOM 3589 C C . LYS A 1 431 ? -25.748 16.732 -21.076 1.00 76.69 431 LYS A C 1
ATOM 3591 O O . LYS A 1 431 ? -25.557 15.572 -20.719 1.00 76.69 431 LYS A O 1
ATOM 3596 N N . ASP A 1 432 ? -25.336 17.225 -22.241 1.00 75.94 432 ASP A N 1
ATOM 3597 C CA . ASP A 1 432 ? -24.656 16.423 -23.264 1.00 75.94 432 ASP A CA 1
ATOM 3598 C C . ASP A 1 432 ? -23.255 15.987 -22.794 1.00 75.94 432 ASP A C 1
ATOM 3600 O O . ASP A 1 432 ? -22.852 14.838 -22.983 1.00 75.94 432 ASP A O 1
ATOM 3604 N N . GLU A 1 433 ? -22.537 16.873 -22.099 1.00 78.50 433 GLU A N 1
ATOM 3605 C CA . GLU A 1 433 ? -21.187 16.611 -21.591 1.00 78.50 433 GLU A CA 1
ATOM 3606 C C . GLU A 1 433 ? -21.164 15.972 -20.196 1.00 78.50 433 GLU A C 1
ATOM 3608 O O . GLU A 1 433 ? -20.122 15.447 -19.801 1.00 78.50 433 GLU A O 1
ATOM 3613 N N . TYR A 1 434 ? -22.279 15.974 -19.448 1.00 83.44 434 TYR A N 1
ATOM 3614 C CA . TYR A 1 434 ? -22.323 15.528 -18.047 1.00 83.44 434 TYR A CA 1
ATOM 3615 C C . TYR A 1 434 ? -21.696 14.146 -17.874 1.00 83.44 434 TYR A C 1
ATOM 3617 O O . TYR A 1 434 ? -20.772 13.978 -17.081 1.00 83.44 434 TYR A O 1
ATOM 3625 N N . ASN A 1 435 ? -22.144 13.162 -18.657 1.00 82.44 435 ASN A N 1
ATOM 3626 C CA . ASN A 1 435 ? -21.687 11.779 -18.522 1.00 82.44 435 ASN A CA 1
ATOM 3627 C C . ASN A 1 435 ? -20.193 11.639 -18.827 1.00 82.44 435 ASN A C 1
ATOM 3629 O O . ASN A 1 435 ? -19.477 10.933 -18.121 1.00 82.44 435 ASN A O 1
ATOM 3633 N N . LYS A 1 436 ? -19.712 12.327 -19.867 1.00 82.19 436 LYS A N 1
ATOM 3634 C CA . LYS A 1 436 ? -18.305 12.294 -20.270 1.00 82.19 436 LYS A CA 1
ATOM 3635 C C . LYS A 1 436 ? -17.422 12.965 -19.217 1.00 82.19 436 LYS A C 1
ATOM 3637 O O . LYS A 1 436 ? -16.494 12.332 -18.722 1.00 82.19 436 LYS A O 1
ATOM 3642 N N . LYS A 1 437 ? -17.762 14.191 -18.812 1.00 84.25 437 LYS A N 1
ATOM 3643 C CA . LYS A 1 437 ? -17.014 14.948 -17.802 1.00 84.25 437 LYS A CA 1
ATOM 3644 C C . LYS A 1 437 ? -17.058 14.299 -16.421 1.00 84.25 437 LYS A C 1
ATOM 3646 O O . LYS A 1 437 ? -16.077 14.374 -15.696 1.00 84.25 437 LYS A O 1
ATOM 3651 N N . THR A 1 438 ? -18.153 13.628 -16.059 1.00 88.00 438 THR A N 1
ATOM 3652 C CA . THR A 1 438 ? -18.225 12.834 -14.818 1.00 88.00 438 THR A CA 1
ATOM 3653 C C . THR A 1 438 ? -17.219 11.692 -14.849 1.00 88.00 438 THR A C 1
ATOM 3655 O O . THR A 1 438 ? -16.476 11.508 -13.891 1.00 88.00 438 THR A O 1
ATOM 3658 N N . LYS A 1 439 ? -17.150 10.952 -15.963 1.00 88.50 439 LYS A N 1
ATOM 3659 C CA . LYS A 1 439 ? -16.164 9.877 -16.134 1.00 88.50 439 LYS A CA 1
ATOM 3660 C C . LYS A 1 439 ? -14.734 10.395 -16.086 1.00 88.50 439 LYS A C 1
ATOM 3662 O O . LYS A 1 439 ? -13.926 9.842 -15.351 1.00 88.50 439 LYS A O 1
ATOM 3667 N N . GLU A 1 440 ? -14.436 11.459 -16.826 1.00 86.44 440 GLU A N 1
ATOM 3668 C CA . GLU A 1 440 ? -13.115 12.096 -16.812 1.00 86.44 440 GLU A CA 1
ATOM 3669 C C . GLU A 1 440 ? -12.740 12.556 -15.401 1.00 86.44 440 GLU A C 1
ATOM 3671 O O . GLU A 1 440 ? -11.653 12.231 -14.933 1.00 86.44 440 GLU A O 1
ATOM 3676 N N . TYR A 1 441 ? -13.667 13.210 -14.694 1.00 89.38 441 TYR A N 1
ATOM 3677 C CA . TYR A 1 441 ? -13.471 13.652 -13.316 1.00 89.38 441 TYR A CA 1
ATOM 3678 C C . TYR A 1 441 ? -13.162 12.484 -12.378 1.00 89.38 441 TYR A C 1
ATOM 3680 O O . TYR A 1 441 ? -12.162 12.518 -11.671 1.00 89.38 441 TYR A O 1
ATOM 3688 N N . VAL A 1 442 ? -13.993 11.437 -12.379 1.00 92.75 442 VAL A N 1
ATOM 3689 C CA . VAL A 1 442 ? -13.806 10.272 -11.501 1.00 92.75 442 VAL A CA 1
ATOM 3690 C C . VAL A 1 442 ? -12.470 9.586 -11.779 1.00 92.75 442 VAL A C 1
ATOM 3692 O O . VAL A 1 442 ? -11.734 9.303 -10.838 1.00 92.75 442 VAL A O 1
ATOM 3695 N N . LEU A 1 443 ? -12.117 9.360 -13.048 1.00 91.44 443 LEU A N 1
ATOM 3696 C CA . LEU A 1 443 ? -10.843 8.731 -13.407 1.00 91.44 443 LEU A CA 1
ATOM 3697 C C . LEU A 1 443 ? -9.640 9.610 -13.049 1.00 91.44 443 LEU A C 1
ATOM 3699 O O . LEU A 1 443 ? -8.630 9.090 -12.580 1.00 91.44 443 LEU A O 1
ATOM 3703 N N . GLU A 1 444 ? -9.741 10.927 -13.236 1.00 88.62 444 GLU A N 1
ATOM 3704 C CA . GLU A 1 444 ? -8.692 11.868 -12.846 1.00 88.62 444 GLU A CA 1
ATOM 3705 C C . GLU A 1 444 ? -8.503 11.896 -11.327 1.00 88.62 444 GLU A C 1
ATOM 3707 O O . GLU A 1 444 ? -7.369 11.809 -10.862 1.00 88.62 444 GLU A O 1
ATOM 3712 N N . LYS A 1 445 ? -9.592 11.972 -10.549 1.00 92.12 445 LYS A N 1
ATOM 3713 C CA . LYS A 1 445 ? -9.517 11.962 -9.083 1.00 92.12 445 LYS A CA 1
ATOM 3714 C C . LYS A 1 445 ? -8.982 10.638 -8.561 1.00 92.12 445 LYS A C 1
ATOM 3716 O O . LYS A 1 445 ? -8.044 10.659 -7.780 1.00 92.12 445 LYS A O 1
ATOM 3721 N N . PHE A 1 446 ? -9.474 9.509 -9.069 1.00 93.88 446 PHE A N 1
ATOM 3722 C CA . PHE A 1 446 ? -8.949 8.182 -8.736 1.00 93.88 446 PHE A CA 1
ATOM 3723 C C . PHE A 1 446 ? -7.432 8.101 -8.962 1.00 93.88 446 PHE A C 1
ATOM 3725 O O . PHE A 1 446 ? -6.681 7.739 -8.058 1.00 93.88 446 PHE A O 1
ATOM 3732 N N . ARG A 1 447 ? -6.975 8.519 -10.150 1.00 90.62 447 ARG A N 1
ATOM 3733 C CA . ARG A 1 447 ? -5.556 8.558 -10.518 1.00 90.62 447 ARG A CA 1
ATOM 3734 C C . ARG A 1 447 ? -4.752 9.474 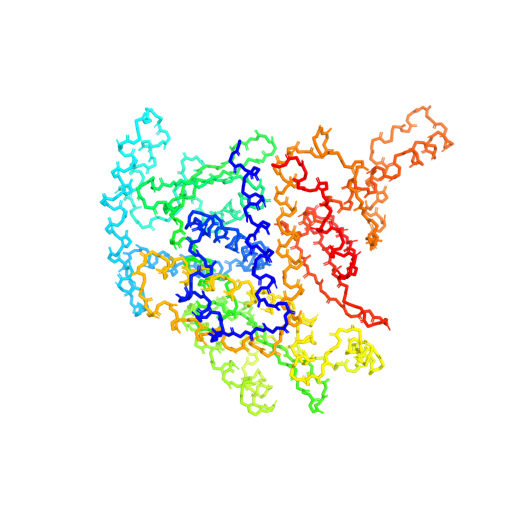-9.593 1.00 90.62 447 ARG A C 1
ATOM 3736 O O . ARG A 1 447 ? -3.750 9.051 -9.031 1.00 90.62 447 ARG A O 1
ATOM 3743 N N . ASN A 1 448 ? -5.181 10.721 -9.411 1.00 89.44 448 ASN A N 1
ATOM 3744 C CA . ASN A 1 448 ? -4.449 11.688 -8.594 1.00 89.44 448 ASN A CA 1
ATOM 3745 C C . ASN A 1 448 ? -4.372 11.267 -7.129 1.00 89.44 448 ASN A C 1
ATOM 3747 O O . ASN A 1 448 ? -3.320 11.430 -6.521 1.00 89.44 448 ASN A O 1
ATOM 3751 N N . SER A 1 449 ? -5.441 10.700 -6.569 1.00 92.50 449 SER A N 1
ATOM 3752 C CA . SER A 1 449 ? -5.433 10.207 -5.192 1.00 92.50 449 SER A CA 1
ATOM 3753 C C . SER A 1 449 ? -4.417 9.087 -4.986 1.00 92.50 449 SER A C 1
ATOM 3755 O O . SER A 1 449 ? -3.732 9.087 -3.973 1.00 92.50 449 SER A O 1
ATOM 3757 N N . LEU A 1 450 ? -4.273 8.177 -5.957 1.00 93.00 450 LEU A N 1
ATOM 3758 C CA . LEU A 1 450 ? -3.284 7.092 -5.918 1.00 93.00 450 LEU A CA 1
ATOM 3759 C C . LEU A 1 450 ? -1.847 7.581 -6.156 1.00 93.00 450 LEU A C 1
ATOM 3761 O O . LEU A 1 450 ? -0.915 7.047 -5.567 1.00 93.00 450 LEU A O 1
ATOM 3765 N N . ALA A 1 451 ? -1.657 8.569 -7.034 1.00 89.00 451 ALA A N 1
ATOM 3766 C CA . ALA A 1 451 ? -0.330 9.059 -7.411 1.00 89.00 451 ALA A CA 1
ATOM 3767 C C . ALA A 1 451 ? 0.234 10.124 -6.459 1.00 89.00 451 ALA A C 1
ATOM 3769 O O . ALA A 1 451 ? 1.440 10.176 -6.231 1.00 89.00 451 ALA A O 1
ATOM 3770 N N . HIS A 1 452 ? -0.615 11.014 -5.944 1.00 85.38 452 HIS A N 1
ATOM 3771 C CA . HIS A 1 452 ? -0.220 12.252 -5.255 1.00 85.38 452 HIS A CA 1
ATOM 3772 C C . HIS A 1 452 ? -1.046 12.564 -4.008 1.00 85.38 452 HIS A C 1
ATOM 3774 O O . HIS A 1 452 ? -0.640 13.421 -3.234 1.00 85.38 452 HIS A O 1
ATOM 3780 N N . GLY A 1 453 ? -2.197 11.919 -3.834 1.00 86.12 453 GLY A N 1
ATOM 3781 C CA . GLY A 1 453 ? -3.131 12.205 -2.753 1.00 86.12 453 GLY A CA 1
ATOM 3782 C C . GLY A 1 453 ? -3.075 11.191 -1.616 1.00 86.12 453 GLY A C 1
ATOM 3783 O O . GLY A 1 453 ? -2.003 10.731 -1.232 1.00 86.12 453 GLY A O 1
ATOM 3784 N N . LYS A 1 454 ? -4.249 10.894 -1.050 1.00 89.69 454 LYS A N 1
ATOM 3785 C CA . LYS A 1 454 ? -4.429 9.996 0.097 1.00 89.69 454 LYS A CA 1
ATOM 3786 C C . LYS A 1 454 ? -5.579 9.028 -0.140 1.00 89.69 454 LYS A C 1
ATOM 3788 O O . LYS A 1 454 ? -6.528 9.330 -0.871 1.00 89.69 454 LYS A O 1
ATOM 3793 N N . ILE A 1 455 ? -5.505 7.879 0.522 1.00 93.12 455 ILE A N 1
ATOM 3794 C CA . ILE A 1 455 ? -6.551 6.858 0.508 1.00 93.12 455 ILE A CA 1
ATOM 3795 C C . ILE A 1 455 ? -6.942 6.570 1.943 1.00 93.12 455 ILE A C 1
ATOM 3797 O O . ILE A 1 455 ? -6.098 6.197 2.749 1.00 93.12 455 ILE A O 1
ATOM 3801 N N . ASN A 1 456 ? -8.232 6.704 2.222 1.00 94.06 456 ASN A N 1
ATOM 3802 C CA . ASN A 1 456 ? -8.824 6.324 3.495 1.00 94.06 456 ASN A CA 1
ATOM 3803 C C . ASN A 1 456 ? -9.833 5.198 3.291 1.00 94.06 456 ASN A C 1
ATOM 3805 O O . ASN A 1 456 ? -10.313 4.956 2.179 1.00 94.06 456 ASN A O 1
ATOM 3809 N N . VAL A 1 457 ? -10.180 4.532 4.387 1.00 95.25 457 VAL A N 1
ATOM 3810 C CA . VAL A 1 457 ? -11.243 3.534 4.425 1.00 95.25 457 VAL A CA 1
ATOM 3811 C C . VAL A 1 457 ? -12.169 3.828 5.598 1.00 95.25 457 VAL A C 1
ATOM 3813 O O . VAL A 1 457 ? -11.719 4.215 6.669 1.00 95.25 457 VAL A O 1
ATOM 3816 N N . GLU A 1 458 ? -13.469 3.634 5.401 1.00 93.44 458 GLU A N 1
ATOM 3817 C CA . GLU A 1 458 ? -14.463 3.717 6.471 1.00 93.44 458 GLU A CA 1
ATOM 3818 C C . GLU A 1 458 ? -15.452 2.546 6.423 1.00 93.44 458 GLU A C 1
ATOM 3820 O O . GLU A 1 458 ? -15.640 1.897 5.389 1.00 93.44 458 GLU A O 1
ATOM 3825 N N . ILE A 1 459 ? -16.137 2.304 7.544 1.00 94.12 459 ILE A N 1
ATOM 3826 C CA . ILE A 1 459 ? -17.245 1.346 7.612 1.00 94.12 459 ILE A CA 1
ATOM 3827 C C . ILE A 1 459 ? -18.569 2.106 7.544 1.00 94.12 459 ILE A C 1
ATOM 3829 O O . ILE A 1 459 ? -18.946 2.845 8.457 1.00 94.12 459 ILE A O 1
ATOM 3833 N N . SER A 1 460 ? -19.339 1.870 6.484 1.00 92.50 460 SER A N 1
ATOM 3834 C CA . SER A 1 460 ? -20.648 2.496 6.321 1.00 92.50 460 SER A CA 1
ATOM 3835 C C . SER A 1 460 ? -21.658 2.004 7.366 1.00 92.50 460 SER A C 1
ATOM 3837 O O . SER A 1 460 ? -21.565 0.902 7.907 1.00 92.50 460 SER A O 1
ATOM 3839 N N . LYS A 1 461 ? -22.755 2.749 7.566 1.00 89.06 461 LYS A N 1
ATOM 3840 C CA . LYS A 1 461 ? -23.892 2.329 8.424 1.00 89.06 461 LYS A CA 1
ATOM 3841 C C . LYS A 1 461 ? -24.537 0.992 8.004 1.00 89.06 461 LYS A C 1
ATOM 3843 O O . LYS A 1 461 ? -25.315 0.397 8.765 1.00 89.06 461 LYS A O 1
ATOM 3848 N N . LYS A 1 462 ? -24.271 0.539 6.775 1.00 90.31 462 LYS A N 1
ATOM 3849 C CA . LYS A 1 462 ? -24.731 -0.745 6.233 1.00 90.31 462 LYS A CA 1
ATOM 3850 C C . LYS A 1 462 ? -23.743 -1.892 6.494 1.00 90.31 462 LYS A C 1
ATOM 3852 O O . LYS A 1 462 ? -24.100 -3.027 6.207 1.00 90.31 462 LYS A O 1
ATOM 3857 N N . GLY A 1 463 ? -22.586 -1.623 7.104 1.00 90.94 463 GLY A N 1
ATOM 3858 C CA . GLY A 1 463 ? -21.528 -2.609 7.334 1.00 90.94 463 GLY A CA 1
ATOM 3859 C C . GLY A 1 463 ? -20.725 -2.912 6.070 1.00 90.94 463 GLY A C 1
ATOM 3860 O O . GLY A 1 463 ? -20.329 -4.052 5.868 1.00 90.94 463 GLY A O 1
ATOM 3861 N N . GLU A 1 464 ? -20.557 -1.918 5.195 1.00 94.25 464 GLU A N 1
ATOM 3862 C CA . GLU A 1 464 ? -19.761 -2.032 3.966 1.00 94.25 464 GLU A CA 1
ATOM 3863 C C . GLU A 1 464 ? -18.465 -1.252 4.128 1.00 94.25 464 GLU A C 1
ATOM 3865 O O . GLU A 1 464 ? -18.502 -0.154 4.686 1.00 94.25 464 GLU A O 1
ATOM 3870 N N . ILE A 1 465 ? -17.369 -1.794 3.605 1.00 95.81 465 ILE A N 1
ATOM 3871 C CA . ILE A 1 465 ? -16.095 -1.088 3.511 1.00 95.81 465 ILE A CA 1
ATOM 3872 C C . ILE A 1 465 ? -16.168 -0.089 2.356 1.00 95.81 465 ILE A C 1
ATOM 3874 O O . ILE A 1 465 ? -16.487 -0.459 1.225 1.00 95.81 465 ILE A O 1
ATOM 3878 N N . ILE A 1 466 ? -15.899 1.183 2.637 1.00 97.44 466 ILE A N 1
ATOM 3879 C CA . ILE A 1 466 ? -15.883 2.262 1.648 1.00 97.44 466 ILE A CA 1
ATOM 3880 C C . ILE A 1 466 ? -14.452 2.765 1.506 1.00 97.44 466 ILE A C 1
ATOM 3882 O O . ILE A 1 466 ? -13.858 3.207 2.483 1.00 97.44 466 ILE A O 1
ATOM 3886 N N . PHE A 1 467 ? -13.922 2.718 0.287 1.00 98.06 467 PHE A N 1
ATOM 3887 C CA . PHE A 1 467 ? -12.670 3.373 -0.071 1.00 98.06 467 PHE A CA 1
ATOM 3888 C C . PHE A 1 467 ? -12.943 4.835 -0.411 1.00 98.06 467 PHE A C 1
ATOM 3890 O O . PHE A 1 467 ? -13.837 5.134 -1.208 1.00 98.06 467 PHE A O 1
ATOM 3897 N N . ILE A 1 468 ? -12.147 5.727 0.169 1.00 97.62 468 ILE A N 1
ATOM 3898 C CA . ILE A 1 468 ? -12.213 7.174 -0.015 1.00 97.62 468 ILE A CA 1
ATOM 3899 C C . ILE A 1 468 ? -10.911 7.618 -0.677 1.00 97.62 468 ILE A C 1
ATOM 3901 O O . ILE A 1 468 ? -9.837 7.528 -0.085 1.00 97.62 468 ILE A O 1
ATOM 3905 N N . PHE A 1 469 ? -11.010 8.118 -1.904 1.00 96.56 469 PHE A N 1
ATOM 3906 C CA . PHE A 1 469 ? -9.891 8.637 -2.682 1.00 96.56 469 PHE A CA 1
ATOM 3907 C C . PHE A 1 469 ? -9.881 10.161 -2.577 1.00 96.56 469 PHE A C 1
ATOM 3909 O O . PHE A 1 469 ? -10.837 10.826 -2.989 1.00 96.56 469 PHE A O 1
ATOM 3916 N N . ILE A 1 470 ? -8.813 10.705 -1.994 1.00 94.06 470 ILE A N 1
ATOM 3917 C CA . ILE A 1 470 ? -8.658 12.128 -1.694 1.00 94.06 470 ILE A CA 1
ATOM 3918 C C . ILE A 1 470 ? -7.530 12.687 -2.563 1.00 94.06 470 ILE A C 1
ATOM 3920 O O . ILE A 1 470 ? -6.367 12.342 -2.391 1.00 94.06 470 ILE A O 1
ATOM 3924 N N . ASP A 1 471 ? -7.870 13.521 -3.540 1.00 90.88 471 ASP A N 1
ATOM 3925 C CA . ASP A 1 471 ? -6.932 14.295 -4.360 1.00 90.88 471 ASP A CA 1
ATOM 3926 C C . ASP A 1 471 ? -6.763 15.688 -3.744 1.00 90.88 471 ASP A C 1
ATOM 3928 O O . ASP A 1 471 ? -7.702 16.484 -3.756 1.00 90.88 471 ASP A O 1
ATOM 3932 N N . GLU A 1 472 ? -5.577 15.975 -3.206 1.00 79.12 472 GLU A N 1
ATOM 3933 C CA . GLU A 1 472 ? -5.190 17.280 -2.655 1.00 79.12 472 GLU A CA 1
ATOM 3934 C C . GLU A 1 472 ? -4.007 17.871 -3.438 1.00 79.12 472 GLU A C 1
ATOM 3936 O O . GLU A 1 472 ? -2.976 18.239 -2.883 1.00 79.12 472 GLU A O 1
ATOM 3941 N N . TYR A 1 473 ? -4.133 17.976 -4.763 1.00 64.31 473 TYR A N 1
ATOM 3942 C CA . TYR A 1 473 ? -3.088 18.566 -5.600 1.00 64.31 473 TYR A CA 1
ATOM 3943 C C . TYR A 1 473 ? -3.367 20.040 -5.956 1.00 64.31 473 TYR A C 1
ATOM 3945 O O . TYR A 1 473 ? -4.426 20.402 -6.475 1.00 64.31 473 TYR A O 1
ATOM 3953 N N . LYS A 1 474 ? -2.378 20.918 -5.713 1.00 56.94 474 LYS A N 1
ATOM 3954 C CA . LYS A 1 474 ? -2.386 22.358 -6.077 1.00 56.94 474 LYS A CA 1
ATOM 3955 C C . LYS A 1 474 ? -3.614 23.142 -5.570 1.00 56.94 474 LYS A C 1
ATOM 3957 O O . LYS A 1 474 ? -4.168 23.973 -6.288 1.00 56.94 474 LYS A O 1
ATOM 3962 N N . GLY A 1 475 ? -4.033 22.890 -4.328 1.00 59.59 475 GLY A N 1
ATOM 3963 C CA . GLY A 1 475 ? -5.078 23.666 -3.642 1.00 59.59 475 GLY A CA 1
ATOM 3964 C C . GLY A 1 475 ? -6.521 23.309 -4.014 1.00 59.59 475 GLY A C 1
ATOM 3965 O O . GLY A 1 475 ? -7.446 23.934 -3.503 1.00 59.59 475 GLY A O 1
ATOM 3966 N N . ASN A 1 476 ? -6.736 22.301 -4.865 1.00 69.62 476 ASN A N 1
ATOM 3967 C CA . ASN A 1 476 ? -8.066 21.762 -5.138 1.00 69.62 476 ASN A CA 1
ATOM 3968 C C . ASN A 1 476 ? -8.228 20.431 -4.408 1.00 69.62 476 ASN A C 1
ATOM 3970 O O . ASN A 1 476 ? -7.389 19.550 -4.568 1.00 69.62 476 ASN A O 1
ATOM 3974 N N . LYS A 1 477 ? -9.312 20.288 -3.640 1.00 86.62 477 LYS A N 1
ATOM 3975 C CA . LYS A 1 477 ? -9.656 19.043 -2.951 1.00 86.62 477 LYS A CA 1
ATOM 3976 C C . LYS A 1 477 ? -10.758 18.322 -3.720 1.00 86.62 477 LYS A C 1
ATOM 3978 O O . LYS A 1 477 ? -11.876 18.830 -3.808 1.00 86.62 477 LYS A O 1
ATOM 3983 N N . GLY A 1 478 ? -10.429 17.165 -4.286 1.00 91.38 478 GLY A N 1
ATOM 3984 C CA . GLY A 1 478 ? -11.367 16.247 -4.926 1.00 91.38 478 GLY A CA 1
ATOM 3985 C C . GLY A 1 478 ? -11.539 14.993 -4.076 1.00 91.38 478 GLY A C 1
ATOM 3986 O O . GLY A 1 478 ? -10.546 14.362 -3.738 1.00 91.38 478 GLY A O 1
ATOM 3987 N N . ILE A 1 479 ? -12.771 14.626 -3.725 1.00 95.56 479 ILE A N 1
ATOM 3988 C CA . ILE A 1 479 ? -13.056 13.403 -2.964 1.00 95.56 479 ILE A CA 1
ATOM 3989 C C . ILE A 1 479 ? -14.068 12.565 -3.731 1.00 95.56 479 ILE A C 1
ATOM 3991 O O . ILE A 1 479 ? -15.186 13.024 -4.004 1.00 95.56 479 ILE A O 1
ATOM 3995 N N . ILE A 1 480 ? -13.674 11.332 -4.039 1.00 97.19 480 ILE A N 1
ATOM 3996 C CA . ILE A 1 480 ? -14.565 10.305 -4.573 1.00 97.19 480 ILE A CA 1
ATOM 3997 C C . ILE A 1 480 ? -14.545 9.069 -3.674 1.00 97.19 480 ILE A C 1
ATOM 3999 O O . ILE A 1 480 ? -13.521 8.733 -3.085 1.00 97.19 480 ILE A O 1
ATOM 4003 N N . GLU A 1 481 ? -15.674 8.379 -3.587 1.00 97.81 481 GLU A N 1
ATOM 4004 C CA . GLU A 1 481 ? -15.843 7.216 -2.716 1.00 97.81 481 GLU A CA 1
ATOM 4005 C C . GLU A 1 481 ? -16.486 6.057 -3.456 1.00 97.81 481 GLU A C 1
ATOM 4007 O O . GLU A 1 481 ? -17.342 6.261 -4.316 1.00 97.81 481 GLU A O 1
ATOM 4012 N N . ILE A 1 482 ? -16.121 4.832 -3.097 1.00 98.44 482 ILE A N 1
ATOM 4013 C CA . ILE A 1 482 ? -16.671 3.615 -3.694 1.00 98.44 482 ILE A CA 1
ATOM 4014 C C . ILE A 1 482 ? -16.633 2.479 -2.670 1.00 98.44 482 ILE A C 1
ATOM 4016 O O . ILE A 1 482 ? -15.678 2.348 -1.910 1.00 98.44 482 ILE A O 1
ATOM 4020 N N . SER A 1 483 ? -17.680 1.652 -2.621 1.00 97.75 483 SER A N 1
ATOM 4021 C CA . SER A 1 483 ? -17.645 0.450 -1.782 1.00 97.75 483 SER A CA 1
ATOM 4022 C C . SER A 1 483 ? -16.649 -0.563 -2.336 1.00 97.75 483 SER A C 1
ATOM 4024 O O . SER A 1 483 ? -16.500 -0.674 -3.549 1.00 97.75 483 SER A O 1
ATOM 4026 N N . ASP A 1 484 ? -16.027 -1.352 -1.473 1.00 96.50 484 ASP A N 1
ATOM 4027 C CA . ASP A 1 484 ? -15.136 -2.454 -1.847 1.00 96.50 484 ASP A CA 1
ATOM 4028 C C . ASP A 1 484 ? -15.734 -3.393 -2.916 1.00 96.50 484 ASP A C 1
ATOM 4030 O O . ASP A 1 484 ? -15.074 -3.706 -3.906 1.00 96.50 484 ASP A O 1
ATOM 4034 N N . ASP A 1 485 ? -17.016 -3.759 -2.798 1.00 96.19 485 ASP A N 1
ATOM 4035 C CA . ASP A 1 485 ? -17.721 -4.587 -3.789 1.00 96.19 485 ASP A CA 1
ATOM 4036 C C . ASP A 1 485 ? -17.779 -3.933 -5.178 1.00 96.19 485 ASP A C 1
ATOM 4038 O O . ASP A 1 485 ? -17.671 -4.605 -6.209 1.00 96.19 485 ASP A O 1
ATOM 4042 N N . ASN A 1 486 ? -17.992 -2.616 -5.225 1.00 97.94 486 ASN A N 1
ATOM 4043 C CA . ASN A 1 486 ? -18.046 -1.883 -6.486 1.00 97.94 486 ASN A CA 1
ATOM 4044 C C . ASN A 1 486 ? -16.640 -1.579 -6.999 1.00 97.94 486 ASN A C 1
ATOM 4046 O O . ASN A 1 486 ? -16.427 -1.644 -8.206 1.00 97.94 486 ASN A O 1
ATOM 4050 N N . LEU A 1 487 ? -15.668 -1.352 -6.111 1.00 98.12 487 LEU A N 1
ATOM 4051 C CA . LEU A 1 487 ? -14.264 -1.220 -6.476 1.00 98.12 487 LEU A CA 1
ATOM 4052 C C . LEU A 1 487 ? -13.770 -2.512 -7.123 1.00 98.12 487 LEU A C 1
ATOM 4054 O O . LEU A 1 487 ? -13.166 -2.453 -8.186 1.00 98.12 487 LEU A O 1
ATOM 4058 N N . LYS A 1 488 ? -14.122 -3.682 -6.572 1.00 96.94 488 LYS A N 1
ATOM 4059 C CA . LYS A 1 488 ? -13.823 -4.990 -7.172 1.00 96.94 488 LYS A CA 1
ATOM 4060 C C . LYS A 1 488 ? -14.334 -5.097 -8.607 1.00 96.94 488 LYS A C 1
ATOM 4062 O O . LYS A 1 488 ? -13.597 -5.551 -9.482 1.00 96.94 488 LYS A O 1
ATOM 4067 N N . LYS A 1 489 ? -15.576 -4.671 -8.865 1.00 97.25 489 LYS A N 1
ATOM 4068 C CA . LYS A 1 489 ? -16.144 -4.642 -10.225 1.00 97.25 489 LYS A CA 1
ATOM 4069 C C . LYS A 1 489 ? -15.395 -3.654 -11.109 1.00 97.25 489 LYS A C 1
ATOM 4071 O O . LYS A 1 489 ? -15.025 -4.014 -12.221 1.00 97.25 489 LYS A O 1
ATOM 4076 N N . PHE A 1 490 ? -15.143 -2.448 -10.600 1.00 96.75 490 PHE A N 1
ATOM 4077 C CA . PHE A 1 490 ? -14.440 -1.396 -11.316 1.00 96.75 490 PHE A CA 1
ATOM 4078 C C . PHE A 1 490 ? -13.058 -1.871 -11.768 1.00 96.75 490 PHE A C 1
ATOM 4080 O O . PHE A 1 490 ? -12.778 -1.834 -12.962 1.00 96.75 490 PHE A O 1
ATOM 4087 N N . VAL A 1 491 ? -12.241 -2.402 -10.853 1.00 95.06 491 VAL A N 1
ATOM 4088 C CA . VAL A 1 491 ? -10.861 -2.815 -11.146 1.00 95.06 491 VAL A CA 1
ATOM 4089 C C . VAL A 1 491 ? -10.736 -4.127 -11.927 1.00 95.06 491 VAL A C 1
ATOM 4091 O O . VAL A 1 491 ? -9.635 -4.546 -12.275 1.00 95.06 491 VAL A O 1
ATOM 4094 N N . SER A 1 492 ? -11.857 -4.797 -12.194 1.00 93.38 492 SER A N 1
ATOM 4095 C CA . SER A 1 492 ? -11.914 -6.039 -12.978 1.00 93.38 492 SER A CA 1
ATOM 4096 C C . SER A 1 492 ? -12.509 -5.829 -14.372 1.00 93.38 492 SER A C 1
ATOM 4098 O O . SER A 1 492 ? -12.745 -6.797 -15.094 1.00 93.38 492 SER A O 1
ATOM 4100 N N . GLN A 1 493 ? -12.783 -4.580 -14.754 1.00 92.06 493 GLN A N 1
ATOM 4101 C CA . GLN A 1 493 ? -13.305 -4.250 -16.074 1.00 92.06 493 GLN A CA 1
ATOM 4102 C C . GLN A 1 493 ? -12.328 -4.650 -17.173 1.00 92.06 493 GLN A C 1
ATOM 4104 O O . GLN A 1 493 ? -11.141 -4.323 -17.130 1.00 92.06 493 GLN A O 1
ATOM 4109 N N . LYS A 1 494 ? -12.855 -5.333 -18.187 1.00 87.25 494 LYS A N 1
ATOM 4110 C CA . LYS A 1 494 ? -12.070 -5.817 -19.321 1.00 87.25 494 LYS A CA 1
ATOM 4111 C C . LYS A 1 494 ? -11.477 -4.674 -20.140 1.00 87.25 494 LYS A C 1
ATOM 4113 O O . LYS A 1 494 ? -10.410 -4.816 -20.717 1.00 87.25 494 LYS A O 1
ATOM 4118 N N . GLU A 1 495 ? -12.106 -3.505 -20.121 1.00 85.31 495 GLU A N 1
ATOM 4119 C CA . GLU A 1 495 ? -11.661 -2.281 -20.787 1.00 85.31 495 GLU A CA 1
ATOM 4120 C C . GLU A 1 495 ? -10.252 -1.833 -20.368 1.00 85.31 495 GLU A C 1
ATOM 4122 O O . GLU A 1 495 ? -9.577 -1.149 -21.143 1.00 85.31 495 GLU A O 1
ATOM 4127 N N . PHE A 1 496 ? -9.802 -2.223 -19.171 1.00 83.50 496 PHE A N 1
ATOM 4128 C CA . PHE A 1 496 ? -8.444 -1.970 -18.695 1.00 83.50 496 PHE A CA 1
ATOM 4129 C C . PHE A 1 496 ? -7.410 -2.958 -19.243 1.00 83.50 496 PHE A C 1
ATOM 4131 O O . PHE A 1 496 ? -6.224 -2.702 -19.092 1.00 83.50 496 PHE A O 1
ATOM 4138 N N . TYR A 1 497 ? -7.825 -4.058 -19.879 1.00 78.25 497 TYR A N 1
ATOM 4139 C CA . TYR A 1 497 ? -6.947 -5.190 -20.203 1.00 78.25 497 TYR A CA 1
ATOM 4140 C C . TYR A 1 497 ? -7.095 -5.723 -21.644 1.00 78.25 497 TYR A C 1
ATOM 4142 O O . TYR A 1 497 ? -6.134 -6.251 -22.191 1.00 78.25 497 TYR A O 1
ATOM 4150 N N . ASP A 1 498 ? -8.241 -5.532 -22.305 1.00 66.81 498 ASP A N 1
ATOM 4151 C CA . ASP A 1 498 ? -8.578 -6.108 -23.623 1.00 66.81 498 ASP A CA 1
ATOM 4152 C C . ASP A 1 498 ? -7.726 -5.584 -24.801 1.00 66.81 498 ASP A C 1
ATOM 4154 O O . ASP A 1 498 ? -7.796 -6.126 -25.901 1.00 66.81 498 ASP A O 1
ATOM 4158 N N . ASN A 1 499 ? -6.929 -4.525 -24.609 1.00 56.78 499 ASN A N 1
ATOM 4159 C CA . ASN A 1 499 ? -6.060 -3.936 -25.644 1.00 56.78 499 ASN A CA 1
ATOM 4160 C C . ASN A 1 499 ? -4.584 -3.842 -25.209 1.00 56.78 499 ASN A C 1
ATOM 4162 O O . ASN A 1 499 ? -3.840 -2.996 -25.736 1.00 56.78 499 ASN A O 1
ATOM 4166 N N . ILE A 1 500 ? -4.195 -4.645 -24.215 1.00 55.62 500 ILE A N 1
ATOM 4167 C CA . ILE A 1 500 ? -2.846 -4.697 -23.645 1.00 55.62 500 ILE A CA 1
ATOM 4168 C C . ILE A 1 500 ? -2.007 -5.788 -24.304 1.00 55.62 500 ILE A C 1
ATOM 4170 O O . ILE A 1 500 ? -2.453 -6.957 -24.333 1.00 55.62 500 ILE A O 1
#

Foldseek 3Di:
DVLLVLLVLLVVVLVVVCVCLVPFDDLVVVLVCLVVPVPVPPQLLSLQSNLVLLLLLLCLALCVCLVLPLNQVLLVVVLLCVLVVVCPDDPCVVVVVVVVCCVPVPVLVVLVPPPDPDPLSVVQSVVCVVDVSDQKRWSAADPPDDSSVVSVQQLQQSLLVQKDFDADPVQSHTQKIWGWHADPNRTRITTIGGRVVSSLSSQADRFLDLPRYQNQKDWFQDPVQQKIKMKGFDSVLSVDPPDHSVNSSVLVVVLVVQRVDDPVSNVVSCVVVVVTIDMDMDHNCVQDPVVLLVLLCVVQVPDDPLQSRLVSCCQVCVSNSLSVLSSLVSLSSVLSSVCSRPVDCVSSVSNVVVVVVRSHSPVNLVSSLLSLLSSLLSLCSVQPDPPPGQVLVPQDPPQKDWPCVVLLVVLLCPPPDPPDDDPVVSVVSSVVCVVVSVSVLVSVQSSQLSSPNHWHWGRDPSNFIKIWRWHCPPNDTTIMIGTSVVSVVNSPDCSSNVVD

Sequence (500 aa):
MLKKSYIKNNREVIDRYEKLYEEKIDIEYLKQKLREGYFKNEDVESLAYFRVFIDGCMLLFNNEKTENNNLIIQLAKEYKEIFSGNLSNSILKNERKKYKDFIFNKYLQYLNSTSSNDADVKELVNNFKKDTHKFIYLTKGNNDKEIRSKLENIRNSIAHMQYEGNYDNNVKIMKTLSIKNIDGGKLKIEGVVLEEIFHDFVNTLFSNNINRGLPYKISKVIDEKKIFLSATLKTEYIESDGIGIKDINSTMQELFEKQNGKDDEFEKYIDSNSDKFKKEKEYITSLYKENTIKKICKKYKIVENKDLLYTLKFCLDIETELSNCIFHMSILNESIIEYLKTKDEGYLERLNELKEDEVSPFIFKLMFLYLKSVNILNYIEESKCLNNQIKVKNINIDGFKINTYCDFCRVLTTGVKTEKGTFKEALRYLKDEYNKKTKEYVLEKFRNSLAHGKINVEISKKGEIIFIFIDEYKGNKGIIEISDDNLKKFVSQKEFYDNI